Protein 2FIP (pdb70)

Sequence (685 aa):
PKTQRGIYHNLKESEYVASNTDVTFFFSSELYLNKFLDGYQEYRKKFNKKIERVAVTPWNMDMLADITFYSEVEKRGFHAWLKGDNATWREVHVYALRIMTKPNTLDWSRIQKPRPKTQRGIYHNLKESEYVASNTDVTFFFSSELYLNKFLDGYQEYRKKFNKKIERVAVTPWNMDMLADITFYSEVEKRGFHAWLKGDNATWREVHVYALRIMTKPNTLDWSRIQKPRPKTQRGIYHNLKESEYVASNTDVTFFFSSELYLNKFLDGYQEYRKKFNKKIERVAVTPWNMDMLADITFYSEVEKRGFHAWLKGDNATWREVHVYALRIMTKPNTLDWSRIQKPRPKTQRGIYHNLKESEYVASNTDVTFFFSSELYLNKFLDGYQEYRKKFNKKIERVAVTPWNMDMLADITFYSEVEKRGFHAWLKGDNATWREVHVYALRIMTKPNTLDWSRIQKPPKTQRGIYHNLKESEYVASNTDVTFFFSSELYLNKFLDGYQEYRKKFNKKIERVAVTPWNMDMLADITFYSEVEKRGFHAWLKGDNATWREVHVYALRIMTKPNTLDWSRIQKPRPKTQRGIYHNLKESEYVASNTDVTFFFSSELYLNKFLDGYQEYRKKFNKKIERVAVTPWNMDMLADITFYSEVEKRGFHAWLKGDNATWREVHVYALRIMTKPNTLDWSRI

Solvent-accessible surface area: 36769 Å² total; per-residue (Å²): 82,40,33,80,174,17,24,16,132,62,13,122,67,0,23,14,0,0,15,4,112,28,0,14,0,2,0,0,7,77,117,28,0,56,98,0,35,123,17,9,105,128,37,23,146,96,2,45,130,77,8,102,187,19,4,108,29,46,22,24,16,27,9,19,1,2,3,26,23,0,60,90,5,6,142,88,43,62,26,1,29,40,103,39,94,104,11,81,94,121,84,0,3,76,8,4,20,142,18,19,64,74,128,91,47,66,85,13,64,106,55,80,82,32,242,140,92,47,164,192,17,23,20,131,71,12,141,63,0,59,13,0,0,14,3,119,34,0,14,0,4,0,0,7,75,134,33,0,60,106,0,31,123,17,10,112,108,25,24,124,87,2,47,135,68,9,104,189,17,4,107,30,44,30,22,18,29,7,15,0,2,3,25,13,0,59,88,1,5,134,87,43,63,25,0,38,40,125,54,102,104,6,79,95,88,59,0,3,38,14,3,16,167,30,10,70,105,127,104,46,68,86,12,65,105,60,166,128,42,265,134,92,49,194,217,16,22,22,126,56,12,123,71,0,70,12,0,0,13,4,68,53,0,13,0,0,0,0,7,76,118,28,0,59,98,0,33,122,18,9,104,98,28,22,136,120,0,63,118,79,10,102,164,14,4,95,25,36,25,38,16,26,12,14,1,1,2,28,20,0,61,97,7,7,143,84,44,63,32,1,39,33,172,56,95,106,11,80,95,128,83,0,3,68,4,2,12,155,26,11,22,101,116,94,35,30,72,11,71,67,12,75,32,47,218,124,96,51,186,211,20,21,20,130,58,14,138,75,8,40,17,4,0,16,5,117,33,0,19,0,10,0,0,7,78,117,25,0,59,104,0,34,121,19,9,99,110,9,22,129,97,1,57,129,69,6,87,206,21,4,104,30,44,26,26,21,30,4,6,0,1,0,19,27,0,57,82,10,9,145,102,36,66,23,0,97,39,131,56,102,99,9,81,88,122,79,0,4,42,21,2,4,119,33,11,64,120,115,127,43,73,87,15,64,61,68,127,172,80,138,79,31,150,193,14,27,18,131,62,11,121,57,0,62,16,0,0,14,3,118,32,0,14,0,0,0,0,7,77,133,33,0,56,105,0,32,122,18,9,103,116,16,21,140,110,2,54,122,77,8,96,158,18,4,100,28,42,22,32,21,29,10,14,0,2,2,20,21,0,57,86,0,7,134,86,44,59,34,1,34,38,106,53,96,106,14,81,96,114,84,0,3,66,6,2,14,131,18,12,62,89,128,75,47,62,83,12,70,91,60,136,89,36,272,146,89,46,192,214,18,17,18,123,82,13,134,78,11,85,15,12,0,13,4,77,39,0,10,0,7,0,0,7,79,119,22,0,57,101,0,33,122,19,8,103,114,17,23,132,99,2,58,122,83,5,86,189,21,4,105,28,40,25,28,20,35,7,12,0,2,1,25,16,0,57,84,4,8,140,93,38,68,29,1,89,54,100,58,92,99,9,79,86,122,77,0,3,69,6,1,12,154,24,13,54,103,130,101,37,57,85,14,67,104,112

B-factor: mean 33.5, std 9.49, range [14.29, 79.53]

Radius of gyration: 36.72 Å; Cα contacts (8 Å, |Δi|>4): 1112; chains: 6; bounding box: 95×58×112 Å

GO terms:
  GO:0003677 DNA binding (F, IDA)
  GO:0006355 regulation of DNA-templated transcription (P, IDA)

Nearest PDB structures (foldseek):
  2fio-assembly1_A  TM=9.999E-01  e=1.861E-21  Salasvirus phi29
  2fip-assembly2_D  TM=9.941E-01  e=3.498E-21  Salasvirus phi29
  2fip-assembly2_D  TM=1.006E+00  e=3.486E-20  Salasvirus phi29
  2fio-assembly1_A  TM=1.002E+00  e=6.964E-20  Salasvirus phi29
  2fip-assembly2_D  TM=1.009E+00  e=8.320E-23  Salasvirus phi29

Structure (mmCIF, N/CA/C/O backbone):
data_2FIP
#
_entry.id   2FIP
#
_cell.length_a   66.349
_cell.length_b   136.232
_cell.length_c   140.409
_cell.angle_alpha   90.00
_cell.angle_beta   90.00
_cell.angle_gamma   90.00
#
_symmetry.space_group_name_H-M   'P 21 21 21'
#
loop_
_entity.id
_entity.type
_entity.pdbx_description
1 polymer 'Late genes activator'
2 water water
#
loop_
_atom_site.group_PDB
_atom_site.id
_atom_site.type_symbol
_atom_site.label_atom_id
_atom_site.label_alt_id
_atom_site.label_comp_id
_atom_site.label_asym_id
_atom_site.label_entity_id
_atom_site.label_seq_id
_atom_site.pdbx_PDB_ins_code
_atom_site.Cartn_x
_atom_site.Cartn_y
_atom_site.Cartn_z
_atom_site.occupancy
_atom_site.B_iso_or_equiv
_atom_site.auth_seq_id
_atom_site.auth_comp_id
_atom_site.auth_asym_id
_atom_site.auth_atom_id
_atom_site.pdbx_PDB_model_num
ATOM 1 N N . PRO A 1 1 ? 16.669 0.937 34.101 1.00 30.99 2 PRO A N 1
ATOM 2 C CA . PRO A 1 1 ? 18.081 0.747 33.702 1.00 27.71 2 PRO A CA 1
ATOM 3 C C . PRO A 1 1 ? 18.348 -0.591 33.037 1.00 25.68 2 PRO A C 1
ATOM 4 O O . PRO A 1 1 ? 17.568 -1.533 33.158 1.00 25.13 2 PRO A O 1
ATOM 8 N N . LYS A 1 2 ? 19.457 -0.659 32.314 1.00 21.28 3 LYS A N 1
ATOM 9 C CA . LYS A 1 2 ? 19.835 -1.874 31.613 1.00 18.61 3 LYS A CA 1
ATOM 10 C C . LYS A 1 2 ? 19.936 -3.027 32.609 1.00 19.34 3 LYS A C 1
ATOM 11 O O . LYS A 1 2 ? 20.564 -2.889 33.668 1.00 17.25 3 LYS A O 1
ATOM 17 N N . THR A 1 3 ? 19.330 -4.167 32.283 1.00 17.42 4 THR A N 1
ATOM 18 C CA . THR A 1 3 ? 19.393 -5.302 33.203 1.00 20.17 4 THR A CA 1
ATOM 19 C C . THR A 1 3 ? 20.720 -6.031 33.059 1.00 21.13 4 THR A C 1
ATOM 20 O O . THR A 1 3 ? 21.500 -5.764 32.132 1.00 19.12 4 THR A O 1
ATOM 24 N N . GLN A 1 4 ? 20.951 -6.977 33.964 1.00 21.86 5 GLN A N 1
ATOM 25 C CA . GLN A 1 4 ? 22.180 -7.761 33.973 1.00 24.81 5 GLN A CA 1
ATOM 26 C C . GLN A 1 4 ? 22.275 -8.586 32.689 1.00 26.52 5 GLN A C 1
ATOM 27 O O . GLN A 1 4 ? 23.351 -9.103 32.358 1.00 25.66 5 GLN A O 1
ATOM 33 N N . ARG A 1 5 ? 21.149 -8.715 31.975 1.00 23.74 6 ARG A N 1
ATOM 34 C CA . ARG A 1 5 ? 21.109 -9.467 30.720 1.00 24.64 6 ARG A CA 1
ATOM 35 C C . ARG A 1 5 ? 21.231 -8.525 29.515 1.00 24.71 6 ARG A C 1
ATOM 36 O O . ARG A 1 5 ? 21.092 -8.960 28.374 1.00 25.87 6 ARG A O 1
ATOM 44 N N . GLY A 1 6 ? 21.444 -7.240 29.776 1.00 23.37 7 GLY A N 1
ATOM 45 C CA . GLY A 1 6 ? 21.612 -6.272 28.708 1.00 24.39 7 GLY A CA 1
ATOM 46 C C . GLY A 1 6 ? 20.310 -5.831 28.061 1.00 24.71 7 GLY A C 1
ATOM 47 O O . GLY A 1 6 ? 20.290 -5.403 26.908 1.00 23.30 7 GLY A O 1
ATOM 48 N N . ILE A 1 7 ? 19.226 -5.910 28.821 1.00 21.42 8 ILE A N 1
ATOM 49 C CA . ILE A 1 7 ? 17.917 -5.567 28.311 1.00 21.37 8 ILE A CA 1
ATOM 50 C C . ILE A 1 7 ? 17.397 -4.245 28.845 1.00 20.33 8 ILE A C 1
ATOM 51 O O . ILE A 1 7 ? 17.652 -3.872 29.995 1.00 19.30 8 ILE A O 1
ATOM 56 N N . TYR A 1 8 ? 16.681 -3.523 27.985 1.00 20.63 9 TYR A N 1
ATOM 57 C CA . TYR A 1 8 ? 16.050 -2.275 28.377 1.00 20.61 9 TYR A CA 1
ATOM 58 C C . TYR A 1 8 ? 14.549 -2.512 28.261 1.00 22.23 9 TYR A C 1
ATOM 59 O O . TYR A 1 8 ? 14.024 -2.634 27.159 1.00 20.46 9 TYR A O 1
ATOM 68 N N . HIS A 1 9 ? 13.869 -2.604 29.397 1.00 22.40 10 HIS A N 1
ATOM 69 C CA . HIS A 1 9 ? 12.433 -2.804 29.397 1.00 25.14 10 HIS A CA 1
ATOM 70 C C . HIS A 1 9 ? 11.757 -1.461 29.158 1.00 26.15 10 HIS A C 1
ATOM 71 O O . HIS A 1 9 ? 10.574 -1.403 28.845 1.00 27.65 10 HIS A O 1
ATOM 78 N N . ASN A 1 10 ? 12.511 -0.377 29.309 1.00 24.47 11 ASN A N 1
ATOM 79 C CA . ASN A 1 10 ? 11.958 0.946 29.029 1.00 27.10 11 ASN A CA 1
ATOM 80 C C . ASN A 1 10 ? 12.737 1.423 27.810 1.00 26.10 11 ASN A C 1
ATOM 81 O O . ASN A 1 10 ? 13.869 1.886 27.930 1.00 24.54 11 ASN A O 1
ATOM 86 N N . LEU A 1 11 ? 12.129 1.293 26.636 1.00 23.48 12 LEU A N 1
ATOM 87 C CA . LEU A 1 11 ? 12.790 1.661 25.385 1.00 25.08 12 LEU A CA 1
ATOM 88 C C . LEU A 1 11 ? 13.380 3.058 25.291 1.00 23.42 12 LEU A C 1
ATOM 89 O O . LEU A 1 11 ? 14.402 3.247 24.633 1.00 22.49 12 LEU A O 1
ATOM 94 N N . LYS A 1 12 ? 12.765 4.039 25.934 1.00 24.58 13 LYS A N 1
ATOM 95 C CA . LYS A 1 12 ? 13.300 5.394 25.848 1.00 30.57 13 LYS A CA 1
ATOM 96 C C . LYS A 1 12 ? 14.707 5.537 26.458 1.00 31.90 13 LYS A C 1
ATOM 97 O O . LYS A 1 12 ? 15.427 6.496 26.153 1.00 30.52 13 LYS A O 1
ATOM 103 N N . GLU A 1 13 ? 15.100 4.590 27.308 1.00 30.56 14 GLU A N 1
ATOM 104 C CA . GLU A 1 13 ? 16.423 4.644 27.944 1.00 32.15 14 GLU A CA 1
ATOM 105 C C . GLU A 1 13 ? 17.483 3.906 27.143 1.00 28.99 14 GLU A C 1
ATOM 106 O O . GLU A 1 13 ? 18.675 4.029 27.410 1.00 28.42 14 GLU A O 1
ATOM 112 N N . SER A 1 14 ? 17.045 3.138 26.159 1.00 26.44 15 SER A N 1
ATOM 113 C CA . SER A 1 14 ? 17.955 2.318 25.393 1.00 25.51 15 SER A CA 1
ATOM 114 C C . SER A 1 14 ? 19.137 2.953 24.679 1.00 27.98 15 SER A C 1
ATOM 115 O O . SER A 1 14 ? 19.054 4.065 24.147 1.00 27.48 15 SER A O 1
ATOM 118 N N . GLU A 1 15 ? 20.239 2.201 24.675 1.00 24.42 16 GLU A N 1
ATOM 119 C CA . GLU A 1 15 ? 21.472 2.608 24.021 1.00 26.91 16 GLU A CA 1
ATOM 120 C C . GLU A 1 15 ? 21.486 1.974 22.632 1.00 26.14 16 GLU A C 1
ATOM 121 O O . GLU A 1 15 ? 22.326 2.301 21.802 1.00 26.71 16 GLU A O 1
ATOM 127 N N . TYR A 1 16 ? 20.549 1.055 22.396 1.00 25.65 17 TYR A N 1
ATOM 128 C CA . TYR A 1 16 ? 20.442 0.346 21.125 1.00 24.76 17 TYR A CA 1
ATOM 129 C C . TYR A 1 16 ? 19.435 1.082 20.246 1.00 27.25 17 TYR A C 1
ATOM 130 O O . TYR A 1 16 ? 18.216 0.984 20.443 1.00 24.44 17 TYR A O 1
ATOM 139 N N . VAL A 1 17 ? 19.971 1.820 19.280 1.00 27.33 18 VAL A N 1
ATOM 140 C CA . VAL A 1 17 ? 19.177 2.669 18.397 1.00 28.59 18 VAL A CA 1
ATOM 141 C C . VAL A 1 17 ? 19.638 2.634 16.943 1.00 28.61 18 VAL A C 1
ATOM 142 O O . VAL A 1 17 ? 20.830 2.507 16.658 1.00 28.35 18 VAL A O 1
ATOM 146 N N . ALA A 1 18 ? 18.684 2.760 16.023 1.00 28.97 19 ALA A N 1
ATOM 147 C CA . ALA A 1 18 ? 18.989 2.772 14.597 1.00 27.25 19 ALA A CA 1
ATOM 148 C C . ALA A 1 18 ? 18.212 3.927 13.982 1.00 29.20 19 ALA A C 1
ATOM 149 O O . ALA A 1 18 ? 17.119 4.266 14.453 1.00 26.70 19 ALA A O 1
ATOM 151 N N . SER A 1 19 ? 18.771 4.527 12.935 1.00 28.79 20 SER A N 1
ATOM 152 C CA . SER A 1 19 ? 18.132 5.657 12.280 1.00 31.80 20 SER A CA 1
ATOM 153 C C . SER A 1 19 ? 18.356 5.662 10.766 1.00 32.06 20 SER A C 1
ATOM 154 O O . SER A 1 19 ? 19.348 5.125 10.272 1.00 30.58 20 SER A O 1
ATOM 157 N N . ASN A 1 20 ? 17.418 6.262 10.037 1.00 31.63 21 ASN A N 1
ATOM 158 C CA . ASN A 1 20 ? 17.527 6.367 8.585 1.00 33.30 21 ASN A CA 1
ATOM 159 C C . ASN A 1 20 ? 17.654 7.856 8.239 1.00 32.91 21 ASN A C 1
ATOM 160 O O . ASN A 1 20 ? 17.502 8.247 7.084 1.00 34.53 21 ASN A O 1
ATOM 165 N N . THR A 1 21 ? 17.928 8.650 9.275 1.00 32.34 22 THR A N 1
ATOM 166 C CA . THR A 1 21 ? 18.093 10.111 9.246 1.00 34.44 22 THR A CA 1
ATOM 167 C C . THR A 1 21 ? 16.786 10.894 9.399 1.00 35.73 22 THR A C 1
ATOM 168 O O . THR A 1 21 ? 16.810 12.067 9.766 1.00 36.75 22 THR A O 1
ATOM 172 N N . ASP A 1 22 ? 15.647 10.260 9.121 1.00 35.73 23 ASP A N 1
ATOM 173 C CA . ASP A 1 22 ? 14.354 10.927 9.306 1.00 35.43 23 ASP A CA 1
ATOM 174 C C . ASP A 1 22 ? 13.638 10.317 10.512 1.00 33.51 23 ASP A C 1
ATOM 175 O O . ASP A 1 22 ? 12.961 11.009 11.265 1.00 33.92 23 ASP A O 1
ATOM 180 N N . VAL A 1 23 ? 13.794 9.008 10.670 1.00 31.13 24 VAL A N 1
ATOM 181 C CA . VAL A 1 23 ? 13.148 8.255 11.735 1.00 28.34 24 VAL A CA 1
ATOM 182 C C . VAL A 1 23 ? 14.182 7.514 12.583 1.00 27.37 24 VAL A C 1
ATOM 183 O O . VAL A 1 23 ? 15.218 7.091 12.073 1.00 27.42 24 VAL A O 1
ATOM 187 N N . THR A 1 24 ? 13.881 7.354 13.871 1.00 25.63 25 THR A N 1
ATOM 188 C CA . THR A 1 24 ? 14.766 6.641 14.791 1.00 23.49 25 THR A CA 1
ATOM 189 C C . THR A 1 24 ? 13.955 5.565 15.527 1.00 21.80 25 THR A C 1
ATOM 190 O O . THR A 1 24 ? 12.888 5.856 16.066 1.00 21.03 25 THR A O 1
ATOM 194 N N . PHE A 1 25 ? 14.448 4.327 15.513 1.00 20.88 26 PHE A N 1
ATOM 195 C CA . PHE A 1 25 ? 13.804 3.207 16.204 1.00 19.51 26 PHE A CA 1
ATOM 196 C C . PHE A 1 25 ? 14.676 2.805 17.406 1.00 23.00 26 PHE A C 1
ATOM 197 O O . PHE A 1 25 ? 15.904 2.751 17.289 1.00 21.70 26 PHE A O 1
ATOM 205 N N . PHE A 1 26 ? 14.037 2.538 18.543 1.00 21.89 27 PHE A N 1
ATOM 206 C CA . PHE A 1 26 ? 14.743 2.140 19.764 1.00 21.83 27 PHE A CA 1
ATOM 207 C C . PHE A 1 26 ? 14.497 0.654 20.028 1.00 23.27 27 PHE A C 1
ATOM 208 O O . PHE A 1 26 ? 13.367 0.178 19.878 1.00 19.97 27 PHE A O 1
ATOM 216 N N . PHE A 1 27 ? 15.552 -0.068 20.416 1.00 20.27 28 PHE A N 1
ATOM 217 C CA . PHE A 1 27 ? 15.464 -1.503 20.672 1.00 20.05 28 PHE A CA 1
ATOM 218 C C . PHE A 1 27 ? 15.728 -1.878 22.124 1.00 19.95 28 PHE A C 1
ATOM 219 O O . PHE A 1 27 ? 16.457 -1.184 22.837 1.00 21.92 28 PHE A O 1
ATOM 227 N N . SER A 1 28 ? 15.152 -2.989 22.563 1.00 18.71 29 SER A N 1
ATOM 228 C CA . SER A 1 28 ? 15.351 -3.401 23.948 1.00 20.91 29 SER A CA 1
ATOM 229 C C . SER A 1 28 ? 16.642 -4.200 24.186 1.00 19.69 29 SER A C 1
ATOM 230 O O . SER A 1 28 ? 17.003 -4.459 25.334 1.00 20.92 29 SER A O 1
ATOM 233 N N . SER A 1 29 ? 17.338 -4.572 23.111 1.00 21.25 30 SER A N 1
ATOM 234 C CA . SER A 1 29 ? 18.575 -5.350 23.222 1.00 21.58 30 SER A CA 1
ATOM 235 C C . SER A 1 29 ? 19.421 -5.186 21.983 1.00 22.65 30 SER A C 1
ATOM 236 O O . SER A 1 29 ? 18.935 -4.745 20.943 1.00 20.32 30 SER A O 1
ATOM 239 N N . GLU A 1 30 ? 20.694 -5.552 22.093 1.00 23.26 31 GLU A N 1
ATOM 240 C CA . GLU A 1 30 ? 21.605 -5.465 20.955 1.00 25.41 31 GLU A CA 1
ATOM 241 C C . GLU A 1 30 ? 21.243 -6.555 19.964 1.00 24.53 31 GLU A C 1
ATOM 242 O O . GLU A 1 30 ? 21.444 -6.405 18.759 1.00 24.63 31 GLU A O 1
ATOM 248 N N . LEU A 1 31 ? 20.702 -7.655 20.473 1.00 24.59 32 LEU A N 1
ATOM 249 C CA . LEU A 1 31 ? 20.284 -8.763 19.615 1.00 25.88 32 LEU A CA 1
ATOM 250 C C . LEU A 1 31 ? 19.184 -8.313 18.635 1.00 24.92 32 LEU A C 1
ATOM 251 O O . LEU A 1 31 ? 19.222 -8.631 17.449 1.00 23.17 32 LEU A O 1
ATOM 256 N N . TYR A 1 32 ? 18.199 -7.579 19.138 1.00 23.87 33 TYR A N 1
ATOM 257 C CA . TYR A 1 32 ? 17.109 -7.119 18.278 1.00 23.99 33 TYR A CA 1
ATOM 258 C C . TYR A 1 32 ? 17.577 -6.043 17.309 1.00 22.50 33 TYR A C 1
ATOM 259 O O . TYR A 1 32 ? 17.198 -6.061 16.143 1.00 24.92 33 TYR A O 1
ATOM 268 N N . LEU A 1 33 ? 18.388 -5.106 17.794 1.00 22.81 34 LEU A N 1
ATOM 269 C CA . LEU A 1 33 ? 18.913 -4.038 16.952 1.00 24.77 34 LEU A CA 1
ATOM 270 C C . LEU A 1 33 ? 19.678 -4.649 15.780 1.00 26.77 34 LEU A C 1
ATOM 271 O O . LEU A 1 33 ? 19.495 -4.250 14.626 1.00 27.67 34 LEU A O 1
ATOM 276 N N . ASN A 1 34 ? 20.539 -5.618 16.066 1.00 25.86 35 ASN A N 1
ATOM 277 C CA . ASN A 1 34 ? 21.303 -6.230 14.996 1.00 27.97 35 ASN A CA 1
ATOM 278 C C . ASN A 1 34 ? 20.453 -7.075 14.060 1.00 27.91 35 ASN A C 1
ATOM 279 O O . ASN A 1 34 ? 20.769 -7.196 12.881 1.00 28.49 35 ASN A O 1
ATOM 284 N N . LYS A 1 35 ? 19.381 -7.656 14.580 1.00 27.43 36 LYS A N 1
ATOM 285 C CA . LYS A 1 35 ? 18.492 -8.473 13.762 1.00 29.78 36 LYS A CA 1
ATOM 286 C C . LYS A 1 35 ? 17.836 -7.527 12.756 1.00 29.10 36 LYS A C 1
ATOM 287 O O . LYS A 1 35 ? 17.696 -7.845 11.576 1.00 30.03 36 LYS A O 1
ATOM 293 N N . PHE A 1 36 ? 17.466 -6.342 13.222 1.00 28.51 37 PHE A N 1
ATOM 294 C CA . PHE A 1 36 ? 16.855 -5.356 12.341 1.00 28.75 37 PHE A CA 1
ATOM 295 C C . PHE A 1 36 ? 17.849 -4.888 11.272 1.00 29.10 37 PHE A C 1
ATOM 296 O O . PHE A 1 36 ? 17.573 -4.970 10.072 1.00 26.09 37 PHE A O 1
ATOM 304 N N . LEU A 1 37 ? 19.007 -4.413 11.714 1.00 28.79 38 LEU A N 1
ATOM 305 C CA . LEU A 1 37 ? 20.034 -3.927 10.799 1.00 30.87 38 LEU A CA 1
ATOM 306 C C . LEU A 1 37 ? 20.519 -4.971 9.795 1.00 31.36 38 LEU A C 1
ATOM 307 O O . LEU A 1 37 ? 20.786 -4.636 8.645 1.00 33.61 38 LEU A O 1
ATOM 312 N N . ASP A 1 38 ? 20.626 -6.226 10.222 1.00 31.99 39 ASP A N 1
ATOM 313 C CA . ASP A 1 38 ? 21.098 -7.291 9.340 1.00 34.01 39 ASP A CA 1
ATOM 314 C C . ASP A 1 38 ? 20.054 -7.831 8.368 1.00 35.00 39 ASP A C 1
ATOM 315 O O . ASP A 1 38 ? 20.409 -8.500 7.396 1.00 34.03 39 ASP A O 1
ATOM 320 N N . GLY A 1 39 ? 18.775 -7.555 8.607 1.00 33.10 40 GLY A N 1
ATOM 321 C CA . GLY A 1 39 ? 17.776 -8.101 7.705 1.00 32.98 40 GLY A CA 1
ATOM 322 C C . GLY A 1 39 ? 16.754 -7.185 7.058 1.00 31.57 40 GLY A C 1
ATOM 323 O O . GLY A 1 39 ? 15.907 -7.667 6.307 1.00 30.95 40 GLY A O 1
ATOM 324 N N . TYR A 1 40 ? 16.826 -5.885 7.313 1.00 31.34 41 TYR A N 1
ATOM 325 C CA . TYR A 1 40 ? 15.838 -4.971 6.752 1.00 32.92 41 TYR A CA 1
ATOM 326 C C . TYR A 1 40 ? 15.894 -4.842 5.233 1.00 35.39 41 TYR A C 1
ATOM 327 O O . TYR A 1 40 ? 14.857 -4.676 4.584 1.00 35.16 41 TYR A O 1
ATOM 336 N N . GLN A 1 41 ? 17.090 -4.921 4.659 1.00 36.89 42 GLN A N 1
ATOM 337 C CA . GLN A 1 41 ? 17.213 -4.817 3.208 1.00 39.55 42 GLN A CA 1
ATOM 338 C C . GLN A 1 41 ? 16.545 -6.017 2.538 1.00 39.22 42 GLN A C 1
ATOM 339 O O . GLN A 1 41 ? 15.786 -5.866 1.580 1.00 40.80 42 GLN A O 1
ATOM 345 N N . GLU A 1 42 ? 16.805 -7.207 3.061 1.00 38.00 43 GLU A N 1
ATOM 346 C CA . GLU A 1 42 ? 16.210 -8.417 2.516 1.00 38.04 43 GLU A CA 1
ATOM 347 C C . GLU A 1 42 ? 14.694 -8.444 2.749 1.00 38.05 43 GLU A C 1
ATOM 348 O O . GLU A 1 42 ? 13.934 -8.907 1.896 1.00 36.70 43 GLU A O 1
ATOM 354 N N . TYR A 1 43 ? 14.249 -7.944 3.899 1.00 36.35 44 TYR A N 1
ATOM 355 C CA . TYR A 1 43 ? 12.819 -7.930 4.193 1.00 35.64 44 TYR A CA 1
ATOM 356 C C . TYR A 1 43 ? 12.091 -7.014 3.208 1.00 35.03 44 TYR A C 1
ATOM 357 O O . TYR A 1 43 ? 10.963 -7.290 2.810 1.00 35.21 44 TYR A O 1
ATOM 366 N N . ARG A 1 44 ? 12.734 -5.917 2.829 1.00 35.34 45 ARG A N 1
ATOM 367 C CA . ARG A 1 44 ? 12.139 -4.991 1.875 1.00 37.89 45 ARG A CA 1
ATOM 368 C C . ARG A 1 44 ? 11.784 -5.717 0.582 1.00 39.29 45 ARG A C 1
ATOM 369 O O . ARG A 1 44 ? 10.708 -5.516 0.025 1.00 38.62 45 ARG A O 1
ATOM 377 N N . LYS A 1 45 ? 12.701 -6.555 0.110 1.00 40.93 46 LYS A N 1
ATOM 378 C CA . LYS A 1 45 ? 12.486 -7.306 -1.118 1.00 43.32 46 LYS A CA 1
ATOM 379 C C . LYS A 1 45 ? 11.315 -8.257 -0.939 1.00 43.13 46 LYS A C 1
ATOM 380 O O . LYS A 1 45 ? 10.437 -8.342 -1.800 1.00 43.11 46 LYS A O 1
ATOM 386 N N . LYS A 1 46 ? 11.299 -8.966 0.187 1.00 42.15 47 LYS A N 1
ATOM 387 C CA . LYS A 1 46 ? 10.221 -9.907 0.470 1.00 41.46 47 LYS A CA 1
ATOM 388 C C . LYS A 1 46 ? 8.892 -9.170 0.596 1.00 39.89 47 LYS A C 1
ATOM 389 O O . LYS A 1 46 ? 7.894 -9.562 -0.010 1.00 38.27 47 LYS A O 1
ATOM 395 N N . PHE A 1 47 ? 8.896 -8.095 1.378 1.00 37.63 48 PHE A N 1
ATOM 396 C CA . PHE A 1 47 ? 7.703 -7.291 1.612 1.00 37.96 48 PHE A CA 1
ATOM 397 C C . PHE A 1 47 ? 7.106 -6.813 0.288 1.00 39.41 48 PHE A C 1
ATOM 398 O O . PHE A 1 47 ? 5.920 -7.001 0.018 1.00 37.40 48 PHE A O 1
ATOM 406 N N . ASN A 1 48 ? 7.947 -6.198 -0.536 1.00 41.03 49 ASN A N 1
ATOM 407 C CA . ASN A 1 48 ? 7.515 -5.678 -1.822 1.00 44.28 49 ASN A CA 1
ATOM 408 C C . ASN A 1 48 ? 6.872 -6.758 -2.705 1.00 45.34 49 ASN A C 1
ATOM 409 O O . ASN A 1 48 ? 5.874 -6.500 -3.383 1.00 45.74 49 ASN A O 1
ATOM 414 N N . LYS A 1 49 ? 7.428 -7.968 -2.687 1.00 44.95 50 LYS A N 1
ATOM 415 C CA . LYS A 1 49 ? 6.876 -9.058 -3.483 1.00 44.73 50 LYS A CA 1
ATOM 416 C C . LYS A 1 49 ? 5.496 -9.473 -2.981 1.00 44.91 50 LYS A C 1
ATOM 417 O O . LYS A 1 49 ? 4.616 -9.813 -3.776 1.00 44.42 50 LYS A O 1
ATOM 423 N N . LYS A 1 50 ? 5.306 -9.449 -1.665 1.00 42.75 51 LYS A N 1
ATOM 424 C CA . LYS A 1 50 ? 4.021 -9.814 -1.083 1.00 42.65 51 LYS A CA 1
ATOM 425 C C . LYS A 1 50 ? 2.962 -8.773 -1.427 1.00 41.54 51 LYS A C 1
ATOM 426 O O . LYS A 1 50 ? 1.833 -9.122 -1.775 1.00 42.05 51 LYS A O 1
ATOM 432 N N . ILE A 1 51 ? 3.327 -7.498 -1.323 1.00 39.11 52 ILE A N 1
ATOM 433 C CA . ILE A 1 51 ? 2.397 -6.412 -1.627 1.00 39.90 52 ILE A CA 1
ATOM 434 C C . ILE A 1 51 ? 1.996 -6.441 -3.098 1.00 39.82 52 ILE A C 1
ATOM 435 O O . ILE A 1 51 ? 0.817 -6.349 -3.429 1.00 38.57 52 ILE A O 1
ATOM 440 N N . GLU A 1 52 ? 2.983 -6.568 -3.978 1.00 42.22 53 GLU A N 1
ATOM 441 C CA . GLU A 1 52 ? 2.711 -6.590 -5.408 1.00 43.76 53 GLU A CA 1
ATOM 442 C C . GLU A 1 52 ? 1.780 -7.724 -5.810 1.00 43.51 53 GLU A C 1
ATOM 443 O O . GLU A 1 52 ? 1.047 -7.606 -6.789 1.00 44.75 53 GLU A O 1
ATOM 449 N N . ARG A 1 53 ? 1.796 -8.815 -5.053 1.00 41.83 54 ARG A N 1
ATOM 450 C CA . ARG A 1 53 ? 0.908 -9.932 -5.344 1.00 42.52 54 ARG A CA 1
ATOM 451 C C . ARG A 1 53 ? -0.524 -9.538 -5.001 1.00 41.15 54 ARG A C 1
ATOM 452 O O . ARG A 1 53 ? -1.477 -10.195 -5.412 1.00 42.44 54 ARG A O 1
ATOM 460 N N . VAL A 1 54 ? -0.675 -8.456 -4.248 1.00 37.53 55 VAL A N 1
ATOM 461 C CA . VAL A 1 54 ? -2.000 -7.987 -3.884 1.00 36.12 55 VAL A CA 1
ATOM 462 C C . VAL A 1 54 ? -2.408 -6.837 -4.801 1.00 34.51 55 VAL A C 1
ATOM 463 O O . VAL A 1 54 ? -3.537 -6.792 -5.291 1.00 33.92 55 VAL A O 1
ATOM 467 N N . ALA A 1 55 ? -1.486 -5.909 -5.033 1.00 32.94 56 ALA A N 1
ATOM 468 C CA . ALA A 1 55 ? -1.774 -4.766 -5.878 1.00 33.53 56 ALA A CA 1
ATOM 469 C C . ALA A 1 55 ? -0.525 -4.115 -6.439 1.00 34.33 56 ALA A C 1
ATOM 470 O O . ALA A 1 55 ? 0.493 -3.985 -5.751 1.00 33.55 56 ALA A O 1
ATOM 472 N N . VAL A 1 56 ? -0.628 -3.701 -7.696 1.00 33.78 57 VAL A N 1
ATOM 473 C CA . VAL A 1 56 ? 0.452 -3.031 -8.399 1.00 35.48 57 VAL A CA 1
ATOM 474 C C . VAL A 1 56 ? 0.210 -1.536 -8.256 1.00 34.78 57 VAL A C 1
ATOM 475 O O . VAL A 1 56 ? -0.838 -1.023 -8.654 1.00 36.37 57 VAL A O 1
ATOM 479 N N . THR A 1 57 ? 1.168 -0.834 -7.672 1.00 32.40 58 THR A N 1
ATOM 480 C CA . THR A 1 57 ? 1.029 0.601 -7.499 1.00 31.49 58 THR A CA 1
ATOM 481 C C . THR A 1 57 ? 2.363 1.244 -7.826 1.00 29.48 58 THR A C 1
ATOM 482 O O . THR A 1 57 ? 3.370 0.561 -7.964 1.00 29.99 58 THR A O 1
ATOM 486 N N . PRO A 1 58 ? 2.380 2.568 -7.982 1.00 29.67 59 PRO A N 1
ATOM 487 C CA . PRO A 1 58 ? 3.625 3.277 -8.290 1.00 31.47 59 PRO A CA 1
ATOM 488 C C . PRO A 1 58 ? 4.401 3.674 -7.025 1.00 30.80 59 PRO A C 1
ATOM 489 O O . PRO A 1 58 ? 5.413 4.360 -7.101 1.00 31.39 59 PRO A O 1
ATOM 493 N N . TRP A 1 59 ? 3.935 3.209 -5.872 1.00 31.05 60 TRP A N 1
ATOM 494 C CA . TRP A 1 59 ? 4.530 3.584 -4.590 1.00 30.61 60 TRP A CA 1
ATOM 495 C C . TRP A 1 59 ? 5.738 2.810 -4.073 1.00 30.10 60 TRP A C 1
ATOM 496 O O . TRP A 1 59 ? 5.899 1.622 -4.332 1.00 29.83 60 TRP A O 1
ATOM 507 N N . ASN A 1 60 ? 6.578 3.522 -3.325 1.00 29.98 61 ASN A N 1
ATOM 508 C CA . ASN A 1 60 ? 7.782 2.970 -2.705 1.00 28.40 61 ASN A CA 1
ATOM 509 C C . ASN A 1 60 ? 7.366 2.518 -1.300 1.00 26.18 61 ASN A C 1
ATOM 510 O O . ASN A 1 60 ? 7.172 3.337 -0.413 1.00 25.88 61 ASN A O 1
ATOM 515 N N . MET A 1 61 ? 7.233 1.211 -1.119 1.00 26.60 62 MET A N 1
ATOM 516 C CA . MET A 1 61 ? 6.799 0.621 0.142 1.00 30.52 62 MET A CA 1
ATOM 517 C C . MET A 1 61 ? 7.922 0.343 1.138 1.00 30.48 62 MET A C 1
ATOM 518 O O . MET A 1 61 ? 7.705 -0.329 2.140 1.00 31.30 62 MET A O 1
ATOM 523 N N . ASP A 1 62 ? 9.114 0.853 0.872 1.00 31.01 63 ASP A N 1
ATOM 524 C CA . ASP A 1 62 ? 10.226 0.578 1.765 1.00 31.55 63 ASP A CA 1
ATOM 525 C C . ASP A 1 62 ? 10.047 0.972 3.217 1.00 29.85 63 ASP A C 1
ATOM 526 O O . ASP A 1 62 ? 10.316 0.167 4.095 1.00 31.81 63 ASP A O 1
ATOM 531 N N . MET A 1 63 ? 9.597 2.193 3.480 1.00 28.87 64 MET A N 1
ATOM 532 C CA . MET A 1 63 ? 9.430 2.618 4.859 1.00 28.27 64 MET A CA 1
ATOM 533 C C . MET A 1 63 ? 8.385 1.765 5.564 1.00 27.88 64 MET A C 1
ATOM 534 O O . MET A 1 63 ? 8.548 1.423 6.736 1.00 24.37 64 MET A O 1
ATOM 539 N N . LEU A 1 64 ? 7.314 1.409 4.852 1.00 26.15 65 LEU A N 1
ATOM 540 C CA . LEU A 1 64 ? 6.278 0.578 5.451 1.00 25.75 65 LEU A CA 1
ATOM 541 C C . LEU A 1 64 ? 6.880 -0.767 5.815 1.00 25.52 65 LEU A C 1
ATOM 542 O O . LEU A 1 64 ? 6.587 -1.321 6.873 1.00 27.46 65 LEU A O 1
ATOM 547 N N . ALA A 1 65 ? 7.720 -1.297 4.930 1.00 24.75 66 ALA A N 1
ATOM 548 C CA . ALA A 1 65 ? 8.375 -2.572 5.183 1.00 24.34 66 ALA A CA 1
ATOM 549 C C . ALA A 1 65 ? 9.238 -2.429 6.435 1.00 24.24 66 ALA A C 1
ATOM 550 O O . ALA A 1 65 ? 9.262 -3.310 7.287 1.00 25.12 66 ALA A O 1
ATOM 552 N N . ASP A 1 66 ? 9.946 -1.311 6.532 1.00 23.50 67 ASP A N 1
ATOM 553 C CA . ASP A 1 66 ? 10.830 -1.059 7.667 1.00 25.02 67 ASP A CA 1
ATOM 554 C C . ASP A 1 66 ? 10.071 -0.990 9.001 1.00 25.75 67 ASP A C 1
ATOM 555 O O . ASP A 1 66 ? 10.550 -1.480 10.025 1.00 25.46 67 ASP A O 1
ATOM 560 N N . ILE A 1 67 ? 8.895 -0.372 8.985 1.00 26.43 68 ILE A N 1
ATOM 561 C CA . ILE A 1 67 ? 8.062 -0.265 10.177 1.00 26.07 68 ILE A CA 1
ATOM 562 C C . ILE A 1 67 ? 7.564 -1.649 10.563 1.00 26.55 68 ILE A C 1
ATOM 563 O O . ILE A 1 67 ? 7.534 -2.009 11.745 1.00 25.38 68 ILE A O 1
ATOM 568 N N . THR A 1 68 ? 7.166 -2.418 9.554 1.00 24.90 69 THR A N 1
ATOM 569 C CA . THR A 1 68 ? 6.650 -3.763 9.766 1.00 25.92 69 THR A CA 1
ATOM 570 C C . THR A 1 68 ? 7.741 -4.705 10.297 1.00 25.74 69 THR A C 1
ATOM 571 O O . THR A 1 68 ? 7.481 -5.533 11.172 1.00 23.89 69 THR A O 1
ATOM 575 N N . PHE A 1 69 ? 8.957 -4.570 9.779 1.00 23.95 70 PHE A N 1
ATOM 576 C CA . PHE A 1 69 ? 10.062 -5.419 10.220 1.00 26.17 70 PHE A CA 1
ATOM 577 C C . PHE A 1 69 ? 10.456 -5.069 11.663 1.00 26.07 70 PHE A C 1
ATOM 578 O O . PHE A 1 69 ? 10.737 -5.956 12.468 1.00 26.60 70 PHE A O 1
ATOM 586 N N . TYR A 1 70 ? 10.467 -3.778 11.981 1.00 24.35 71 TYR A N 1
ATOM 587 C CA . TYR A 1 70 ? 10.793 -3.328 13.327 1.00 25.68 71 TYR A CA 1
ATOM 588 C C . TYR A 1 70 ? 9.775 -3.900 14.325 1.00 28.23 71 TYR A C 1
ATOM 589 O O . TYR A 1 70 ? 10.138 -4.340 15.419 1.00 25.30 71 TYR A O 1
ATOM 598 N N . SER A 1 71 ? 8.502 -3.904 13.936 1.00 26.42 72 SER A N 1
ATOM 599 C CA . SER A 1 71 ? 7.448 -4.428 14.798 1.00 28.65 72 SER A CA 1
ATOM 600 C C . SER A 1 71 ? 7.607 -5.929 14.965 1.00 28.71 72 SER A C 1
ATOM 601 O O . SER A 1 71 ? 7.210 -6.493 15.980 1.00 30.55 72 SER A O 1
ATOM 604 N N . GLU A 1 72 ? 8.189 -6.579 13.965 1.00 29.47 73 GLU A N 1
ATOM 605 C CA . GLU A 1 72 ? 8.384 -8.019 14.022 1.00 31.61 73 GLU A CA 1
ATOM 606 C C . GLU A 1 72 ? 9.616 -8.396 14.857 1.00 30.43 73 GLU A C 1
ATOM 607 O O . GLU A 1 72 ? 9.599 -9.388 15.577 1.00 30.80 73 GLU A O 1
ATOM 613 N N . VAL A 1 73 ? 10.667 -7.590 14.762 1.00 28.91 74 VAL A N 1
ATOM 614 C CA . VAL A 1 73 ? 11.915 -7.855 15.472 1.00 30.30 74 VAL A CA 1
ATOM 615 C C . VAL A 1 73 ? 11.901 -7.456 16.945 1.00 29.76 74 VAL A C 1
ATOM 616 O O . VAL A 1 73 ? 12.256 -8.254 17.813 1.00 32.42 74 VAL A O 1
ATOM 620 N N . GLU A 1 74 ? 11.521 -6.215 17.223 1.00 28.17 75 GLU A N 1
ATOM 621 C CA . GLU A 1 74 ? 11.475 -5.736 18.596 1.00 28.20 75 GLU A CA 1
ATOM 622 C C . GLU A 1 74 ? 10.276 -6.380 19.294 1.00 28.47 75 GLU A C 1
ATOM 623 O O . GLU A 1 74 ? 9.130 -6.124 18.942 1.00 28.76 75 GLU A O 1
ATOM 629 N N . LYS A 1 75 ? 10.560 -7.228 20.279 1.00 28.34 76 LYS A N 1
ATOM 630 C CA . LYS A 1 75 ? 9.522 -7.939 21.022 1.00 27.94 76 LYS A CA 1
ATOM 631 C C . LYS A 1 75 ? 9.101 -7.247 22.303 1.00 25.88 76 LYS A C 1
ATOM 632 O O . LYS A 1 75 ? 8.208 -7.732 23.003 1.00 26.45 76 LYS A O 1
ATOM 638 N N . ARG A 1 76 ? 9.728 -6.123 22.627 1.00 24.18 77 ARG A N 1
ATOM 639 C CA . ARG A 1 76 ? 9.399 -5.444 23.873 1.00 24.04 77 ARG A CA 1
ATOM 640 C C . ARG A 1 76 ? 8.782 -4.063 23.703 1.00 23.91 77 ARG A C 1
ATOM 641 O O . ARG A 1 76 ? 8.903 -3.206 24.570 1.00 25.14 77 ARG A O 1
ATOM 649 N N . GLY A 1 77 ? 8.114 -3.838 22.584 1.00 25.54 78 GLY A N 1
ATOM 650 C CA . GLY A 1 77 ? 7.475 -2.547 22.413 1.00 25.48 78 GLY A CA 1
ATOM 651 C C . GLY A 1 77 ? 7.778 -1.835 21.118 1.00 24.29 78 GLY A C 1
ATOM 652 O O . GLY A 1 77 ? 8.385 -2.389 20.210 1.00 24.55 78 GLY A O 1
ATOM 653 N N . PHE A 1 78 ? 7.358 -0.581 21.060 1.00 24.53 79 PHE A N 1
ATOM 654 C CA . PHE A 1 78 ? 7.546 0.252 19.888 1.00 24.95 79 PHE A CA 1
ATOM 655 C C . PHE A 1 78 ? 7.881 1.627 20.423 1.00 24.87 79 PHE A C 1
ATOM 656 O O . PHE A 1 78 ? 7.176 2.150 21.276 1.00 26.12 79 PHE A O 1
ATOM 664 N N . HIS A 1 79 ? 8.972 2.212 19.951 1.00 22.60 80 HIS A N 1
ATOM 665 C CA . HIS A 1 79 ? 9.347 3.536 20.417 1.00 21.55 80 HIS A CA 1
ATOM 666 C C . HIS A 1 79 ? 10.154 4.154 19.305 1.00 23.73 80 HIS A C 1
ATOM 667 O O . HIS A 1 79 ? 11.218 3.649 18.939 1.00 22.73 80 HIS A O 1
ATOM 674 N N . ALA A 1 80 ? 9.645 5.249 18.767 1.00 23.54 81 ALA A N 1
ATOM 675 C CA . ALA A 1 80 ? 10.310 5.898 17.658 1.00 25.96 81 ALA A CA 1
ATOM 676 C C . ALA A 1 80 ? 10.308 7.411 17.774 1.00 25.32 81 ALA A C 1
ATOM 677 O O . ALA A 1 80 ? 9.540 8.005 18.539 1.00 25.76 81 ALA A O 1
ATOM 679 N N . TRP A 1 81 ? 11.200 8.017 17.005 1.00 25.91 82 TRP A N 1
ATOM 680 C CA . TRP A 1 81 ? 11.332 9.462 16.933 1.00 26.54 82 TRP A CA 1
ATOM 681 C C . TRP A 1 81 ? 11.159 9.828 15.466 1.00 26.09 82 TRP A C 1
ATOM 682 O O . TRP A 1 81 ? 11.566 9.084 14.584 1.00 25.85 82 TRP A O 1
ATOM 693 N N . LEU A 1 82 ? 10.568 10.981 15.217 1.00 27.31 83 LEU A N 1
ATOM 694 C CA . LEU A 1 82 ? 10.387 11.455 13.857 1.00 31.07 83 LEU A CA 1
ATOM 695 C C . LEU A 1 82 ? 10.982 12.858 13.862 1.00 31.01 83 LEU A C 1
ATOM 696 O O . LEU A 1 82 ? 10.513 13.734 14.589 1.00 28.48 83 LEU A O 1
ATOM 701 N N . LYS A 1 83 ? 12.043 13.044 13.081 1.00 32.00 84 LYS A N 1
ATOM 702 C CA . LYS A 1 83 ? 12.727 14.330 12.993 1.00 36.49 84 LYS A CA 1
ATOM 703 C C . LYS A 1 83 ? 13.162 14.880 14.351 1.00 36.35 84 LYS A C 1
ATOM 704 O O . LYS A 1 83 ? 12.976 16.063 14.629 1.00 38.01 84 LYS A O 1
ATOM 710 N N . GLY A 1 84 ? 13.727 14.020 15.196 1.00 35.82 85 GLY A N 1
ATOM 711 C CA . GLY A 1 84 ? 14.189 14.459 16.503 1.00 34.02 85 GLY A CA 1
ATOM 712 C C . GLY A 1 84 ? 13.157 14.565 17.618 1.00 34.32 85 GLY A C 1
ATOM 713 O O . GLY A 1 84 ? 13.493 14.976 18.723 1.00 36.10 85 GLY A O 1
ATOM 714 N N . ASP A 1 85 ? 11.905 14.208 17.355 1.00 33.07 86 ASP A N 1
ATOM 715 C CA . ASP A 1 85 ? 10.884 14.282 18.391 1.00 33.10 86 ASP A CA 1
ATOM 716 C C . ASP A 1 85 ? 10.169 12.945 18.550 1.00 32.92 86 ASP A C 1
ATOM 717 O O . ASP A 1 85 ? 10.138 12.139 17.619 1.00 32.05 86 ASP A O 1
ATOM 722 N N . ASN A 1 86 ? 9.601 12.705 19.728 1.00 32.83 87 ASN A N 1
ATOM 723 C CA . ASN A 1 86 ? 8.875 11.463 19.957 1.00 33.09 87 ASN A CA 1
ATOM 724 C C . ASN A 1 86 ? 7.746 11.389 18.957 1.00 31.22 87 ASN A C 1
ATOM 725 O O . ASN A 1 86 ? 7.047 12.370 18.729 1.00 30.52 87 ASN A O 1
ATOM 730 N N . ALA A 1 87 ? 7.574 10.220 18.360 1.00 29.51 88 ALA A N 1
ATOM 731 C CA . ALA A 1 87 ? 6.536 10.029 17.368 1.00 29.34 88 ALA A CA 1
ATOM 732 C C . ALA A 1 87 ? 5.714 8.804 17.698 1.00 30.10 88 ALA A C 1
ATOM 733 O O . ALA A 1 87 ? 6.256 7.744 18.020 1.00 29.85 88 ALA A O 1
ATOM 735 N N . THR A 1 88 ? 4.399 8.952 17.618 1.00 29.09 89 THR A N 1
ATOM 736 C CA . THR A 1 88 ? 3.511 7.839 17.893 1.00 29.53 89 THR A CA 1
ATOM 737 C C . THR A 1 88 ? 3.487 6.893 16.696 1.00 28.35 89 THR A C 1
ATOM 738 O O . THR A 1 88 ? 3.980 7.210 15.617 1.00 27.64 89 THR A O 1
ATOM 742 N N . TRP A 1 89 ? 2.911 5.722 16.905 1.00 26.86 90 TRP A N 1
ATOM 743 C CA . TRP A 1 89 ? 2.794 4.725 15.858 1.00 26.19 90 TRP A CA 1
ATOM 744 C C . TRP A 1 89 ? 2.052 5.329 14.667 1.00 26.13 90 TRP A C 1
ATOM 745 O O . TRP A 1 89 ? 2.422 5.109 13.512 1.00 21.89 90 TRP A O 1
ATOM 756 N N . ARG A 1 90 ? 1.000 6.094 14.947 1.00 25.83 91 ARG A N 1
ATOM 757 C CA . ARG A 1 90 ? 0.234 6.706 13.866 1.00 27.68 91 ARG A CA 1
ATOM 758 C C . ARG A 1 90 ? 1.053 7.755 13.127 1.00 26.80 91 ARG A C 1
ATOM 759 O O . ARG A 1 90 ? 1.030 7.798 11.905 1.00 25.74 91 ARG A O 1
ATOM 767 N N . GLU A 1 91 ? 1.778 8.592 13.865 1.00 24.92 92 GLU A N 1
ATOM 768 C CA . GLU A 1 91 ? 2.592 9.621 13.236 1.00 26.54 92 GLU A CA 1
ATOM 769 C C . GLU A 1 91 ? 3.664 9.028 12.326 1.00 25.63 92 GLU A C 1
ATOM 770 O O . GLU A 1 91 ? 3.973 9.608 11.291 1.00 26.67 92 GLU A O 1
ATOM 776 N N . VAL A 1 92 ? 4.228 7.878 12.697 1.00 24.87 93 VAL A N 1
ATOM 777 C CA . VAL A 1 92 ? 5.247 7.240 11.858 1.00 24.23 93 VAL A CA 1
ATOM 778 C C . VAL A 1 92 ? 4.594 6.695 10.587 1.00 23.06 93 VAL A C 1
ATOM 779 O O . VAL A 1 92 ? 5.182 6.744 9.508 1.00 21.91 93 VAL A O 1
ATOM 783 N N . HIS A 1 93 ? 3.380 6.174 10.708 1.00 23.12 94 HIS A N 1
ATOM 784 C CA . HIS A 1 93 ? 2.691 5.668 9.529 1.00 25.16 94 HIS A CA 1
ATOM 785 C C . HIS A 1 93 ? 2.307 6.813 8.597 1.00 27.07 94 HIS A C 1
ATOM 786 O O . HIS A 1 93 ? 2.276 6.637 7.373 1.00 28.35 94 HIS A O 1
ATOM 793 N N . VAL A 1 94 ? 2.019 7.980 9.171 1.00 26.77 95 VAL A N 1
ATOM 794 C CA . VAL A 1 94 ? 1.669 9.153 8.371 1.00 29.67 95 VAL A CA 1
ATOM 795 C C . VAL A 1 94 ? 2.895 9.543 7.548 1.00 30.22 95 VAL A C 1
ATOM 796 O O . VAL A 1 94 ? 2.779 9.926 6.380 1.00 28.80 95 VAL A O 1
ATOM 800 N N . TYR A 1 95 ? 4.071 9.433 8.164 1.00 29.43 96 TYR A N 1
ATOM 801 C CA . TYR A 1 95 ? 5.330 9.743 7.488 1.00 29.01 96 TYR A CA 1
ATOM 802 C C . TYR A 1 95 ? 5.581 8.726 6.376 1.00 28.22 96 TYR A C 1
ATOM 803 O O . TYR A 1 95 ? 6.027 9.075 5.274 1.00 29.07 96 TYR A O 1
ATOM 812 N N . ALA A 1 96 ? 5.300 7.459 6.658 1.00 28.15 97 ALA A N 1
ATOM 813 C CA . ALA A 1 96 ? 5.509 6.419 5.659 1.00 28.13 97 ALA A CA 1
ATOM 814 C C . ALA A 1 96 ? 4.559 6.638 4.470 1.00 31.17 97 ALA A C 1
ATOM 815 O O . ALA A 1 96 ? 4.932 6.423 3.317 1.00 29.90 97 ALA A O 1
ATOM 817 N N . LEU A 1 97 ? 3.337 7.075 4.759 1.00 32.93 98 LEU A N 1
ATOM 818 C CA . LEU A 1 97 ? 2.350 7.317 3.710 1.00 35.94 98 LEU A CA 1
ATOM 819 C C . LEU A 1 97 ? 2.842 8.409 2.767 1.00 37.67 98 LEU A C 1
ATOM 820 O O . LEU A 1 97 ? 2.672 8.326 1.552 1.00 36.89 98 LEU A O 1
ATOM 825 N N . ARG A 1 98 ? 3.458 9.435 3.340 1.00 40.66 99 ARG A N 1
ATOM 826 C CA . ARG A 1 98 ? 3.963 10.553 2.560 1.00 42.24 99 ARG A CA 1
ATOM 827 C C . ARG A 1 98 ? 5.188 10.173 1.735 1.00 41.96 99 ARG A C 1
ATOM 828 O O . ARG A 1 98 ? 5.259 10.466 0.546 1.00 43.58 99 ARG A O 1
ATOM 836 N N . ILE A 1 99 ? 6.147 9.515 2.373 1.00 40.69 100 ILE A N 1
ATOM 837 C CA . ILE A 1 99 ? 7.387 9.110 1.717 1.00 39.29 100 ILE A CA 1
ATOM 838 C C . ILE A 1 99 ? 7.172 8.105 0.570 1.00 39.43 100 ILE A C 1
ATOM 839 O O . ILE A 1 99 ? 8.044 7.923 -0.289 1.00 38.20 100 ILE A O 1
ATOM 844 N N . MET A 1 100 ? 6.003 7.470 0.554 1.00 38.07 101 MET A N 1
ATOM 845 C CA . MET A 1 100 ? 5.641 6.491 -0.476 1.00 38.92 101 MET A CA 1
ATOM 846 C C . MET A 1 100 ? 5.753 7.036 -1.893 1.00 37.68 101 MET A C 1
ATOM 847 O O . MET A 1 100 ? 5.971 6.282 -2.843 1.00 34.90 101 MET A O 1
ATOM 852 N N . THR A 1 101 ? 5.567 8.343 -2.026 1.00 38.55 102 THR A N 1
ATOM 853 C CA . THR A 1 101 ? 5.611 8.996 -3.327 1.00 40.43 102 THR A CA 1
ATOM 854 C C . THR A 1 101 ? 7.011 9.349 -3.818 1.00 41.38 102 THR A C 1
ATOM 855 O O . THR A 1 101 ? 7.161 9.908 -4.899 1.00 40.81 102 THR A O 1
ATOM 859 N N . LYS A 1 102 ? 8.031 9.025 -3.028 1.00 41.84 103 LYS A N 1
ATOM 860 C CA . LYS A 1 102 ? 9.411 9.308 -3.410 1.00 42.97 103 LYS A CA 1
ATOM 861 C C . LYS A 1 102 ? 10.114 8.013 -3.785 1.00 42.84 103 LYS A C 1
ATOM 862 O O . LYS A 1 102 ? 10.079 7.036 -3.042 1.00 44.37 103 LYS A O 1
ATOM 868 N N . PRO A 1 103 ? 10.769 7.990 -4.953 1.00 43.27 104 PRO A N 1
ATOM 869 C CA . PRO A 1 103 ? 11.481 6.806 -5.437 1.00 43.10 104 PRO A CA 1
ATOM 870 C C . PRO A 1 103 ? 12.714 6.399 -4.630 1.00 42.69 104 PRO A C 1
ATOM 871 O O . PRO A 1 103 ? 13.020 5.210 -4.528 1.00 41.39 104 PRO A O 1
ATOM 875 N N . ASN A 1 104 ? 13.423 7.373 -4.066 1.00 42.62 105 ASN A N 1
ATOM 876 C CA . ASN A 1 104 ? 14.622 7.063 -3.285 1.00 44.19 105 ASN A CA 1
ATOM 877 C C . ASN A 1 104 ? 14.276 6.517 -1.895 1.00 44.53 105 ASN A C 1
ATOM 878 O O . ASN A 1 104 ? 13.300 6.944 -1.278 1.00 45.36 105 ASN A O 1
ATOM 883 N N . THR A 1 105 ? 15.078 5.573 -1.411 1.00 43.76 106 THR A N 1
ATOM 884 C CA . THR A 1 105 ? 14.854 4.983 -0.091 1.00 43.35 106 THR A CA 1
ATOM 885 C C . THR A 1 105 ? 16.062 5.170 0.830 1.00 42.56 106 THR A C 1
ATOM 886 O O . THR A 1 105 ? 17.182 4.803 0.481 1.00 41.91 106 THR A O 1
ATOM 890 N N . LEU A 1 106 ? 15.819 5.741 2.006 1.00 41.59 107 LEU A N 1
ATOM 891 C CA . LEU A 1 106 ? 16.874 5.975 2.987 1.00 41.32 107 LEU A CA 1
ATOM 892 C C . LEU A 1 106 ? 17.232 4.682 3.709 1.00 40.79 107 LEU A C 1
ATOM 893 O O . LEU A 1 106 ? 16.348 3.922 4.116 1.00 41.36 107 LEU A O 1
ATOM 898 N N . ASP A 1 107 ? 18.527 4.432 3.869 1.00 40.00 108 ASP A N 1
ATOM 899 C CA . ASP A 1 107 ? 18.981 3.230 4.558 1.00 38.68 108 ASP A CA 1
ATOM 900 C C . ASP A 1 107 ? 19.101 3.449 6.060 1.00 35.49 108 ASP A C 1
ATOM 901 O O . ASP A 1 107 ? 19.067 4.578 6.539 1.00 33.32 108 ASP A O 1
ATOM 906 N N . TRP A 1 108 ? 19.253 2.352 6.792 1.00 33.93 109 TRP A N 1
ATOM 907 C CA . TRP A 1 108 ? 19.357 2.401 8.243 1.00 33.09 109 TRP A CA 1
ATOM 908 C C . TRP A 1 108 ? 20.741 2.033 8.759 1.00 32.54 109 TRP A C 1
ATOM 909 O O . TRP A 1 108 ? 21.432 1.191 8.190 1.00 31.97 109 TRP A O 1
ATOM 920 N N . SER A 1 109 ? 21.127 2.664 9.858 1.00 34.02 110 SER A N 1
ATOM 921 C CA . SER A 1 109 ? 22.402 2.372 10.484 1.00 33.92 110 SER A CA 1
ATOM 922 C C . SER A 1 109 ? 22.313 2.638 11.984 1.00 32.32 110 SER A C 1
ATOM 923 O O . SER A 1 109 ? 21.475 3.413 12.454 1.00 29.45 110 SER A O 1
ATOM 926 N N . ARG A 1 110 ? 23.182 1.979 12.734 1.00 30.44 111 ARG A N 1
ATOM 927 C CA . ARG A 1 110 ? 23.224 2.155 14.171 1.00 30.91 111 ARG A CA 1
ATOM 928 C C . ARG A 1 110 ? 23.731 3.554 14.488 1.00 31.25 111 ARG A C 1
ATOM 929 O O . ARG A 1 110 ? 24.616 4.064 13.807 1.00 32.85 111 ARG A O 1
ATOM 937 N N . ILE A 1 111 ? 23.156 4.191 15.498 1.00 30.79 112 ILE A N 1
ATOM 938 C CA . ILE A 1 111 ? 23.607 5.517 15.905 1.00 33.82 112 ILE A CA 1
ATOM 939 C C . ILE A 1 111 ? 23.783 5.526 17.418 1.00 35.79 112 ILE A C 1
ATOM 940 O O . ILE A 1 111 ? 23.299 4.629 18.109 1.00 36.40 112 ILE A O 1
ATOM 945 N N . GLN A 1 112 ? 24.478 6.538 17.923 1.00 37.69 113 GLN A N 1
ATOM 946 C CA . GLN A 1 112 ? 24.701 6.691 19.358 1.00 41.73 113 GLN A CA 1
ATOM 947 C C . GLN A 1 112 ? 23.410 7.245 19.964 1.00 42.95 113 GLN A C 1
ATOM 948 O O . GLN A 1 112 ? 22.713 8.029 19.315 1.00 43.55 113 GLN A O 1
ATOM 954 N N . LYS A 1 113 ? 23.086 6.852 21.194 1.00 44.83 114 LYS A N 1
ATOM 955 C CA . LYS A 1 113 ? 21.864 7.345 21.837 1.00 46.81 114 LYS A CA 1
ATOM 956 C C . LYS A 1 113 ? 21.742 8.865 21.677 1.00 49.01 114 LYS A C 1
ATOM 957 O O . LYS A 1 113 ? 22.589 9.615 22.150 1.00 49.21 114 LYS A O 1
ATOM 963 N N . PRO A 1 114 ? 20.671 9.330 21.013 1.00 52.44 115 PRO A N 1
ATOM 964 C CA . PRO A 1 114 ? 20.390 10.747 20.750 1.00 55.04 115 PRO A CA 1
ATOM 965 C C . PRO A 1 114 ? 19.896 11.596 21.919 1.00 57.95 115 PRO A C 1
ATOM 966 O O . PRO A 1 114 ? 19.393 11.073 22.915 1.00 57.81 115 PRO A O 1
ATOM 970 N N . ARG A 1 115 ? 20.042 12.913 21.759 1.00 61.39 116 ARG A N 1
ATOM 971 C CA . ARG A 1 115 ? 19.653 13.923 22.749 1.00 64.80 116 ARG A CA 1
ATOM 972 C C . ARG A 1 115 ? 20.406 13.831 24.074 1.00 66.43 116 ARG A C 1
ATOM 973 O O . ARG A 1 115 ? 19.739 13.733 25.129 1.00 68.06 116 ARG A O 1
ATOM 982 N N . PRO B 1 1 ? -16.647 2.428 -32.963 1.00 30.53 2 PRO B N 1
ATOM 983 C CA . PRO B 1 1 ? -18.067 2.253 -32.600 1.00 27.30 2 PRO B CA 1
ATOM 984 C C . PRO B 1 1 ? -18.370 0.876 -32.054 1.00 25.24 2 PRO B C 1
ATOM 985 O O . PRO B 1 1 ? -17.637 -0.078 -32.289 1.00 25.37 2 PRO B O 1
ATOM 989 N N . LYS B 1 2 ? -19.457 0.793 -31.302 1.00 21.54 3 LYS B N 1
ATOM 990 C CA . LYS B 1 2 ? -19.891 -0.449 -30.696 1.00 20.87 3 LYS B CA 1
ATOM 991 C C . LYS B 1 2 ? -19.990 -1.533 -31.772 1.00 19.98 3 LYS B C 1
ATOM 992 O O . LYS B 1 2 ? -20.588 -1.316 -32.836 1.00 20.25 3 LYS B O 1
ATOM 998 N N . THR B 1 3 ? -19.407 -2.696 -31.500 1.00 20.17 4 THR B N 1
ATOM 999 C CA . THR B 1 3 ? -19.436 -3.799 -32.467 1.00 20.46 4 THR B CA 1
ATOM 1000 C C . THR B 1 3 ? -20.788 -4.511 -32.420 1.00 22.50 4 THR B C 1
ATOM 1001 O O . THR B 1 3 ? -21.610 -4.259 -31.536 1.00 21.77 4 THR B O 1
ATOM 1005 N N . GLN B 1 4 ? -20.997 -5.435 -33.351 1.00 23.77 5 GLN B N 1
ATOM 1006 C CA . GLN B 1 4 ? -22.252 -6.176 -33.398 1.00 25.96 5 GLN B CA 1
ATOM 1007 C C . GLN B 1 4 ? -22.437 -6.986 -32.119 1.00 28.43 5 GLN B C 1
ATOM 1008 O O . GLN B 1 4 ? -23.566 -7.340 -31.773 1.00 29.92 5 GLN B O 1
ATOM 1014 N N . ARG B 1 5 ? -21.340 -7.282 -31.414 1.00 24.64 6 ARG B N 1
ATOM 1015 C CA . ARG B 1 5 ? -21.434 -8.048 -30.178 1.00 25.94 6 ARG B CA 1
ATOM 1016 C C . ARG B 1 5 ? -21.496 -7.169 -28.925 1.00 24.48 6 ARG B C 1
ATOM 1017 O O . ARG B 1 5 ? -21.393 -7.671 -27.809 1.00 24.50 6 ARG B O 1
ATOM 1025 N N . GLY B 1 6 ? -21.644 -5.861 -29.120 1.00 25.32 7 GLY B N 1
ATOM 1026 C CA . GLY B 1 6 ? -21.756 -4.934 -27.999 1.00 24.21 7 GLY B CA 1
ATOM 1027 C C . GLY B 1 6 ? -20.449 -4.519 -27.341 1.00 24.00 7 GLY B C 1
ATOM 1028 O O . GLY B 1 6 ? -20.428 -4.096 -26.185 1.00 23.14 7 GLY B O 1
ATOM 1029 N N . ILE B 1 7 ? -19.361 -4.605 -28.089 1.00 21.40 8 ILE B N 1
ATOM 1030 C CA . ILE B 1 7 ? -18.053 -4.272 -27.554 1.00 22.28 8 ILE B CA 1
ATOM 1031 C C . ILE B 1 7 ? -17.526 -2.920 -28.006 1.00 20.66 8 ILE B C 1
ATOM 1032 O O . ILE B 1 7 ? -17.704 -2.518 -29.155 1.00 22.45 8 ILE B O 1
ATOM 1037 N N . TYR B 1 8 ? -16.880 -2.221 -27.080 1.00 20.92 9 TYR B N 1
ATOM 1038 C CA . TYR B 1 8 ? -16.252 -0.941 -27.370 1.00 20.24 9 TYR B CA 1
ATOM 1039 C C . TYR B 1 8 ? -14.747 -1.183 -27.257 1.00 21.32 9 TYR B C 1
ATOM 1040 O O . TYR B 1 8 ? -14.222 -1.341 -26.154 1.00 19.86 9 TYR B O 1
ATOM 1049 N N . HIS B 1 9 ? -14.052 -1.246 -28.386 1.00 23.05 10 HIS B N 1
ATOM 1050 C CA . HIS B 1 9 ? -12.616 -1.456 -28.333 1.00 24.57 10 HIS B CA 1
ATOM 1051 C C . HIS B 1 9 ? -11.918 -0.158 -27.975 1.00 27.67 10 HIS B C 1
ATOM 1052 O O . HIS B 1 9 ? -10.767 -0.165 -27.543 1.00 30.44 10 HIS B O 1
ATOM 1059 N N . ASN B 1 10 ? -12.622 0.955 -28.158 1.00 27.21 11 ASN B N 1
ATOM 1060 C CA . ASN B 1 10 ? -12.100 2.272 -27.794 1.00 27.29 11 ASN B CA 1
ATOM 1061 C C . ASN B 1 10 ? -12.956 2.656 -26.590 1.00 26.49 11 ASN B C 1
ATOM 1062 O O . ASN B 1 10 ? -14.110 3.065 -26.748 1.00 25.31 11 ASN B O 1
ATOM 1067 N N . LEU B 1 11 ? -12.388 2.504 -25.395 1.00 23.35 12 LEU B N 1
ATOM 1068 C CA . LEU B 1 11 ? -13.085 2.773 -24.135 1.00 24.05 12 LEU B CA 1
ATOM 1069 C C . LEU B 1 11 ? -13.662 4.169 -24.016 1.00 24.95 12 LEU B C 1
ATOM 1070 O O . LEU B 1 11 ? -14.681 4.379 -23.371 1.00 22.02 12 LEU B O 1
ATOM 1075 N N . LYS B 1 12 ? -12.993 5.115 -24.649 1.00 27.68 13 LYS B N 1
ATOM 1076 C CA . LYS B 1 12 ? -13.400 6.508 -24.646 1.00 31.64 13 LYS B CA 1
ATOM 1077 C C . LYS B 1 12 ? -14.849 6.693 -25.139 1.00 31.83 13 LYS B C 1
ATOM 1078 O O . LYS B 1 12 ? -15.557 7.589 -24.682 1.00 31.83 13 LYS B O 1
ATOM 1084 N N . GLU B 1 13 ? -15.291 5.836 -26.057 1.00 30.90 14 GLU B N 1
ATOM 1085 C CA . GLU B 1 13 ? -16.641 5.940 -26.622 1.00 28.92 14 GLU B CA 1
ATOM 1086 C C . GLU B 1 13 ? -17.675 5.092 -25.907 1.00 27.26 14 GLU B C 1
ATOM 1087 O O . GLU B 1 13 ? -18.845 5.109 -26.279 1.00 25.58 14 GLU B O 1
ATOM 1093 N N . SER B 1 14 ? -17.255 4.336 -24.903 1.00 24.34 15 SER B N 1
ATOM 1094 C CA . SER B 1 14 ? -18.174 3.434 -24.223 1.00 24.43 15 SER B CA 1
ATOM 1095 C C . SER B 1 14 ? -19.385 4.030 -23.515 1.00 26.21 15 SER B C 1
ATOM 1096 O O . SER B 1 14 ? -19.317 5.091 -22.896 1.00 25.01 15 SER B O 1
ATOM 1099 N N . GLU B 1 15 ? -20.495 3.310 -23.604 1.00 24.80 16 GLU B N 1
ATOM 1100 C CA . GLU B 1 15 ? -21.726 3.721 -22.953 1.00 27.01 16 GLU B CA 1
ATOM 1101 C C . GLU B 1 15 ? -21.791 3.026 -21.590 1.00 27.15 16 GLU B C 1
ATOM 1102 O O . GLU B 1 15 ? -22.686 3.278 -20.789 1.00 27.05 16 GLU B O 1
ATOM 1108 N N . TYR B 1 16 ? -20.836 2.135 -21.336 1.00 26.18 17 TYR B N 1
ATOM 1109 C CA . TYR B 1 16 ? -20.812 1.386 -20.091 1.00 26.32 17 TYR B CA 1
ATOM 1110 C C . TYR B 1 16 ? -19.839 2.047 -19.129 1.00 28.47 17 TYR B C 1
ATOM 1111 O O . TYR B 1 16 ? -18.621 1.974 -19.312 1.00 25.42 17 TYR B O 1
ATOM 1120 N N . VAL B 1 17 ? -20.392 2.705 -18.113 1.00 26.66 18 VAL B N 1
ATOM 1121 C CA . VAL B 1 17 ? -19.580 3.430 -17.158 1.00 28.14 18 VAL B CA 1
ATOM 1122 C C . VAL B 1 17 ? -20.111 3.362 -15.747 1.00 29.05 18 VAL B C 1
ATOM 1123 O O . VAL B 1 17 ? -21.328 3.298 -15.521 1.00 27.74 18 VAL B O 1
ATOM 1127 N N . ALA B 1 18 ? -19.180 3.360 -14.795 1.00 28.26 19 ALA B N 1
ATOM 1128 C CA . ALA B 1 18 ? -19.521 3.326 -13.378 1.00 25.88 19 ALA B CA 1
ATOM 1129 C C . ALA B 1 18 ? -18.814 4.506 -12.706 1.00 28.91 19 ALA B C 1
ATOM 1130 O O . ALA B 1 18 ? -17.752 4.954 -13.158 1.00 24.57 19 ALA B O 1
ATOM 1132 N N . SER B 1 19 ? -19.404 5.018 -11.632 1.00 27.83 20 SER B N 1
ATOM 1133 C CA . SER B 1 19 ? -18.818 6.159 -10.944 1.00 30.33 20 SER B CA 1
ATOM 1134 C C . SER B 1 19 ? -19.069 6.096 -9.446 1.00 30.10 20 SER B C 1
ATOM 1135 O O . SER B 1 19 ? -20.047 5.492 -9.006 1.00 29.14 20 SER B O 1
ATOM 1138 N N . ASN B 1 20 ? -18.175 6.695 -8.664 1.00 29.14 21 ASN B N 1
ATOM 1139 C CA . ASN B 1 20 ? -18.366 6.723 -7.218 1.00 30.68 21 ASN B CA 1
ATOM 1140 C C . ASN B 1 20 ? -18.580 8.180 -6.827 1.00 31.46 21 ASN B C 1
ATOM 1141 O O . ASN B 1 20 ? -18.526 8.538 -5.653 1.00 34.12 21 ASN B O 1
ATOM 1146 N N . THR B 1 21 ? -18.824 8.996 -7.851 1.00 32.26 22 THR B N 1
ATOM 1147 C CA . THR B 1 21 ? -19.060 10.440 -7.767 1.00 33.97 22 THR B CA 1
ATOM 1148 C C . THR B 1 21 ? -17.779 11.275 -7.820 1.00 34.95 22 THR B C 1
ATOM 1149 O O . THR B 1 21 ? -17.839 12.491 -7.994 1.00 34.17 22 THR B O 1
ATOM 1153 N N . ASP B 1 22 ? -16.626 10.621 -7.681 1.00 35.27 23 ASP B N 1
ATOM 1154 C CA . ASP B 1 22 ? -15.325 11.302 -7.777 1.00 35.03 23 ASP B CA 1
ATOM 1155 C C . ASP B 1 22 ? -14.562 10.760 -8.984 1.00 33.91 23 ASP B C 1
ATOM 1156 O O . ASP B 1 22 ? -13.923 11.502 -9.740 1.00 34.30 23 ASP B O 1
ATOM 1161 N N . VAL B 1 23 ? -14.626 9.446 -9.139 1.00 30.27 24 VAL B N 1
ATOM 1162 C CA . VAL B 1 23 ? -13.932 8.763 -10.218 1.00 28.97 24 VAL B CA 1
ATOM 1163 C C . VAL B 1 23 ? -14.928 8.026 -11.108 1.00 26.77 24 VAL B C 1
ATOM 1164 O O . VAL B 1 23 ? -15.931 7.513 -10.625 1.00 26.76 24 VAL B O 1
ATOM 1168 N N . THR B 1 24 ? -14.641 7.989 -12.405 1.00 26.54 25 THR B N 1
ATOM 1169 C CA . THR B 1 24 ? -15.479 7.290 -13.376 1.00 22.79 25 THR B CA 1
ATOM 1170 C C . THR B 1 24 ? -14.628 6.281 -14.167 1.00 21.85 25 THR B C 1
ATOM 1171 O O . THR B 1 24 ? -13.600 6.644 -14.733 1.00 21.37 25 THR B O 1
ATOM 1175 N N . PHE B 1 25 ? -15.052 5.019 -14.173 1.00 20.31 26 PHE B N 1
ATOM 1176 C CA . PHE B 1 25 ? -14.364 3.945 -14.910 1.00 22.56 26 PHE B CA 1
ATOM 1177 C C . PHE B 1 25 ? -15.200 3.578 -16.136 1.00 22.89 26 PHE B C 1
ATOM 1178 O O . PHE B 1 25 ? -16.418 3.435 -16.025 1.00 21.37 26 PHE B O 1
ATOM 1186 N N . PHE B 1 26 ? -14.534 3.427 -17.280 1.00 23.31 27 PHE B N 1
ATOM 1187 C CA . PHE B 1 26 ? -15.181 3.068 -18.542 1.00 23.37 27 PHE B CA 1
ATOM 1188 C C . PHE B 1 26 ? -14.925 1.590 -18.846 1.00 24.30 27 PHE B C 1
ATOM 1189 O O . PHE B 1 26 ? -13.799 1.097 -18.676 1.00 22.21 27 PHE B O 1
ATOM 1197 N N . PHE B 1 27 ? -15.961 0.893 -19.318 1.00 22.37 28 PHE B N 1
ATOM 1198 C CA . PHE B 1 27 ? -15.853 -0.529 -19.636 1.00 19.63 28 PHE B CA 1
ATOM 1199 C C . PHE B 1 27 ? -16.074 -0.845 -21.114 1.00 19.66 28 PHE B C 1
ATOM 1200 O O . PHE B 1 27 ? -16.806 -0.142 -21.806 1.00 21.20 28 PHE B O 1
ATOM 1208 N N . SER B 1 28 ? -15.457 -1.918 -21.599 1.00 19.21 29 SER B N 1
ATOM 1209 C CA . SER B 1 28 ? -15.602 -2.267 -23.006 1.00 21.50 29 SER B CA 1
ATOM 1210 C C . SER B 1 28 ? -16.875 -3.042 -23.319 1.00 21.53 29 SER B C 1
ATOM 1211 O O . SER B 1 28 ? -17.206 -3.228 -24.481 1.00 22.95 29 SER B O 1
ATOM 1214 N N . SER B 1 29 ? -17.596 -3.478 -22.290 1.00 23.16 30 SER B N 1
ATOM 1215 C CA . SER B 1 29 ? -18.832 -4.235 -22.499 1.00 23.66 30 SER B CA 1
ATOM 1216 C C . SER B 1 29 ? -19.714 -4.159 -21.261 1.00 25.55 30 SER B C 1
ATOM 1217 O O . SER B 1 29 ? -19.247 -3.803 -20.175 1.00 21.15 30 SER B O 1
ATOM 1220 N N . GLU B 1 30 ? -20.982 -4.524 -21.421 1.00 23.70 31 GLU B N 1
ATOM 1221 C CA . GLU B 1 30 ? -21.921 -4.501 -20.307 1.00 26.36 31 GLU B CA 1
ATOM 1222 C C . GLU B 1 30 ? -21.593 -5.620 -19.328 1.00 25.96 31 GLU B C 1
ATOM 1223 O O . GLU B 1 30 ? -21.825 -5.492 -18.127 1.00 25.95 31 GLU B O 1
ATOM 1229 N N . LEU B 1 31 ? -21.065 -6.718 -19.859 1.00 23.47 32 LEU B N 1
ATOM 1230 C CA . LEU B 1 31 ? -20.665 -7.862 -19.054 1.00 26.06 32 LEU B CA 1
ATOM 1231 C C . LEU B 1 31 ? -19.588 -7.460 -18.022 1.00 25.03 32 LEU B C 1
ATOM 1232 O O . LEU B 1 31 ? -19.654 -7.860 -16.859 1.00 25.36 32 LEU B O 1
ATOM 1237 N N . TYR B 1 32 ? -18.599 -6.683 -18.453 1.00 21.72 33 TYR B N 1
ATOM 1238 C CA . TYR B 1 32 ? -17.528 -6.263 -17.547 1.00 24.31 33 TYR B CA 1
ATOM 1239 C C . TYR B 1 32 ? -18.042 -5.242 -16.550 1.00 22.07 33 TYR B C 1
ATOM 1240 O O . TYR B 1 32 ? -17.718 -5.303 -15.366 1.00 22.82 33 TYR B O 1
ATOM 1249 N N . LEU B 1 33 ? -18.843 -4.299 -17.031 1.00 22.67 34 LEU B N 1
ATOM 1250 C CA . LEU B 1 33 ? -19.422 -3.287 -16.157 1.00 24.77 34 LEU B CA 1
ATOM 1251 C C . LEU B 1 33 ? -20.179 -3.962 -15.020 1.00 25.99 34 LEU B C 1
ATOM 1252 O O . LEU B 1 33 ? -19.970 -3.643 -13.849 1.00 24.65 34 LEU B O 1
ATOM 1257 N N . ASN B 1 34 ? -21.061 -4.901 -15.356 1.00 28.17 35 ASN B N 1
ATOM 1258 C CA . ASN B 1 34 ? -21.834 -5.587 -14.321 1.00 28.98 35 ASN B CA 1
ATOM 1259 C C . ASN B 1 34 ? -21.005 -6.465 -13.394 1.00 29.52 35 ASN B C 1
ATOM 1260 O O . ASN B 1 34 ? -21.367 -6.665 -12.232 1.00 27.57 35 ASN B O 1
ATOM 1265 N N . LYS B 1 35 ? -19.902 -7.003 -13.899 1.00 28.84 36 LYS B N 1
ATOM 1266 C CA . LYS B 1 35 ? -19.058 -7.839 -13.063 1.00 29.91 36 LYS B CA 1
ATOM 1267 C C . LYS B 1 35 ? -18.409 -6.960 -11.993 1.00 30.26 36 LYS B C 1
ATOM 1268 O O . LYS B 1 35 ? -18.286 -7.353 -10.825 1.00 30.16 36 LYS B O 1
ATOM 1274 N N . PHE B 1 36 ? -17.995 -5.766 -12.400 1.00 26.64 37 PHE B N 1
ATOM 1275 C CA . PHE B 1 36 ? -17.374 -4.829 -11.478 1.00 26.88 37 PHE B CA 1
ATOM 1276 C C . PHE B 1 36 ? -18.377 -4.370 -10.425 1.00 27.70 37 PHE B C 1
ATOM 1277 O O . PHE B 1 36 ? -18.107 -4.407 -9.216 1.00 25.12 37 PHE B O 1
ATOM 1285 N N . LEU B 1 37 ? -19.538 -3.928 -10.893 1.00 26.91 38 LEU B N 1
ATOM 1286 C CA . LEU B 1 37 ? -20.573 -3.450 -9.999 1.00 29.80 38 LEU B CA 1
ATOM 1287 C C . LEU B 1 37 ? -21.075 -4.515 -9.045 1.00 29.91 38 LEU B C 1
ATOM 1288 O O . LEU B 1 37 ? -21.376 -4.215 -7.891 1.00 32.25 38 LEU B O 1
ATOM 1293 N N . ASP B 1 38 ? -21.156 -5.755 -9.517 1.00 32.62 39 ASP B N 1
ATOM 1294 C CA . ASP B 1 38 ? -21.653 -6.847 -8.684 1.00 36.13 39 ASP B CA 1
ATOM 1295 C C . ASP B 1 38 ? -20.623 -7.471 -7.760 1.00 35.72 39 ASP B C 1
ATOM 1296 O O . ASP B 1 38 ? -20.986 -8.241 -6.874 1.00 35.61 39 ASP B O 1
ATOM 1301 N N . GLY B 1 39 ? -19.348 -7.161 -7.949 1.00 35.48 40 GLY B N 1
ATOM 1302 C CA . GLY B 1 39 ? -18.359 -7.793 -7.098 1.00 34.54 40 GLY B CA 1
ATOM 1303 C C . GLY B 1 39 ? -17.394 -6.929 -6.318 1.00 34.07 40 GLY B C 1
ATOM 1304 O O . GLY B 1 39 ? -16.668 -7.448 -5.479 1.00 34.44 40 GLY B O 1
ATOM 1305 N N . TYR B 1 40 ? -17.392 -5.625 -6.563 1.00 34.47 41 TYR B N 1
ATOM 1306 C CA . TYR B 1 40 ? -16.456 -4.732 -5.888 1.00 35.43 41 TYR B CA 1
ATOM 1307 C C . TYR B 1 40 ? -16.576 -4.681 -4.363 1.00 37.72 41 TYR B C 1
ATOM 1308 O O . TYR B 1 40 ? -15.572 -4.496 -3.665 1.00 35.43 41 TYR B O 1
ATOM 1317 N N . GLN B 1 41 ? -17.790 -4.840 -3.841 1.00 38.46 42 GLN B N 1
ATOM 1318 C CA . GLN B 1 41 ? -17.979 -4.808 -2.393 1.00 40.23 42 GLN B CA 1
ATOM 1319 C C . GLN B 1 41 ? -17.311 -6.010 -1.747 1.00 39.87 42 GLN B C 1
ATOM 1320 O O . GLN B 1 41 ? -16.608 -5.884 -0.743 1.00 39.97 42 GLN B O 1
ATOM 1326 N N . GLU B 1 42 ? -17.510 -7.177 -2.338 1.00 39.90 43 GLU B N 1
ATOM 1327 C CA . GLU B 1 42 ? -16.902 -8.376 -1.808 1.00 40.91 43 GLU B CA 1
ATOM 1328 C C . GLU B 1 42 ? -15.391 -8.334 -2.028 1.00 40.10 43 GLU B C 1
ATOM 1329 O O . GLU B 1 42 ? -14.620 -8.845 -1.206 1.00 39.70 43 GLU B O 1
ATOM 1335 N N . TYR B 1 43 ? -14.959 -7.724 -3.130 1.00 37.35 44 TYR B N 1
ATOM 1336 C CA . TYR B 1 43 ? -13.531 -7.649 -3.411 1.00 34.49 44 TYR B CA 1
ATOM 1337 C C . TYR B 1 43 ? -12.811 -6.762 -2.397 1.00 34.05 44 TYR B C 1
ATOM 1338 O O . TYR B 1 43 ? -11.651 -6.999 -2.071 1.00 34.20 44 TYR B O 1
ATOM 1347 N N . ARG B 1 44 ? -13.489 -5.732 -1.906 1.00 34.69 45 ARG B N 1
ATOM 1348 C CA . ARG B 1 44 ? -12.879 -4.855 -0.914 1.00 35.94 45 ARG B CA 1
ATOM 1349 C C . ARG B 1 44 ? -12.536 -5.665 0.330 1.00 38.09 45 ARG B C 1
ATOM 1350 O O . ARG B 1 44 ? -11.474 -5.477 0.932 1.00 37.01 45 ARG B O 1
ATOM 1358 N N . LYS B 1 45 ? -13.438 -6.571 0.705 1.00 40.34 46 LYS B N 1
ATOM 1359 C CA . LYS B 1 45 ? -13.234 -7.401 1.886 1.00 42.10 46 LYS B CA 1
ATOM 1360 C C . LYS B 1 45 ? -12.074 -8.368 1.671 1.00 42.46 46 LYS B C 1
ATOM 1361 O O . LYS B 1 45 ? -11.202 -8.504 2.532 1.00 42.28 46 LYS B O 1
ATOM 1367 N N . LYS B 1 46 ? -12.053 -9.031 0.522 1.00 40.83 47 LYS B N 1
ATOM 1368 C CA . LYS B 1 46 ? -10.973 -9.960 0.225 1.00 42.14 47 LYS B CA 1
ATOM 1369 C C . LYS B 1 46 ? -9.640 -9.211 0.138 1.00 41.84 47 LYS B C 1
ATOM 1370 O O . LYS B 1 46 ? -8.607 -9.694 0.614 1.00 41.28 47 LYS B O 1
ATOM 1376 N N . PHE B 1 47 ? -9.669 -8.025 -0.462 1.00 40.40 48 PHE B N 1
ATOM 1377 C CA . PHE B 1 47 ? -8.460 -7.223 -0.631 1.00 38.75 48 PHE B CA 1
ATOM 1378 C C . PHE B 1 47 ? -7.848 -6.853 0.712 1.00 40.57 48 PHE B C 1
ATOM 1379 O O . PHE B 1 47 ? -6.629 -6.937 0.898 1.00 37.54 48 PHE B O 1
ATOM 1387 N N . ASN B 1 48 ? -8.697 -6.429 1.642 1.00 42.53 49 ASN B N 1
ATOM 1388 C CA . ASN B 1 48 ? -8.216 -6.034 2.953 1.00 45.72 49 ASN B CA 1
ATOM 1389 C C . ASN B 1 48 ? -7.598 -7.178 3.732 1.00 45.29 49 ASN B C 1
ATOM 1390 O O . ASN B 1 48 ? -6.600 -6.978 4.421 1.00 45.72 49 ASN B O 1
ATOM 1395 N N . LYS B 1 49 ? -8.173 -8.372 3.627 1.00 44.48 50 LYS B N 1
ATOM 1396 C CA . LYS B 1 49 ? -7.609 -9.518 4.330 1.00 44.27 50 LYS B CA 1
ATOM 1397 C C . LYS B 1 49 ? -6.208 -9.795 3.792 1.00 44.07 50 LYS B C 1
ATOM 1398 O O . LYS B 1 49 ? -5.280 -10.061 4.555 1.00 43.35 50 LYS B O 1
ATOM 1404 N N . LYS B 1 50 ? -6.052 -9.725 2.474 1.00 42.50 51 LYS B N 1
ATOM 1405 C CA . LYS B 1 50 ? -4.753 -9.981 1.870 1.00 43.28 51 LYS B CA 1
ATOM 1406 C C . LYS B 1 50 ? -3.717 -8.932 2.264 1.00 42.59 51 LYS B C 1
ATOM 1407 O O . LYS B 1 50 ? -2.575 -9.269 2.576 1.00 41.37 51 LYS B O 1
ATOM 1413 N N . ILE B 1 51 ? -4.115 -7.666 2.254 1.00 41.43 52 ILE B N 1
ATOM 1414 C CA . ILE B 1 51 ? -3.205 -6.587 2.618 1.00 43.18 52 ILE B CA 1
ATOM 1415 C C . ILE B 1 51 ? -2.789 -6.682 4.083 1.00 42.50 52 ILE B C 1
ATOM 1416 O O . ILE B 1 51 ? -1.618 -6.503 4.412 1.00 40.99 52 ILE B O 1
ATOM 1421 N N . GLU B 1 52 ? -3.752 -6.966 4.956 1.00 43.63 53 GLU B N 1
ATOM 1422 C CA . GLU B 1 52 ? -3.486 -7.063 6.387 1.00 45.36 53 GLU B CA 1
ATOM 1423 C C . GLU B 1 52 ? -2.509 -8.165 6.761 1.00 45.09 53 GLU B C 1
ATOM 1424 O O . GLU B 1 52 ? -1.849 -8.084 7.794 1.00 46.33 53 GLU B O 1
ATOM 1430 N N . ARG B 1 53 ? -2.423 -9.202 5.937 1.00 44.05 54 ARG B N 1
ATOM 1431 C CA . ARG B 1 53 ? -1.495 -10.288 6.215 1.00 43.12 54 ARG B CA 1
ATOM 1432 C C . ARG B 1 53 ? -0.081 -9.826 5.875 1.00 40.86 54 ARG B C 1
ATOM 1433 O O . ARG B 1 53 ? 0.902 -10.427 6.305 1.00 40.28 54 ARG B O 1
ATOM 1441 N N . VAL B 1 54 ? 0.014 -8.757 5.095 1.00 37.46 55 VAL B N 1
ATOM 1442 C CA . VAL B 1 54 ? 1.311 -8.221 4.711 1.00 35.53 55 VAL B CA 1
ATOM 1443 C C . VAL B 1 54 ? 1.733 -7.158 5.707 1.00 35.51 55 VAL B C 1
ATOM 1444 O O . VAL B 1 54 ? 2.855 -7.168 6.202 1.00 36.01 55 VAL B O 1
ATOM 1448 N N . ALA B 1 55 ? 0.820 -6.243 6.007 1.00 33.94 56 ALA B N 1
ATOM 1449 C CA . ALA B 1 55 ? 1.121 -5.175 6.938 1.00 34.85 56 ALA B CA 1
ATOM 1450 C C . ALA B 1 55 ? -0.130 -4.598 7.572 1.00 35.69 56 ALA B C 1
ATOM 1451 O O . ALA B 1 55 ? -1.184 -4.499 6.934 1.00 33.95 56 ALA B O 1
ATOM 1453 N N . VAL B 1 56 ? 0.006 -4.204 8.833 1.00 35.89 57 VAL B N 1
ATOM 1454 C CA . VAL B 1 56 ? -1.085 -3.599 9.579 1.00 38.17 57 VAL B CA 1
ATOM 1455 C C . VAL B 1 56 ? -0.901 -2.086 9.498 1.00 37.63 57 VAL B C 1
ATOM 1456 O O . VAL B 1 56 ? 0.145 -1.557 9.883 1.00 38.96 57 VAL B O 1
ATOM 1460 N N . THR B 1 57 ? -1.907 -1.395 8.973 1.00 34.85 58 THR B N 1
ATOM 1461 C CA . THR B 1 57 ? -1.841 0.053 8.848 1.00 33.06 58 THR B CA 1
ATOM 1462 C C . THR B 1 57 ? -3.191 0.624 9.235 1.00 31.24 58 THR B C 1
ATOM 1463 O O . THR B 1 57 ? -4.182 -0.092 9.298 1.00 30.57 58 THR B O 1
ATOM 1467 N N . PRO B 1 58 ? -3.248 1.932 9.485 1.00 31.32 59 PRO B N 1
ATOM 1468 C CA . PRO B 1 58 ? -4.512 2.567 9.861 1.00 33.63 59 PRO B CA 1
ATOM 1469 C C . PRO B 1 58 ? -5.264 3.093 8.635 1.00 33.93 59 PRO B C 1
ATOM 1470 O O . PRO B 1 58 ? -6.223 3.848 8.770 1.00 36.89 59 PRO B O 1
ATOM 1474 N N . TRP B 1 59 ? -4.845 2.670 7.447 1.00 32.46 60 TRP B N 1
ATOM 1475 C CA . TRP B 1 59 ? -5.432 3.170 6.208 1.00 32.89 60 TRP B CA 1
ATOM 1476 C C . TRP B 1 59 ? -6.656 2.478 5.630 1.00 32.39 60 TRP B C 1
ATOM 1477 O O . TRP B 1 59 ? -6.886 1.286 5.840 1.00 32.29 60 TRP B O 1
ATOM 1488 N N . ASN B 1 60 ? -7.432 3.270 4.892 1.00 30.21 61 ASN B N 1
ATOM 1489 C CA . ASN B 1 60 ? -8.640 2.820 4.210 1.00 30.09 61 ASN B CA 1
ATOM 1490 C C . ASN B 1 60 ? -8.195 2.472 2.783 1.00 28.62 61 ASN B C 1
ATOM 1491 O O . ASN B 1 60 ? -7.993 3.360 1.959 1.00 27.28 61 ASN B O 1
ATOM 1496 N N . MET B 1 61 ? -8.039 1.183 2.512 1.00 28.04 62 MET B N 1
ATOM 1497 C CA . MET B 1 61 ? -7.587 0.702 1.212 1.00 30.63 62 MET B CA 1
ATOM 1498 C C . MET B 1 61 ? -8.712 0.415 0.208 1.00 30.71 62 MET B C 1
ATOM 1499 O O . MET B 1 61 ? -8.469 -0.188 -0.835 1.00 29.13 62 MET B O 1
ATOM 1504 N N . ASP B 1 62 ? -9.931 0.834 0.520 1.00 29.39 63 ASP B N 1
ATOM 1505 C CA . ASP B 1 62 ? -11.055 0.570 -0.371 1.00 28.99 63 ASP B CA 1
ATOM 1506 C C . ASP B 1 62 ? -10.884 1.038 -1.811 1.00 28.42 63 ASP B C 1
ATOM 1507 O O . ASP B 1 62 ? -11.158 0.278 -2.737 1.00 27.90 63 ASP B O 1
ATOM 1512 N N . MET B 1 63 ? -10.442 2.278 -2.004 1.00 27.88 64 MET B N 1
ATOM 1513 C CA . MET B 1 63 ? -10.275 2.800 -3.353 1.00 28.17 64 MET B CA 1
ATOM 1514 C C . MET B 1 63 ? -9.186 2.045 -4.102 1.00 27.10 64 MET B C 1
ATOM 1515 O O . MET B 1 63 ? -9.311 1.801 -5.299 1.00 27.88 64 MET B O 1
ATOM 1520 N N . LEU B 1 64 ? -8.114 1.674 -3.414 1.00 25.72 65 LEU B N 1
ATOM 1521 C CA . LEU B 1 64 ? -7.061 0.915 -4.081 1.00 26.15 65 LEU B CA 1
ATOM 1522 C C . LEU B 1 64 ? -7.629 -0.449 -4.491 1.00 25.25 65 LEU B C 1
ATOM 1523 O O . LEU B 1 64 ? -7.275 -0.994 -5.530 1.00 24.78 65 LEU B O 1
ATOM 1528 N N . ALA B 1 65 ? -8.510 -1.004 -3.665 1.00 24.04 66 ALA B N 1
ATOM 1529 C CA . ALA B 1 65 ? -9.119 -2.287 -3.989 1.00 23.76 66 ALA B CA 1
ATOM 1530 C C . ALA B 1 65 ? -9.968 -2.118 -5.257 1.00 24.41 66 ALA B C 1
ATOM 1531 O O . ALA B 1 65 ? -9.891 -2.938 -6.176 1.00 23.03 66 ALA B O 1
ATOM 1533 N N . ASP B 1 66 ? -10.751 -1.037 -5.306 1.00 26.09 67 ASP B N 1
ATOM 1534 C CA . ASP B 1 66 ? -11.624 -0.746 -6.449 1.00 26.35 67 ASP B CA 1
ATOM 1535 C C . ASP B 1 66 ? -10.812 -0.583 -7.745 1.00 27.16 67 ASP B C 1
ATOM 1536 O O . ASP B 1 66 ? -11.210 -1.079 -8.805 1.00 25.89 67 ASP B O 1
ATOM 1541 N N . ILE B 1 67 ? -9.686 0.125 -7.665 1.00 26.58 68 ILE B N 1
ATOM 1542 C CA . ILE B 1 67 ? -8.818 0.312 -8.827 1.00 26.12 68 ILE B CA 1
ATOM 1543 C C . ILE B 1 67 ? -8.286 -1.041 -9.280 1.00 25.63 68 ILE B C 1
ATOM 1544 O O . ILE B 1 67 ? -8.169 -1.314 -10.476 1.00 24.14 68 ILE B O 1
ATOM 1549 N N . THR B 1 68 ? -7.942 -1.879 -8.311 1.00 25.58 69 THR B N 1
ATOM 1550 C CA . THR B 1 68 ? -7.390 -3.197 -8.602 1.00 25.55 69 THR B CA 1
ATOM 1551 C C . THR B 1 68 ? -8.426 -4.138 -9.219 1.00 25.58 69 THR B C 1
ATOM 1552 O O . THR B 1 68 ? -8.107 -4.932 -10.107 1.00 21.54 69 THR B O 1
ATOM 1556 N N . PHE B 1 69 ? -9.663 -4.049 -8.745 1.00 23.50 70 PHE B N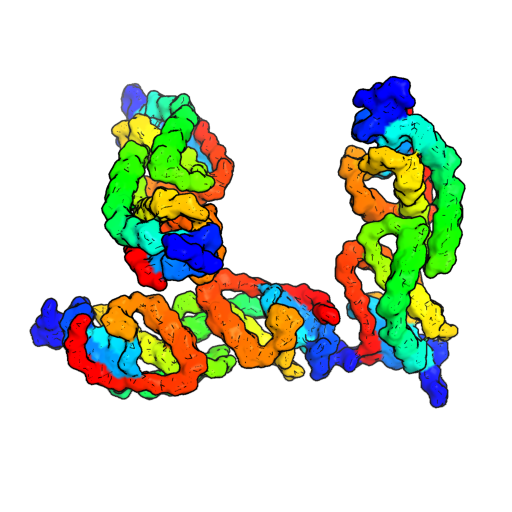 1
ATOM 1557 C CA . PHE B 1 69 ? -10.727 -4.901 -9.257 1.00 26.23 70 PHE B CA 1
ATOM 1558 C C . PHE B 1 69 ? -11.072 -4.469 -10.681 1.00 26.00 70 PHE B C 1
ATOM 1559 O O . PHE B 1 69 ? -11.356 -5.312 -11.534 1.00 27.29 70 PHE B O 1
ATOM 1567 N N . TYR B 1 70 ? -11.017 -3.162 -10.935 1.00 25.19 71 TYR B N 1
ATOM 1568 C CA . TYR B 1 70 ? -11.307 -2.621 -12.259 1.00 25.74 71 TYR B CA 1
ATOM 1569 C C . TYR B 1 70 ? -10.288 -3.169 -13.261 1.00 28.02 71 TYR B C 1
ATOM 1570 O O . TYR B 1 70 ? -10.660 -3.635 -14.341 1.00 23.94 71 TYR B O 1
ATOM 1579 N N . SER B 1 71 ? -9.009 -3.118 -12.888 1.00 27.33 72 SER B N 1
ATOM 1580 C CA . SER B 1 71 ? -7.932 -3.616 -13.730 1.00 29.91 72 SER B CA 1
ATOM 1581 C C . SER B 1 71 ? -8.076 -5.110 -13.996 1.00 29.76 72 SER B C 1
ATOM 1582 O O . SER B 1 71 ? -7.720 -5.602 -15.062 1.00 30.92 72 SER B O 1
ATOM 1585 N N . GLU B 1 72 ? -8.593 -5.833 -13.015 1.00 29.93 73 GLU B N 1
ATOM 1586 C CA . GLU B 1 72 ? -8.766 -7.269 -13.149 1.00 31.96 73 GLU B CA 1
ATOM 1587 C C . GLU B 1 72 ? -10.023 -7.633 -13.942 1.00 30.71 73 GLU B C 1
ATOM 1588 O O . GLU B 1 72 ? -10.039 -8.631 -14.659 1.00 31.20 73 GLU B O 1
ATOM 1594 N N . VAL B 1 73 ? -11.065 -6.815 -13.824 1.00 27.13 74 VAL B N 1
ATOM 1595 C CA . VAL B 1 73 ? -12.324 -7.072 -14.514 1.00 27.69 74 VAL B CA 1
ATOM 1596 C C . VAL B 1 73 ? -12.352 -6.622 -15.975 1.00 26.81 74 VAL B C 1
ATOM 1597 O O . VAL B 1 73 ? -12.802 -7.370 -16.842 1.00 29.10 74 VAL B O 1
ATOM 1601 N N . GLU B 1 74 ? -11.886 -5.406 -16.241 1.00 23.18 75 GLU B N 1
ATOM 1602 C CA . GLU B 1 74 ? -11.853 -4.872 -17.598 1.00 25.59 75 GLU B CA 1
ATOM 1603 C C . GLU B 1 74 ? -10.645 -5.462 -18.307 1.00 25.46 75 GLU B C 1
ATOM 1604 O O . GLU B 1 74 ? -9.517 -5.270 -17.864 1.00 26.31 75 GLU B O 1
ATOM 1610 N N . LYS B 1 75 ? -10.876 -6.165 -19.415 1.00 25.80 76 LYS B N 1
ATOM 1611 C CA . LYS B 1 75 ? -9.787 -6.811 -20.149 1.00 24.82 76 LYS B CA 1
ATOM 1612 C C . LYS B 1 75 ? -9.314 -6.089 -21.401 1.00 23.48 76 LYS B C 1
ATOM 1613 O O . LYS B 1 75 ? -8.355 -6.520 -22.040 1.00 23.64 76 LYS B O 1
ATOM 1619 N N . ARG B 1 76 ? -9.974 -4.995 -21.756 1.00 22.78 77 ARG B N 1
ATOM 1620 C CA . ARG B 1 76 ? -9.612 -4.263 -22.961 1.00 22.22 77 ARG B CA 1
ATOM 1621 C C . ARG B 1 76 ? -9.042 -2.869 -22.697 1.00 22.28 77 ARG B C 1
ATOM 1622 O O . ARG B 1 76 ? -9.228 -1.955 -23.492 1.00 21.69 77 ARG B O 1
ATOM 1630 N N . GLY B 1 77 ? -8.357 -2.697 -21.571 1.00 22.96 78 GLY B N 1
ATOM 1631 C CA . GLY B 1 77 ? -7.768 -1.397 -21.306 1.00 22.98 78 GLY B CA 1
ATOM 1632 C C . GLY B 1 77 ? -8.143 -0.728 -20.001 1.00 24.22 78 GLY B C 1
ATOM 1633 O O . GLY B 1 77 ? -8.814 -1.299 -19.149 1.00 23.43 78 GLY B O 1
ATOM 1634 N N . PHE B 1 78 ? -7.693 0.511 -19.863 1.00 24.87 79 PHE B N 1
ATOM 1635 C CA . PHE B 1 78 ? -7.932 1.299 -18.667 1.00 25.26 79 PHE B CA 1
ATOM 1636 C C . PHE B 1 78 ? -8.293 2.697 -19.128 1.00 23.49 79 PHE B C 1
ATOM 1637 O O . PHE B 1 78 ? -7.562 3.298 -19.908 1.00 26.18 79 PHE B O 1
ATOM 1645 N N . HIS B 1 79 ? -9.417 3.215 -18.657 1.00 21.76 80 HIS B N 1
ATOM 1646 C CA . HIS B 1 79 ? -9.817 4.566 -19.023 1.00 23.43 80 HIS B CA 1
ATOM 1647 C C . HIS B 1 79 ? -10.631 5.108 -17.865 1.00 23.63 80 HIS B C 1
ATOM 1648 O O . HIS B 1 79 ? -11.621 4.504 -17.459 1.00 23.71 80 HIS B O 1
ATOM 1655 N N . ALA B 1 80 ? -10.205 6.239 -17.320 1.00 23.89 81 ALA B N 1
ATOM 1656 C CA . ALA B 1 80 ? -10.910 6.797 -16.182 1.00 24.37 81 ALA B CA 1
ATOM 1657 C C . ALA B 1 80 ? -10.906 8.300 -16.194 1.00 24.73 81 ALA B C 1
ATOM 1658 O O . ALA B 1 80 ? -10.084 8.936 -16.861 1.00 24.69 81 ALA B O 1
ATOM 1660 N N . TRP B 1 81 ? -11.865 8.854 -15.464 1.00 24.72 82 TRP B N 1
ATOM 1661 C CA . TRP B 1 81 ? -11.995 10.292 -15.296 1.00 26.29 82 TRP B CA 1
ATOM 1662 C C . TRP B 1 81 ? -11.896 10.553 -13.797 1.00 26.55 82 TRP B C 1
ATOM 1663 O O . TRP B 1 81 ? -12.293 9.719 -12.979 1.00 24.23 82 TRP B O 1
ATOM 1674 N N . LEU B 1 82 ? -11.372 11.716 -13.448 1.00 29.02 83 LEU B N 1
ATOM 1675 C CA . LEU B 1 82 ? -11.271 12.117 -12.053 1.00 31.46 83 LEU B CA 1
ATOM 1676 C C . LEU B 1 82 ? -11.922 13.494 -12.014 1.00 32.13 83 LEU B C 1
ATOM 1677 O O . LEU B 1 82 ? -11.540 14.395 -12.765 1.00 30.18 83 LEU B O 1
ATOM 1682 N N . LYS B 1 83 ? -12.930 13.643 -11.162 1.00 35.47 84 LYS B N 1
ATOM 1683 C CA . LYS B 1 83 ? -13.635 14.912 -11.045 1.00 39.16 84 LYS B CA 1
ATOM 1684 C C . LYS B 1 83 ? -14.049 15.486 -12.399 1.00 40.13 84 LYS B C 1
ATOM 1685 O O . LYS B 1 83 ? -13.882 16.683 -12.647 1.00 41.43 84 LYS B O 1
ATOM 1691 N N . GLY B 1 84 ? -14.578 14.633 -13.274 1.00 39.81 85 GLY B N 1
ATOM 1692 C CA . GLY B 1 84 ? -15.029 15.093 -14.576 1.00 38.52 85 GLY B CA 1
ATOM 1693 C C . GLY B 1 84 ? -13.989 15.305 -15.663 1.00 39.18 85 GLY B C 1
ATOM 1694 O O . GLY B 1 84 ? -14.326 15.798 -16.738 1.00 38.30 85 GLY B O 1
ATOM 1695 N N . ASP B 1 85 ? -12.735 14.949 -15.404 1.00 38.13 86 ASP B N 1
ATOM 1696 C CA . ASP B 1 85 ? -11.685 15.113 -16.407 1.00 39.00 86 ASP B CA 1
ATOM 1697 C C . ASP B 1 85 ? -10.924 13.804 -16.620 1.00 36.63 86 ASP B C 1
ATOM 1698 O O . ASP B 1 85 ? -10.758 13.017 -15.686 1.00 34.25 86 ASP B O 1
ATOM 1703 N N . ASN B 1 86 ? -10.462 13.572 -17.845 1.00 35.93 87 ASN B N 1
ATOM 1704 C CA . ASN B 1 86 ? -9.725 12.350 -18.141 1.00 36.28 87 ASN B CA 1
ATOM 1705 C C . ASN B 1 86 ? -8.518 12.269 -17.207 1.00 35.03 87 ASN B C 1
ATOM 1706 O O . ASN B 1 86 ? -7.755 13.227 -17.084 1.00 35.55 87 ASN B O 1
ATOM 1711 N N . ALA B 1 87 ? -8.359 11.128 -16.546 1.00 31.77 88 ALA B N 1
ATOM 1712 C CA . ALA B 1 87 ? -7.266 10.935 -15.600 1.00 31.23 88 ALA B CA 1
ATOM 1713 C C . ALA B 1 87 ? -6.370 9.776 -15.988 1.00 30.16 88 ALA B C 1
ATOM 1714 O O . ALA B 1 87 ? -6.846 8.745 -16.472 1.00 30.92 88 ALA B O 1
ATOM 1716 N N . THR B 1 88 ? -5.071 9.942 -15.770 1.00 29.61 89 THR B N 1
ATOM 1717 C CA . THR B 1 88 ? -4.114 8.885 -16.077 1.00 28.51 89 THR B CA 1
ATOM 1718 C C . THR B 1 88 ? -4.158 7.846 -14.968 1.00 27.15 89 THR B C 1
ATOM 1719 O O . THR B 1 88 ? -4.725 8.068 -13.891 1.00 27.36 89 THR B O 1
ATOM 1723 N N . TRP B 1 89 ? -3.540 6.707 -15.241 1.00 27.27 90 TRP B N 1
ATOM 1724 C CA . TRP B 1 89 ? -3.462 5.610 -14.288 1.00 26.11 90 TRP B CA 1
ATOM 1725 C C . TRP B 1 89 ? -2.836 6.135 -12.994 1.00 25.28 90 TRP B C 1
ATOM 1726 O O . TRP B 1 89 ? -3.332 5.863 -11.899 1.00 23.40 90 TRP B O 1
ATOM 1737 N N . ARG B 1 90 ? -1.759 6.905 -13.123 1.00 23.98 91 ARG B N 1
ATOM 1738 C CA . ARG B 1 90 ? -1.083 7.446 -11.942 1.00 27.08 91 ARG B CA 1
ATOM 1739 C C . ARG B 1 90 ? -1.939 8.458 -11.166 1.00 26.32 91 ARG B C 1
ATOM 1740 O O . ARG B 1 90 ? -1.895 8.495 -9.939 1.00 26.13 91 ARG B O 1
ATOM 1748 N N . GLU B 1 91 ? -2.714 9.273 -11.878 1.00 24.90 92 GLU B N 1
ATOM 1749 C CA . GLU B 1 91 ? -3.559 10.259 -11.220 1.00 25.31 92 GLU B CA 1
ATOM 1750 C C . GLU B 1 91 ? -4.641 9.581 -10.399 1.00 25.35 92 GLU B C 1
ATOM 1751 O O . GLU B 1 91 ? -5.005 10.065 -9.327 1.00 23.90 92 GLU B O 1
ATOM 1757 N N . VAL B 1 92 ? -5.147 8.452 -10.886 1.00 25.31 93 VAL B N 1
ATOM 1758 C CA . VAL B 1 92 ? -6.168 7.726 -10.153 1.00 25.47 93 VAL B CA 1
ATOM 1759 C C . VAL B 1 92 ? -5.523 7.136 -8.902 1.00 26.25 93 VAL B C 1
ATOM 1760 O O . VAL B 1 92 ? -6.149 7.082 -7.842 1.00 25.23 93 VAL B O 1
ATOM 1764 N N . HIS B 1 93 ? -4.269 6.705 -9.016 1.00 25.33 94 HIS B N 1
ATOM 1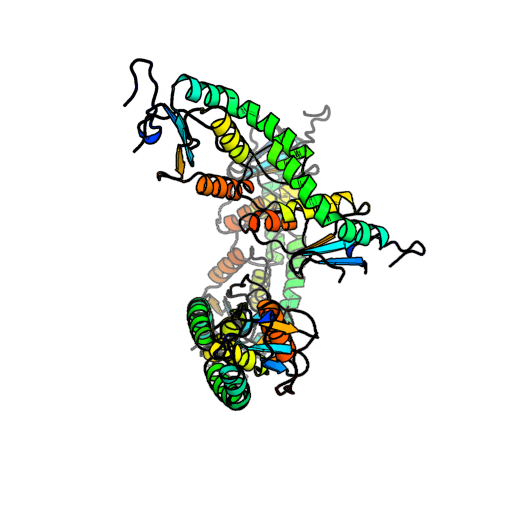765 C CA . HIS B 1 93 ? -3.578 6.148 -7.856 1.00 26.72 94 HIS B CA 1
ATOM 1766 C C . HIS B 1 93 ? -3.262 7.210 -6.804 1.00 26.08 94 HIS B C 1
ATOM 1767 O O . HIS B 1 93 ? -3.270 6.924 -5.608 1.00 28.94 94 HIS B O 1
ATOM 1774 N N . VAL B 1 94 ? -2.993 8.429 -7.256 1.00 26.88 95 VAL B N 1
ATOM 1775 C CA . VAL B 1 94 ? -2.711 9.533 -6.353 1.00 28.70 95 VAL B CA 1
ATOM 1776 C C . VAL B 1 94 ? -3.978 9.811 -5.552 1.00 30.40 95 VAL B C 1
ATOM 1777 O O . VAL B 1 94 ? -3.917 10.062 -4.347 1.00 29.16 95 VAL B O 1
ATOM 1781 N N . TYR B 1 95 ? -5.124 9.754 -6.228 1.00 27.19 96 TYR B N 1
ATOM 1782 C CA . TYR B 1 95 ? -6.405 9.973 -5.574 1.00 27.39 96 TYR B CA 1
ATOM 1783 C C . TYR B 1 95 ? -6.635 8.876 -4.525 1.00 27.37 96 TYR B C 1
ATOM 1784 O O . TYR B 1 95 ? -7.074 9.155 -3.406 1.00 27.14 96 TYR B O 1
ATOM 1793 N N . ALA B 1 96 ? -6.325 7.628 -4.870 1.00 25.26 97 ALA B N 1
ATOM 1794 C CA . ALA B 1 96 ? -6.506 6.531 -3.918 1.00 27.49 97 ALA B CA 1
ATOM 1795 C C . ALA B 1 96 ? -5.608 6.708 -2.676 1.00 30.08 97 ALA B C 1
ATOM 1796 O O . ALA B 1 96 ? -5.983 6.284 -1.573 1.00 29.67 97 ALA B O 1
ATOM 1798 N N . LEU B 1 97 ? -4.432 7.314 -2.857 1.00 30.26 98 LEU B N 1
ATOM 1799 C CA . LEU B 1 97 ? -3.509 7.543 -1.732 1.00 35.07 98 LEU B CA 1
ATOM 1800 C C . LEU B 1 97 ? -4.122 8.553 -0.780 1.00 35.60 98 LEU B C 1
ATOM 1801 O O . LEU B 1 97 ? -4.185 8.334 0.421 1.00 34.38 98 LEU B O 1
ATOM 1806 N N . ARG B 1 98 ? -4.558 9.676 -1.336 1.00 38.13 99 ARG B N 1
ATOM 1807 C CA . ARG B 1 98 ? -5.159 10.733 -0.544 1.00 40.68 99 ARG B CA 1
ATOM 1808 C C . ARG B 1 98 ? -6.424 10.247 0.141 1.00 40.89 99 ARG B C 1
ATOM 1809 O O . ARG B 1 98 ? -6.748 10.681 1.241 1.00 44.73 99 ARG B O 1
ATOM 1817 N N . ILE B 1 99 ? -7.128 9.325 -0.497 1.00 39.03 100 ILE B N 1
ATOM 1818 C CA . ILE B 1 99 ? -8.360 8.797 0.064 1.00 38.00 100 ILE B CA 1
ATOM 1819 C C . ILE B 1 99 ? -8.121 7.851 1.246 1.00 37.75 100 ILE B C 1
ATOM 1820 O O . ILE B 1 99 ? -8.985 7.691 2.119 1.00 33.80 100 ILE B O 1
ATOM 1825 N N . MET B 1 100 ? -6.941 7.237 1.283 1.00 37.65 101 MET B N 1
ATOM 1826 C CA . MET B 1 100 ? -6.602 6.311 2.359 1.00 38.14 101 MET B CA 1
ATOM 1827 C C . MET B 1 100 ? -6.669 6.903 3.763 1.00 36.61 101 MET B C 1
ATOM 1828 O O . MET B 1 100 ? -6.807 6.170 4.738 1.00 36.04 101 MET B O 1
ATOM 1833 N N . THR B 1 101 ? -6.558 8.218 3.868 1.00 37.53 102 THR B N 1
ATOM 1834 C CA . THR B 1 101 ? -6.606 8.874 5.167 1.00 40.34 102 THR B CA 1
ATOM 1835 C C . THR B 1 101 ? -8.035 9.117 5.655 1.00 41.45 102 THR B C 1
ATOM 1836 O O . THR B 1 101 ? -8.257 9.356 6.840 1.00 41.68 102 THR B O 1
ATOM 1840 N N . LYS B 1 102 ? -9.006 9.054 4.748 1.00 41.37 103 LYS B N 1
ATOM 1841 C CA . LYS B 1 102 ? -10.393 9.280 5.126 1.00 42.94 103 LYS B CA 1
ATOM 1842 C C . LYS B 1 102 ? -11.064 7.964 5.509 1.00 43.44 103 LYS B C 1
ATOM 1843 O O . LYS B 1 102 ? -10.869 6.942 4.858 1.00 44.48 103 LYS B O 1
ATOM 1849 N N . PRO B 1 103 ? -11.866 7.979 6.584 1.00 44.90 104 PRO B N 1
ATOM 1850 C CA . PRO B 1 103 ? -12.581 6.807 7.095 1.00 44.70 104 PRO B CA 1
ATOM 1851 C C . PRO B 1 103 ? -13.723 6.265 6.237 1.00 44.47 104 PRO B C 1
ATOM 1852 O O . PRO B 1 103 ? -13.876 5.050 6.103 1.00 44.65 104 PRO B O 1
ATOM 1856 N N . ASN B 1 104 ? -14.528 7.152 5.664 1.00 44.68 105 ASN B N 1
ATOM 1857 C CA . ASN B 1 104 ? -15.652 6.696 4.855 1.00 45.93 105 ASN B CA 1
ATOM 1858 C C . ASN B 1 104 ? -15.243 6.334 3.427 1.00 44.65 105 ASN B C 1
ATOM 1859 O O . ASN B 1 104 ? -14.231 6.811 2.906 1.00 43.32 105 ASN B O 1
ATOM 1864 N N . THR B 1 105 ? -16.042 5.480 2.802 1.00 41.98 106 THR B N 1
ATOM 1865 C CA . THR B 1 105 ? -15.770 5.040 1.446 1.00 40.98 106 THR B CA 1
ATOM 1866 C C . THR B 1 105 ? -16.972 5.286 0.540 1.00 40.18 106 THR B C 1
ATOM 1867 O O . THR B 1 105 ? -18.115 5.072 0.937 1.00 39.65 106 THR B O 1
ATOM 1871 N N . LEU B 1 106 ? -16.695 5.745 -0.675 1.00 39.58 107 LEU B N 1
ATOM 1872 C CA . LEU B 1 106 ? -17.732 6.019 -1.663 1.00 38.66 107 LEU B CA 1
ATOM 1873 C C . LEU B 1 106 ? -18.057 4.754 -2.445 1.00 38.23 107 LEU B C 1
ATOM 1874 O O . LEU B 1 106 ? -17.155 4.029 -2.870 1.00 37.12 107 LEU B O 1
ATOM 1879 N N . ASP B 1 107 ? -19.347 4.485 -2.627 1.00 37.61 108 ASP B N 1
ATOM 1880 C CA . ASP B 1 107 ? -19.765 3.306 -3.374 1.00 36.90 108 ASP B CA 1
ATOM 1881 C C . ASP B 1 107 ? -19.895 3.608 -4.860 1.00 33.98 108 ASP B C 1
ATOM 1882 O O . ASP B 1 107 ? -19.878 4.763 -5.274 1.00 34.33 108 ASP B O 1
ATOM 1887 N N . TRP B 1 108 ? -20.036 2.559 -5.658 1.00 32.26 109 TRP B N 1
ATOM 1888 C CA . TRP B 1 108 ? -20.138 2.715 -7.102 1.00 30.91 109 TRP B CA 1
ATOM 1889 C C . TRP B 1 108 ? -21.501 2.343 -7.665 1.00 30.21 109 TRP B C 1
ATOM 1890 O O . TRP B 1 108 ? -22.174 1.447 -7.161 1.00 30.77 109 TRP B O 1
ATOM 1901 N N . SER B 1 109 ? -21.885 3.017 -8.737 1.00 29.94 110 SER B N 1
ATOM 1902 C CA . SER B 1 109 ? -23.139 2.698 -9.398 1.00 32.16 110 SER B CA 1
ATOM 1903 C C . SER B 1 109 ? -23.001 3.053 -10.877 1.00 31.43 110 SER B C 1
ATOM 1904 O O . SER B 1 109 ? -22.169 3.878 -11.264 1.00 30.67 110 SER B O 1
ATOM 1907 N N . ARG B 1 110 ? -23.815 2.413 -11.702 1.00 32.03 111 ARG B N 1
ATOM 1908 C CA . ARG B 1 110 ? -23.787 2.664 -13.128 1.00 31.52 111 ARG B CA 1
ATOM 1909 C C . ARG B 1 110 ? -24.357 4.048 -13.417 1.00 33.04 111 ARG B C 1
ATOM 1910 O O . ARG B 1 110 ? -25.342 4.457 -12.803 1.00 32.18 111 ARG B O 1
ATOM 1918 N N . ILE B 1 111 ? -23.710 4.789 -14.311 1.00 32.40 112 ILE B N 1
ATOM 1919 C CA . ILE B 1 111 ? -24.207 6.105 -14.697 1.00 36.25 112 ILE B CA 1
ATOM 1920 C C . ILE B 1 111 ? -24.336 6.133 -16.218 1.00 38.98 112 ILE B C 1
ATOM 1921 O O . ILE B 1 111 ? -23.834 5.241 -16.911 1.00 37.20 112 ILE B O 1
ATOM 1926 N N . GLN B 1 112 ? -25.013 7.149 -16.736 1.00 42.60 113 GLN B N 1
ATOM 1927 C CA . GLN B 1 112 ? -25.185 7.274 -18.174 1.00 47.42 113 GLN B CA 1
ATOM 1928 C C . GLN B 1 112 ? -23.922 7.888 -18.768 1.00 49.73 113 GLN B C 1
ATOM 1929 O O . GLN B 1 112 ? -23.169 8.564 -18.068 1.00 50.72 113 GLN B O 1
ATOM 1935 N N . LYS B 1 113 ? -23.691 7.633 -20.054 1.00 53.54 114 LYS B N 1
ATOM 1936 C CA . LYS B 1 113 ? -22.516 8.135 -20.768 1.00 56.62 114 LYS B CA 1
ATOM 1937 C C . LYS B 1 113 ? -22.321 9.645 -20.587 1.00 58.28 114 LYS B C 1
ATOM 1938 O O . LYS B 1 113 ? -23.163 10.441 -20.995 1.00 60.03 114 LYS B O 1
ATOM 1944 N N . PRO B 1 114 ? -21.195 10.052 -19.974 1.00 59.53 115 PRO B N 1
ATOM 1945 C CA . PRO B 1 114 ? -20.826 11.448 -19.701 1.00 59.37 115 PRO B CA 1
ATOM 1946 C C . PRO B 1 114 ? -20.410 12.308 -20.898 1.00 59.41 115 PRO B C 1
ATOM 1947 O O . PRO B 1 114 ? -20.402 11.837 -22.038 1.00 60.43 115 PRO B O 1
ATOM 1951 N N . ARG B 1 115 ? -20.064 13.571 -20.615 1.00 56.05 116 ARG B N 1
ATOM 1952 C CA . ARG B 1 115 ? -19.661 14.550 -21.635 1.00 54.04 116 ARG B CA 1
ATOM 1953 C C . ARG B 1 115 ? -18.169 14.902 -21.624 1.00 53.67 116 ARG B C 1
ATOM 1954 O O . ARG B 1 115 ? -17.764 15.793 -20.841 1.00 52.01 116 ARG B O 1
ATOM 1963 N N . PRO C 1 1 ? 32.005 -8.510 51.033 1.00 41.67 2 PRO C N 1
ATOM 1964 C CA . PRO C 1 1 ? 30.530 -8.441 50.911 1.00 39.65 2 PRO C CA 1
ATOM 1965 C C . PRO C 1 1 ? 29.957 -7.127 51.447 1.00 38.32 2 PRO C C 1
ATOM 1966 O O . PRO C 1 1 ? 30.608 -6.411 52.207 1.00 38.83 2 PRO C O 1
ATOM 1970 N N . LYS C 1 2 ? 28.735 -6.816 51.038 1.00 36.09 3 LYS C N 1
ATOM 1971 C CA . LYS C 1 2 ? 28.065 -5.581 51.437 1.00 35.36 3 LYS C CA 1
ATOM 1972 C C . LYS C 1 2 ? 27.893 -5.453 52.948 1.00 35.52 3 LYS C C 1
ATOM 1973 O O . LYS C 1 2 ? 27.529 -6.418 53.615 1.00 37.16 3 LYS C O 1
ATOM 1979 N N . THR C 1 3 ? 28.152 -4.266 53.491 1.00 34.14 4 THR C N 1
ATOM 1980 C CA . THR C 1 3 ? 27.998 -4.065 54.929 1.00 35.63 4 THR C CA 1
ATOM 1981 C C . THR C 1 3 ? 26.556 -3.686 55.204 1.00 36.74 4 THR C C 1
ATOM 1982 O O . THR C 1 3 ? 25.772 -3.510 54.270 1.00 36.26 4 THR C O 1
ATOM 1986 N N . GLN C 1 4 ? 26.204 -3.560 56.480 1.00 37.53 5 GLN C N 1
ATOM 1987 C CA . GLN C 1 4 ? 24.841 -3.210 56.845 1.00 39.99 5 GLN C CA 1
ATOM 1988 C C . GLN C 1 4 ? 24.533 -1.770 56.465 1.00 39.46 5 GLN C C 1
ATOM 1989 O O . GLN C 1 4 ? 23.375 -1.397 56.302 1.00 40.19 5 GLN C O 1
ATOM 1995 N N . ARG C 1 5 ? 25.571 -0.959 56.319 1.00 38.54 6 ARG C N 1
ATOM 1996 C CA . ARG C 1 5 ? 25.377 0.431 55.938 1.00 38.80 6 ARG C CA 1
ATOM 1997 C C . ARG C 1 5 ? 25.266 0.551 54.417 1.00 36.00 6 ARG C C 1
ATOM 1998 O O . ARG C 1 5 ? 25.110 1.648 53.893 1.00 36.83 6 ARG C O 1
ATOM 2006 N N . GLY C 1 6 ? 25.363 -0.578 53.717 1.00 33.98 7 GLY C N 1
ATOM 2007 C CA . GLY C 1 6 ? 25.250 -0.576 52.264 1.00 30.92 7 GLY C CA 1
ATOM 2008 C C . GLY C 1 6 ? 26.546 -0.275 51.529 1.00 30.25 7 GLY C C 1
ATOM 2009 O O . GLY C 1 6 ? 26.528 0.212 50.397 1.00 27.62 7 GLY C O 1
ATOM 2010 N N . ILE C 1 7 ? 27.671 -0.586 52.164 1.00 28.35 8 ILE C N 1
ATOM 2011 C CA . ILE C 1 7 ? 28.978 -0.328 51.576 1.00 27.99 8 ILE C CA 1
ATOM 2012 C C . ILE C 1 7 ? 29.686 -1.581 51.069 1.00 26.68 8 ILE C C 1
ATOM 2013 O O . ILE C 1 7 ? 29.646 -2.643 51.706 1.00 25.84 8 ILE C O 1
ATOM 2018 N N . TYR C 1 8 ? 30.333 -1.447 49.915 1.00 24.39 9 TYR C N 1
ATOM 2019 C CA . TYR C 1 8 ? 31.125 -2.524 49.333 1.00 25.61 9 TYR C CA 1
ATOM 2020 C C . TYR C 1 8 ? 32.578 -2.076 49.398 1.00 26.96 9 TYR C C 1
ATOM 2021 O O . TYR C 1 8 ? 33.007 -1.257 48.591 1.00 25.30 9 TYR C O 1
ATOM 2030 N N . HIS C 1 9 ? 33.329 -2.593 50.364 1.00 28.08 10 HIS C N 1
ATOM 2031 C CA . HIS C 1 9 ? 34.731 -2.222 50.501 1.00 29.22 10 HIS C CA 1
ATOM 2032 C C . HIS C 1 9 ? 35.572 -2.912 49.426 1.00 30.05 10 HIS C C 1
ATOM 2033 O O . HIS C 1 9 ? 36.732 -2.557 49.214 1.00 30.30 10 HIS C O 1
ATOM 2040 N N . ASN C 1 10 ? 34.978 -3.904 48.760 1.00 29.75 11 ASN C N 1
ATOM 2041 C CA . ASN C 1 10 ? 35.627 -4.624 47.662 1.00 29.92 11 ASN C CA 1
ATOM 2042 C C . ASN C 1 10 ? 34.765 -4.249 46.459 1.00 30.23 11 ASN C C 1
ATOM 2043 O O . ASN C 1 10 ? 33.687 -4.819 46.253 1.00 28.35 11 ASN C O 1
ATOM 2048 N N . LEU C 1 11 ? 35.239 -3.286 45.674 1.00 28.65 12 LEU C N 1
ATOM 2049 C CA . LEU C 1 11 ? 34.495 -2.788 44.523 1.00 28.71 12 LEU C CA 1
ATOM 2050 C C . LEU C 1 11 ? 34.063 -3.800 43.482 1.00 27.81 12 LEU C C 1
ATOM 2051 O O . LEU C 1 11 ? 33.033 -3.606 42.836 1.00 26.57 12 LEU C O 1
ATOM 2056 N N . LYS C 1 12 ? 34.822 -4.878 43.303 1.00 29.75 13 LYS C N 1
ATOM 2057 C CA . LYS C 1 12 ? 34.435 -5.865 42.299 1.00 32.30 13 LYS C CA 1
ATOM 2058 C C . LYS C 1 12 ? 33.168 -6.633 42.682 1.00 32.01 13 LYS C C 1
ATOM 2059 O O . LYS C 1 12 ? 32.565 -7.305 41.848 1.00 34.48 13 LYS C O 1
ATOM 2065 N N . GLU C 1 13 ? 32.754 -6.523 43.936 1.00 30.13 14 GLU C N 1
ATOM 2066 C CA . GLU C 1 13 ? 31.549 -7.211 44.392 1.00 30.09 14 GLU C CA 1
ATOM 2067 C C . GLU C 1 13 ? 30.319 -6.298 44.329 1.00 29.01 14 GLU C C 1
ATOM 2068 O O . GLU C 1 13 ? 29.184 -6.764 44.439 1.00 28.84 14 GLU C O 1
ATOM 2074 N N . SER C 1 14 ? 30.562 -5.006 44.144 1.00 25.67 15 SER C N 1
ATOM 2075 C CA . SER C 1 14 ? 29.515 -3.991 44.122 1.00 26.12 15 SER C CA 1
ATOM 2076 C C . SER C 1 14 ? 28.372 -4.114 43.111 1.00 25.35 15 SER C C 1
ATOM 2077 O O . SER C 1 14 ? 28.552 -4.533 41.974 1.00 25.53 15 SER C O 1
ATOM 2080 N N . GLU C 1 15 ? 27.194 -3.697 43.549 1.00 23.82 16 GLU C N 1
ATOM 2081 C CA . GLU C 1 15 ? 26.003 -3.721 42.710 1.00 24.61 16 GLU C CA 1
ATOM 2082 C C . GLU C 1 15 ? 25.780 -2.311 42.159 1.00 23.80 16 GLU C C 1
ATOM 2083 O O . GLU C 1 15 ? 24.861 -2.091 41.368 1.00 25.12 16 GLU C O 1
ATOM 2089 N N . TYR C 1 16 ? 26.601 -1.355 42.601 1.00 20.71 17 TYR C N 1
ATOM 2090 C CA . TYR C 1 16 ? 26.473 0.045 42.182 1.00 21.88 17 TYR C CA 1
ATOM 2091 C C . TYR C 1 16 ? 27.408 0.301 41.017 1.00 25.95 17 TYR C C 1
ATOM 2092 O O . TYR C 1 16 ? 28.624 0.426 41.194 1.00 22.44 17 TYR C O 1
ATOM 2101 N N . VAL C 1 17 ? 26.801 0.411 39.838 1.00 23.75 18 VAL C N 1
ATOM 2102 C CA . VAL C 1 17 ? 27.509 0.541 38.581 1.00 25.52 18 VAL C CA 1
ATOM 2103 C C . VAL C 1 17 ? 26.952 1.617 37.647 1.00 25.59 18 VAL C C 1
ATOM 2104 O O . VAL C 1 17 ? 25.736 1.816 37.565 1.00 22.05 18 VAL C O 1
ATOM 2108 N N . ALA C 1 18 ? 27.852 2.297 36.942 1.00 22.39 19 ALA C N 1
ATOM 2109 C CA . ALA C 1 18 ? 27.467 3.303 35.959 1.00 19.67 19 ALA C CA 1
ATOM 2110 C C . ALA C 1 18 ? 28.270 2.972 34.707 1.00 20.30 19 ALA C C 1
ATOM 2111 O O . ALA C 1 18 ? 29.395 2.500 34.799 1.00 21.74 19 ALA C O 1
ATOM 2113 N N . SER C 1 19 ? 27.693 3.207 33.537 1.00 19.97 20 SER C N 1
ATOM 2114 C CA . SER C 1 19 ? 28.380 2.909 32.280 1.00 22.42 20 SER C CA 1
ATOM 2115 C C . SER C 1 19 ? 28.072 3.985 31.244 1.00 24.01 20 SER C C 1
ATOM 2116 O O . SER C 1 19 ? 27.056 4.680 31.347 1.00 22.13 20 SER C O 1
ATOM 2119 N N . ASN C 1 20 ? 28.960 4.142 30.262 1.00 24.52 21 ASN C N 1
ATOM 2120 C CA . ASN C 1 20 ? 28.718 5.113 29.198 1.00 23.23 21 ASN C CA 1
ATOM 2121 C C . ASN C 1 20 ? 28.641 4.312 27.895 1.00 23.79 21 ASN C C 1
ATOM 2122 O O . ASN C 1 20 ? 28.759 4.864 26.799 1.00 26.65 21 ASN C O 1
ATOM 2127 N N . THR C 1 21 ? 28.435 3.001 28.057 1.00 22.75 22 THR C N 1
ATOM 2128 C CA . THR C 1 21 ? 28.332 1.989 26.990 1.00 23.56 22 THR C CA 1
ATOM 2129 C C . THR C 1 21 ? 29.684 1.436 26.520 1.00 26.97 22 THR C C 1
ATOM 2130 O O . THR C 1 21 ? 29.737 0.403 25.852 1.00 27.51 22 THR C O 1
ATOM 2134 N N . ASP C 1 22 ? 30.772 2.121 26.869 1.00 25.93 23 ASP C N 1
ATOM 2135 C CA . ASP C 1 22 ? 32.112 1.658 26.524 1.00 27.13 23 ASP C CA 1
ATOM 2136 C C . ASP C 1 22 ? 32.844 1.290 27.810 1.00 25.10 23 ASP C C 1
ATOM 2137 O O . ASP C 1 22 ? 33.525 0.279 27.879 1.00 29.44 23 ASP C O 1
ATOM 2142 N N . VAL C 1 23 ? 32.706 2.136 28.821 1.00 22.16 24 VAL C N 1
ATOM 2143 C CA . VAL C 1 23 ? 33.375 1.916 30.092 1.00 22.02 24 VAL C CA 1
ATOM 2144 C C . VAL C 1 23 ? 32.361 1.779 31.206 1.00 21.27 24 VAL C C 1
ATOM 2145 O O . VAL C 1 23 ? 31.302 2.382 31.160 1.00 20.79 24 VAL C O 1
ATOM 2149 N N . THR C 1 24 ? 32.700 0.985 32.211 1.00 19.30 25 THR C N 1
ATOM 2150 C CA . THR C 1 24 ? 31.822 0.810 33.348 1.00 19.58 25 THR C CA 1
ATOM 2151 C C . THR C 1 24 ? 32.630 1.077 34.616 1.00 19.79 25 THR C C 1
ATOM 2152 O O . THR C 1 24 ? 33.716 0.518 34.785 1.00 20.02 25 THR C O 1
ATOM 2156 N N . PHE C 1 25 ? 32.101 1.937 35.483 1.00 16.69 26 PHE C N 1
ATOM 2157 C CA . PHE C 1 25 ? 32.740 2.280 36.751 1.00 19.30 26 PHE C CA 1
ATOM 2158 C C . PHE C 1 25 ? 31.928 1.662 37.893 1.00 20.11 26 PHE C C 1
ATOM 2159 O O . PHE C 1 25 ? 30.706 1.662 37.845 1.00 18.69 26 PHE C O 1
ATOM 2167 N N . PHE C 1 26 ? 32.614 1.158 38.915 1.00 20.61 27 PHE C N 1
ATOM 2168 C CA . PHE C 1 26 ? 31.947 0.563 40.067 1.00 22.99 27 PHE C CA 1
ATOM 2169 C C . PHE C 1 26 ? 32.119 1.459 41.281 1.00 22.72 27 PHE C C 1
ATOM 2170 O O . PHE C 1 26 ? 33.163 2.094 41.462 1.00 22.46 27 PHE C O 1
ATOM 2178 N N . PHE C 1 27 ? 31.084 1.515 42.109 1.00 20.18 28 PHE C N 1
ATOM 2179 C CA . PHE C 1 27 ? 31.100 2.359 43.290 1.00 20.48 28 PHE C CA 1
ATOM 2180 C C . PHE C 1 27 ? 30.903 1.565 44.565 1.00 20.71 28 PHE C C 1
ATOM 2181 O O . PHE C 1 27 ? 30.260 0.520 44.565 1.00 21.41 28 PHE C O 1
ATOM 2189 N N . SER C 1 28 ? 31.461 2.068 45.656 1.00 21.42 29 SER C N 1
ATOM 2190 C CA . SER C 1 28 ? 31.366 1.382 46.930 1.00 21.68 29 SER C CA 1
ATOM 2191 C C . SER C 1 28 ? 30.046 1.644 47.636 1.00 22.49 29 SER C C 1
ATOM 2192 O O . SER C 1 28 ? 29.752 0.999 48.643 1.00 24.32 29 SER C O 1
ATOM 2195 N N . SER C 1 29 ? 29.254 2.584 47.117 1.00 22.60 30 SER C N 1
ATOM 2196 C CA . SER C 1 29 ? 27.959 2.914 47.724 1.00 24.24 30 SER C CA 1
ATOM 2197 C C . SER C 1 29 ? 27.017 3.606 46.752 1.00 25.30 30 SER C C 1
ATOM 2198 O O . SER C 1 29 ? 27.449 4.182 45.750 1.00 21.40 30 SER C O 1
ATOM 2201 N N . GLU C 1 30 ? 25.727 3.568 47.064 1.00 25.31 31 GLU C N 1
ATOM 2202 C CA . GLU C 1 30 ? 24.737 4.201 46.211 1.00 27.39 31 GLU C CA 1
ATOM 2203 C C . GLU C 1 30 ? 24.934 5.706 46.253 1.00 26.06 31 GLU C C 1
ATOM 2204 O O . GLU C 1 30 ? 24.674 6.399 45.274 1.00 25.56 31 GLU C O 1
ATOM 2210 N N . LEU C 1 31 ? 25.394 6.201 47.397 1.00 27.37 32 LEU C N 1
ATOM 2211 C CA . LEU C 1 31 ? 25.648 7.627 47.573 1.00 28.21 32 LEU C CA 1
ATOM 2212 C C . LEU C 1 31 ? 26.685 8.127 46.557 1.00 28.63 32 LEU C C 1
ATOM 2213 O O . LEU C 1 31 ? 26.475 9.145 45.894 1.00 26.60 32 LEU C O 1
ATOM 2218 N N . TYR C 1 32 ? 27.809 7.420 46.451 1.00 26.72 33 TYR C N 1
ATOM 2219 C CA . TYR C 1 32 ? 28.852 7.808 45.501 1.00 25.25 33 TYR C CA 1
ATOM 2220 C C . TYR C 1 32 ? 28.391 7.636 44.060 1.00 23.68 33 TYR C C 1
ATOM 2221 O O . TYR C 1 32 ? 28.704 8.469 43.220 1.00 25.01 33 TYR C O 1
ATOM 2230 N N . LEU C 1 33 ? 27.677 6.549 43.761 1.00 22.29 34 LEU C N 1
ATOM 2231 C CA . LEU C 1 33 ? 27.186 6.340 42.401 1.00 20.98 34 LEU C CA 1
ATOM 2232 C C . LEU C 1 33 ? 26.314 7.525 41.983 1.00 21.87 34 LEU C C 1
ATOM 2233 O O . LEU C 1 33 ? 26.432 8.039 40.866 1.00 21.00 34 LEU C O 1
ATOM 2238 N N . ASN C 1 34 ? 25.434 7.958 42.880 1.00 21.59 35 ASN C N 1
ATOM 2239 C CA . ASN C 1 34 ? 24.549 9.072 42.564 1.00 24.15 35 ASN C CA 1
ATOM 2240 C C . ASN C 1 34 ? 25.271 10.411 42.488 1.00 23.81 35 ASN C C 1
ATOM 2241 O O . ASN C 1 34 ? 24.886 11.282 41.718 1.00 22.23 35 ASN C O 1
ATOM 2246 N N . LYS C 1 35 ? 26.329 10.574 43.271 1.00 25.17 36 LYS C N 1
ATOM 2247 C CA . LYS C 1 35 ? 27.075 11.824 43.240 1.00 26.86 36 LYS C CA 1
ATOM 2248 C C . LYS C 1 35 ? 27.736 11.942 41.870 1.00 26.40 36 LYS C C 1
ATOM 2249 O O . LYS C 1 35 ? 27.759 13.010 41.268 1.00 27.41 36 LYS C O 1
ATOM 2255 N N . PHE C 1 36 ? 28.260 10.830 41.368 1.00 24.76 37 PHE C N 1
ATOM 2256 C CA . PHE C 1 36 ? 28.907 10.828 40.058 1.00 23.75 37 PHE C CA 1
ATOM 2257 C C . PHE C 1 36 ? 27.887 11.137 38.954 1.00 24.74 37 PHE C C 1
ATOM 2258 O O . PHE C 1 36 ? 28.112 12.003 38.111 1.00 24.51 37 PHE C O 1
ATOM 2266 N N . LEU C 1 37 ? 26.767 10.423 38.971 1.00 24.34 38 LEU C N 1
ATOM 2267 C CA . LEU C 1 37 ? 25.729 10.608 37.956 1.00 26.54 38 LEU C CA 1
ATOM 2268 C C . LEU C 1 37 ? 25.121 12.007 37.955 1.00 27.19 38 LEU C C 1
ATOM 2269 O O . LEU C 1 37 ? 24.830 12.559 36.895 1.00 27.59 38 LEU C O 1
ATOM 2274 N N . ASP C 1 38 ? 24.943 12.581 39.142 1.00 29.20 39 ASP C N 1
ATOM 2275 C CA . ASP C 1 38 ? 24.357 13.910 39.273 1.00 31.80 39 ASP C CA 1
ATOM 2276 C C . ASP C 1 38 ? 25.331 15.055 39.025 1.00 32.48 39 ASP C C 1
ATOM 2277 O O . ASP C 1 38 ? 24.906 16.199 38.890 1.00 32.26 39 ASP C O 1
ATOM 2282 N N . GLY C 1 39 ? 26.630 14.774 38.952 1.00 31.07 40 GLY C N 1
ATOM 2283 C CA . GLY C 1 39 ? 27.553 15.879 38.760 1.00 29.20 40 GLY C CA 1
ATOM 2284 C C . GLY C 1 39 ? 28.582 15.815 37.658 1.00 27.94 40 GLY C C 1
ATOM 2285 O O . GLY C 1 39 ? 29.325 16.779 37.462 1.00 28.08 40 GLY C O 1
ATOM 2286 N N . TYR C 1 40 ? 28.639 14.707 36.932 1.00 26.94 41 TYR C N 1
ATOM 2287 C CA . TYR C 1 40 ? 29.632 14.578 35.878 1.00 27.96 41 TYR C CA 1
ATOM 2288 C C . TYR C 1 40 ? 29.447 15.562 34.727 1.00 29.28 41 TYR C C 1
ATOM 2289 O O . TYR C 1 40 ? 30.421 16.016 34.145 1.00 29.15 41 TYR C O 1
ATOM 2298 N N . GLN C 1 41 ? 28.205 15.896 34.393 1.00 30.62 42 GLN C N 1
ATOM 2299 C CA . GLN C 1 41 ? 27.963 16.829 33.294 1.00 31.05 42 GLN C CA 1
ATOM 2300 C C . GLN C 1 41 ? 28.493 18.224 33.640 1.00 31.13 42 GLN C C 1
ATOM 2301 O O . GLN C 1 41 ? 29.149 18.874 32.819 1.00 28.59 42 GLN C O 1
ATOM 2307 N N . GLU C 1 42 ? 28.227 18.670 34.864 1.00 30.58 43 GLU C N 1
ATOM 2308 C CA . GLU C 1 42 ? 28.698 19.971 35.312 1.00 32.49 43 GLU C CA 1
ATOM 2309 C C . GLU C 1 42 ? 30.216 19.929 35.474 1.00 33.44 43 GLU C C 1
ATOM 2310 O O . GLU C 1 42 ? 30.910 20.906 35.193 1.00 33.57 43 GLU C O 1
ATOM 2316 N N . TYR C 1 43 ? 30.738 18.790 35.916 1.00 32.33 44 TYR C N 1
ATOM 2317 C CA . TYR C 1 43 ? 32.174 18.671 36.094 1.00 30.95 44 TYR C CA 1
ATOM 2318 C C . TYR C 1 43 ? 32.898 18.806 34.757 1.00 30.45 44 TYR C C 1
ATOM 2319 O O . TYR C 1 43 ? 33.980 19.384 34.695 1.00 29.49 44 TYR C O 1
ATOM 2328 N N . ARG C 1 44 ? 32.308 18.275 33.689 1.00 29.23 45 ARG C N 1
ATOM 2329 C CA . ARG C 1 44 ? 32.924 18.374 32.370 1.00 30.28 45 ARG C CA 1
ATOM 2330 C C . ARG C 1 44 ? 33.152 19.837 31.988 1.00 31.00 45 ARG C C 1
ATOM 2331 O O . ARG C 1 44 ? 34.179 20.178 31.403 1.00 30.83 45 ARG C O 1
ATOM 2339 N N . LYS C 1 45 ? 32.187 20.694 32.308 1.00 29.99 46 LYS C N 1
ATOM 2340 C CA . LYS C 1 45 ? 32.305 22.105 31.980 1.00 32.41 46 LYS C CA 1
ATOM 2341 C C . LYS C 1 45 ? 33.431 22.779 32.757 1.00 30.99 46 LYS C C 1
ATOM 2342 O O . LYS C 1 45 ? 34.197 23.555 32.188 1.00 33.13 46 LYS C O 1
ATOM 2348 N N . LYS C 1 46 ? 33.545 22.479 34.044 1.00 30.04 47 LYS C N 1
ATOM 2349 C CA . LYS C 1 46 ? 34.603 23.072 34.858 1.00 30.26 47 LYS C CA 1
ATOM 2350 C C . LYS C 1 46 ? 35.976 22.544 34.442 1.00 31.52 47 LYS C C 1
ATOM 2351 O O . LYS C 1 46 ? 36.946 23.304 34.378 1.00 32.29 47 LYS C O 1
ATOM 2357 N N . PHE C 1 47 ? 36.050 21.251 34.141 1.00 30.78 48 PHE C N 1
ATOM 2358 C CA . PHE C 1 47 ? 37.304 20.612 33.733 1.00 30.83 48 PHE C CA 1
ATOM 2359 C C . PHE C 1 47 ? 37.781 21.162 32.386 1.00 31.95 48 PHE C C 1
ATOM 2360 O O . PHE C 1 47 ? 38.948 21.529 32.231 1.00 29.41 48 PHE C O 1
ATOM 2368 N N . ASN C 1 48 ? 36.878 21.200 31.412 1.00 33.40 49 ASN C N 1
ATOM 2369 C CA . ASN C 1 48 ? 37.206 21.706 30.085 1.00 37.53 49 ASN C CA 1
ATOM 2370 C C . ASN C 1 48 ? 37.691 23.155 30.154 1.00 37.93 49 ASN C C 1
ATOM 2371 O O . ASN C 1 48 ? 38.528 23.585 29.357 1.00 35.73 49 ASN C O 1
ATOM 2376 N N . LYS C 1 49 ? 37.160 23.901 31.111 1.00 37.52 50 LYS C N 1
ATOM 2377 C CA . LYS C 1 49 ? 37.545 25.289 31.282 1.00 39.31 50 LYS C CA 1
ATOM 2378 C C . LYS C 1 49 ? 38.958 25.341 31.862 1.00 39.11 50 LYS C C 1
ATOM 2379 O O . LYS C 1 49 ? 39.788 26.128 31.410 1.00 38.24 50 LYS C O 1
ATOM 2385 N N . LYS C 1 50 ? 39.234 24.498 32.856 1.00 38.37 51 LYS C N 1
ATOM 2386 C CA . LYS C 1 50 ? 40.565 24.462 33.462 1.00 37.45 51 LYS C CA 1
ATOM 2387 C C . LYS C 1 50 ? 41.642 24.075 32.454 1.00 37.28 51 LYS C C 1
ATOM 2388 O O . LYS C 1 50 ? 42.717 24.675 32.431 1.00 37.82 51 LYS C O 1
ATOM 2394 N N . ILE C 1 51 ? 41.367 23.062 31.637 1.00 35.14 52 ILE C N 1
ATOM 2395 C CA . ILE C 1 51 ? 42.332 22.618 30.637 1.00 36.43 52 ILE C CA 1
ATOM 2396 C C . ILE C 1 51 ? 42.558 23.722 29.608 1.00 36.49 52 ILE C C 1
ATOM 2397 O O . ILE C 1 51 ? 43.697 24.049 29.263 1.00 34.33 52 ILE C O 1
ATOM 2402 N N . GLU C 1 52 ? 41.457 24.290 29.129 1.00 36.50 53 GLU C N 1
ATOM 2403 C CA . GLU C 1 52 ? 41.499 25.347 28.131 1.00 37.54 53 GLU C CA 1
ATOM 2404 C C . GLU C 1 52 ? 42.440 26.478 28.557 1.00 36.29 53 GLU C C 1
ATOM 2405 O O . GLU C 1 52 ? 43.095 27.099 27.718 1.00 35.30 53 GLU C O 1
ATOM 2411 N N . ARG C 1 53 ? 42.522 26.735 29.856 1.00 34.69 54 ARG C N 1
ATOM 2412 C CA . ARG C 1 53 ? 43.408 27.786 30.344 1.00 36.59 54 ARG C CA 1
ATOM 2413 C C . ARG C 1 53 ? 44.891 27.394 30.239 1.00 35.47 54 ARG C C 1
ATOM 2414 O O . ARG C 1 53 ? 45.770 28.256 30.210 1.00 34.57 54 ARG C O 1
ATOM 2422 N N . VAL C 1 54 ? 45.168 26.096 30.183 1.00 32.08 55 VAL C N 1
ATOM 2423 C CA . VAL C 1 54 ? 46.539 25.625 30.067 1.00 31.24 55 VAL C CA 1
ATOM 2424 C C . VAL C 1 54 ? 46.895 25.478 28.594 1.00 31.46 55 VAL C C 1
ATOM 2425 O O . VAL C 1 54 ? 47.991 25.836 28.175 1.00 31.99 55 VAL C O 1
ATOM 2429 N N . ALA C 1 55 ? 45.965 24.949 27.805 1.00 29.55 56 ALA C N 1
ATOM 2430 C CA . ALA C 1 55 ? 46.213 24.762 26.384 1.00 29.79 56 ALA C CA 1
ATOM 2431 C C . ALA C 1 55 ? 44.931 24.641 25.585 1.00 29.49 56 ALA C C 1
ATOM 2432 O O . ALA C 1 55 ? 44.015 23.894 25.949 1.00 29.17 56 ALA C O 1
ATOM 2434 N N . VAL C 1 56 ? 44.880 25.383 24.490 1.00 28.61 57 VAL C N 1
ATOM 2435 C CA . VAL C 1 56 ? 43.737 25.354 23.608 1.00 27.35 57 VAL C CA 1
ATOM 2436 C C . VAL C 1 56 ? 43.986 24.196 22.671 1.00 28.15 57 VAL C C 1
ATOM 2437 O O . VAL C 1 56 ? 45.061 24.092 22.080 1.00 29.43 57 VAL C O 1
ATOM 2441 N N . THR C 1 57 ? 43.018 23.295 22.563 1.00 26.39 58 THR C N 1
ATOM 2442 C CA . THR C 1 57 ? 43.175 22.169 21.657 1.00 28.01 58 THR C CA 1
ATOM 2443 C C . THR C 1 57 ? 41.855 22.003 20.928 1.00 28.27 58 THR C C 1
ATOM 2444 O O . THR C 1 57 ? 40.838 22.558 21.328 1.00 26.18 58 THR C O 1
ATOM 2448 N N . PRO C 1 58 ? 41.854 21.246 19.840 1.00 29.56 59 PRO C N 1
ATOM 2449 C CA . PRO C 1 58 ? 40.574 21.093 19.155 1.00 33.19 59 PRO C CA 1
ATOM 2450 C C . PRO C 1 58 ? 39.776 19.930 19.761 1.00 35.92 59 PRO C C 1
ATOM 2451 O O . PRO C 1 58 ? 38.704 19.587 19.273 1.00 39.57 59 PRO C O 1
ATOM 2455 N N . TRP C 1 59 ? 40.298 19.346 20.838 1.00 36.50 60 TRP C N 1
ATOM 2456 C CA . TRP C 1 59 ? 39.676 18.177 21.468 1.00 38.05 60 TRP C CA 1
ATOM 2457 C C . TRP C 1 59 ? 38.603 18.383 22.518 1.00 38.74 60 TRP C C 1
ATOM 2458 O O . TRP C 1 59 ? 38.475 19.440 23.135 1.00 37.69 60 TRP C O 1
ATOM 2469 N N . ASN C 1 60 ? 37.871 17.293 22.715 1.00 40.54 61 ASN C N 1
ATOM 2470 C CA . ASN C 1 60 ? 36.777 17.164 23.664 1.00 40.71 61 ASN C CA 1
ATOM 2471 C C . ASN C 1 60 ? 37.342 16.257 24.750 1.00 39.29 61 ASN C C 1
ATOM 2472 O O . ASN C 1 60 ? 37.442 15.046 24.558 1.00 41.78 61 ASN C O 1
ATOM 2477 N N . MET C 1 61 ? 37.730 16.831 25.883 1.00 36.94 62 MET C N 1
ATOM 2478 C CA . MET C 1 61 ? 38.296 16.015 26.946 1.00 34.72 62 MET C CA 1
ATOM 2479 C C . MET C 1 61 ? 37.286 15.534 27.983 1.00 32.47 62 MET C C 1
ATOM 2480 O O . MET C 1 61 ? 37.624 15.345 29.149 1.00 30.46 62 MET C O 1
ATOM 2485 N N . ASP C 1 62 ? 36.055 15.302 27.542 1.00 28.76 63 ASP C N 1
ATOM 2486 C CA . ASP C 1 62 ? 35.002 14.842 28.442 1.00 27.54 63 ASP C CA 1
ATOM 2487 C C . ASP C 1 62 ? 35.302 13.527 29.169 1.00 24.63 63 ASP C C 1
ATOM 2488 O O . ASP C 1 62 ? 35.046 13.415 30.365 1.00 26.23 63 ASP C O 1
ATOM 2493 N N . MET C 1 63 ? 35.827 12.533 28.458 1.00 23.90 64 MET C N 1
ATOM 2494 C CA . MET C 1 63 ? 36.100 11.243 29.090 1.00 24.66 64 MET C CA 1
ATOM 2495 C C . MET C 1 63 ? 37.187 11.394 30.147 1.00 24.95 64 MET C C 1
ATOM 2496 O O . MET C 1 63 ? 37.104 10.788 31.212 1.00 23.59 64 MET C O 1
ATOM 2501 N N . LEU C 1 64 ? 38.185 12.233 29.875 1.00 24.49 65 LEU C N 1
ATOM 2502 C CA . LEU C 1 64 ? 39.244 12.465 30.851 1.00 24.41 65 LEU C CA 1
ATOM 2503 C C . LEU C 1 64 ? 38.623 13.127 32.080 1.00 22.90 65 LEU C C 1
ATOM 2504 O O . LEU C 1 64 ? 38.998 12.835 33.215 1.00 24.67 65 LEU C O 1
ATOM 2509 N N . ALA C 1 65 ? 37.673 14.029 31.854 1.00 21.91 66 ALA C N 1
ATOM 2510 C CA . ALA C 1 65 ? 37.000 14.703 32.957 1.00 22.26 66 ALA C CA 1
ATOM 2511 C C . ALA C 1 65 ? 36.218 13.668 33.765 1.00 21.96 66 ALA C C 1
ATOM 2512 O O . ALA C 1 65 ? 36.192 13.720 34.993 1.00 23.81 66 ALA C O 1
ATOM 2514 N N . ASP C 1 66 ? 35.596 12.730 33.057 1.00 21.91 67 ASP C N 1
ATOM 2515 C CA . ASP C 1 66 ? 34.802 11.675 33.688 1.00 24.17 67 ASP C CA 1
ATOM 2516 C C . ASP C 1 66 ? 35.669 10.782 34.583 1.00 23.33 67 ASP C C 1
ATOM 2517 O O . ASP C 1 66 ? 35.281 10.459 35.701 1.00 22.37 67 ASP C O 1
ATOM 2522 N N . ILE C 1 67 ? 36.843 10.394 34.089 1.00 23.30 68 ILE C N 1
ATOM 2523 C CA . ILE C 1 67 ? 37.756 9.564 34.865 1.00 23.70 68 ILE C CA 1
ATOM 2524 C C . ILE C 1 67 ? 38.193 10.350 36.086 1.00 24.06 68 ILE C C 1
ATOM 2525 O O . ILE C 1 67 ? 38.259 9.828 37.191 1.00 25.00 68 ILE C O 1
ATOM 2530 N N . THR C 1 68 ? 38.498 11.621 35.870 1.00 24.46 69 THR C N 1
ATOM 2531 C CA . THR C 1 68 ? 38.958 12.480 36.943 1.00 23.17 69 THR C CA 1
ATOM 2532 C C . THR C 1 68 ? 37.883 12.679 38.009 1.00 23.59 69 THR C C 1
ATOM 2533 O O . THR C 1 68 ? 38.181 12.697 39.202 1.00 22.44 69 THR C O 1
ATOM 2537 N N . PHE C 1 69 ? 36.630 12.803 37.583 1.00 23.82 70 PHE C N 1
ATOM 2538 C CA . PHE C 1 69 ? 35.523 13.004 38.515 1.00 23.07 70 PHE C CA 1
ATOM 2539 C C . PHE C 1 69 ? 35.264 11.710 39.299 1.00 21.33 70 PHE C C 1
ATOM 2540 O O . PHE C 1 69 ? 35.018 11.740 40.508 1.00 22.03 70 PHE C O 1
ATOM 2548 N N . TYR C 1 70 ? 35.326 10.581 38.608 1.00 21.90 71 TYR C N 1
ATOM 2549 C CA . TYR C 1 70 ? 35.137 9.287 39.261 1.00 22.92 71 TYR C CA 1
ATOM 2550 C C . TYR C 1 70 ? 36.173 9.135 40.383 1.00 25.02 71 TYR C C 1
ATOM 2551 O O . TYR C 1 70 ? 35.835 8.735 41.492 1.00 22.58 71 TYR C O 1
ATOM 2560 N N . SER C 1 71 ? 37.429 9.478 40.096 1.00 25.81 72 SER C N 1
ATOM 2561 C CA . SER C 1 71 ? 38.496 9.380 41.086 1.00 28.09 72 SER C CA 1
ATOM 2562 C C . SER C 1 71 ? 38.260 10.313 42.276 1.00 28.26 72 SER C C 1
ATOM 2563 O O . SER C 1 71 ? 38.697 10.040 43.390 1.00 29.88 72 SER C O 1
ATOM 2566 N N . GLU C 1 72 ? 37.563 11.414 42.048 1.00 27.52 73 GLU C N 1
ATOM 2567 C CA . GLU C 1 72 ? 37.282 12.349 43.127 1.00 29.14 73 GLU C CA 1
ATOM 2568 C C . GLU C 1 72 ? 36.066 11.887 43.950 1.00 28.25 73 GLU C C 1
ATOM 2569 O O . GLU C 1 72 ? 36.055 11.989 45.177 1.00 27.99 73 GLU C O 1
ATOM 2575 N N . VAL C 1 73 ? 35.057 11.357 43.266 1.00 26.93 74 VAL C N 1
ATOM 2576 C CA . VAL C 1 73 ? 33.832 10.901 43.915 1.00 26.35 74 VAL C CA 1
ATOM 2577 C C . VAL C 1 73 ? 33.961 9.599 44.694 1.00 25.07 74 VAL C C 1
ATOM 2578 O O . VAL C 1 73 ? 33.550 9.520 45.850 1.00 26.60 74 VAL C O 1
ATOM 2582 N N . GLU C 1 74 ? 34.508 8.576 44.047 1.00 25.02 75 GLU C N 1
ATOM 2583 C CA . GLU C 1 74 ? 34.686 7.278 44.685 1.00 25.56 75 GLU C CA 1
ATOM 2584 C C . GLU C 1 74 ? 35.905 7.371 45.607 1.00 27.03 75 GLU C C 1
ATOM 2585 O O . GLU C 1 74 ? 37.021 7.591 45.146 1.00 27.60 75 GLU C O 1
ATOM 2591 N N . LYS C 1 75 ? 35.667 7.196 46.905 1.00 25.38 76 LYS C N 1
ATOM 2592 C CA . LYS C 1 75 ? 36.709 7.285 47.921 1.00 25.12 76 LYS C CA 1
ATOM 2593 C C . LYS C 1 75 ? 37.250 5.936 48.375 1.00 24.27 76 LYS C C 1
ATOM 2594 O O . LYS C 1 75 ? 38.152 5.887 49.205 1.00 21.91 76 LYS C O 1
ATOM 2600 N N . ARG C 1 76 ? 36.691 4.839 47.871 1.00 23.29 77 ARG C N 1
ATOM 2601 C CA . ARG C 1 76 ? 37.161 3.528 48.307 1.00 23.63 77 ARG C CA 1
ATOM 2602 C C . ARG C 1 76 ? 37.836 2.696 47.230 1.00 23.46 77 ARG C C 1
ATOM 2603 O O . ARG C 1 76 ? 37.777 1.465 47.251 1.00 23.47 77 ARG C O 1
ATOM 2611 N N . GLY C 1 77 ? 38.477 3.367 46.283 1.00 22.71 78 GLY C N 1
ATOM 2612 C CA . GLY C 1 77 ? 39.177 2.638 45.244 1.00 23.12 78 GLY C CA 1
ATOM 2613 C C . GLY C 1 77 ? 38.802 2.976 43.821 1.00 22.68 78 GLY C C 1
ATOM 2614 O O . GLY C 1 77 ? 38.039 3.896 43.556 1.00 21.57 78 GLY C O 1
ATOM 2615 N N . PHE C 1 78 ? 39.362 2.199 42.904 1.00 23.46 79 PHE C N 1
ATOM 2616 C CA . PHE C 1 78 ? 39.142 2.358 41.481 1.00 23.79 79 PHE C CA 1
ATOM 2617 C C . PHE C 1 78 ? 38.855 0.994 40.888 1.00 23.43 79 PHE C C 1
ATOM 2618 O O . PHE C 1 78 ? 39.609 0.044 41.083 1.00 20.81 79 PHE C O 1
ATOM 2626 N N . HIS C 1 79 ? 37.758 0.872 40.166 1.00 20.24 80 HIS C N 1
ATOM 2627 C CA . HIS C 1 79 ? 37.493 -0.408 39.547 1.00 20.59 80 HIS C CA 1
ATOM 2628 C C . HIS C 1 79 ? 36.660 -0.145 38.316 1.00 19.94 80 HIS C C 1
ATOM 2629 O O . HIS C 1 79 ? 35.607 0.462 38.404 1.00 20.04 80 HIS C O 1
ATOM 2636 N N . ALA C 1 80 ? 37.152 -0.595 37.169 1.00 20.61 81 ALA C N 1
ATOM 2637 C CA . ALA C 1 80 ? 36.464 -0.367 35.912 1.00 20.45 81 ALA C CA 1
ATOM 2638 C C . ALA C 1 80 ? 36.561 -1.516 34.949 1.00 21.53 81 ALA C C 1
ATOM 2639 O O . ALA C 1 80 ? 37.418 -2.389 35.077 1.00 22.58 81 ALA C O 1
ATOM 2641 N N . TRP C 1 81 ? 35.658 -1.498 33.974 1.00 21.16 82 TRP C N 1
ATOM 2642 C CA . TRP C 1 81 ? 35.650 -2.467 32.901 1.00 22.12 82 TRP C CA 1
ATOM 2643 C C . TRP C 1 81 ? 35.702 -1.636 31.626 1.00 23.71 82 TRP C C 1
ATOM 2644 O O . TRP C 1 81 ? 35.228 -0.508 31.593 1.00 21.07 82 TRP C O 1
ATOM 2655 N N . LEU C 1 82 ? 36.273 -2.204 30.577 1.00 25.78 83 LEU C N 1
ATOM 2656 C CA . LEU C 1 82 ? 36.326 -1.539 29.287 1.00 28.48 83 LEU C CA 1
ATOM 2657 C C . LEU C 1 82 ? 35.850 -2.612 28.307 1.00 29.82 83 LEU C C 1
ATOM 2658 O O . LEU C 1 82 ? 36.357 -3.733 28.313 1.00 27.73 83 LEU C O 1
ATOM 2663 N N . LYS C 1 83 ? 34.853 -2.278 27.495 1.00 32.77 84 LYS C N 1
ATOM 2664 C CA . LYS C 1 83 ? 34.302 -3.225 26.526 1.00 36.97 84 LYS C CA 1
ATOM 2665 C C . LYS C 1 83 ? 34.003 -4.591 27.167 1.00 37.45 84 LYS C C 1
ATOM 2666 O O . LYS C 1 83 ? 34.255 -5.642 26.573 1.00 38.29 84 LYS C O 1
ATOM 2672 N N . GLY C 1 84 ? 33.476 -4.569 28.389 1.00 37.65 85 GLY C N 1
ATOM 2673 C CA . GLY C 1 84 ? 33.138 -5.808 29.071 1.00 37.80 85 GLY C CA 1
ATOM 2674 C C . GLY C 1 84 ? 34.209 -6.520 29.887 1.00 38.90 85 GLY C C 1
ATOM 2675 O O . GLY C 1 84 ? 33.891 -7.447 30.631 1.00 37.63 85 GLY C O 1
ATOM 2676 N N . ASP C 1 85 ? 35.468 -6.110 29.762 1.00 38.64 86 ASP C N 1
ATOM 2677 C CA . ASP C 1 85 ? 36.545 -6.760 30.512 1.00 38.97 86 ASP C CA 1
ATOM 2678 C C . ASP C 1 85 ? 37.148 -5.850 31.580 1.00 35.59 86 ASP C C 1
ATOM 2679 O O . ASP C 1 85 ? 37.083 -4.623 31.467 1.00 31.51 86 ASP C O 1
ATOM 2684 N N . ASN C 1 86 ? 37.742 -6.450 32.610 1.00 33.27 87 ASN C N 1
ATOM 2685 C CA . ASN C 1 86 ? 38.348 -5.657 33.669 1.00 33.06 87 ASN C CA 1
ATOM 2686 C C . ASN C 1 86 ? 39.421 -4.769 33.051 1.00 30.70 87 ASN C C 1
ATOM 2687 O O . ASN C 1 86 ? 40.231 -5.225 32.245 1.00 30.74 87 ASN C O 1
ATOM 2692 N N . ALA C 1 87 ? 39.415 -3.494 33.420 1.00 27.11 88 ALA C N 1
ATOM 2693 C CA . ALA C 1 87 ? 40.386 -2.552 32.879 1.00 26.24 88 ALA C CA 1
ATOM 2694 C C . ALA C 1 87 ? 41.131 -1.821 33.971 1.00 24.27 88 ALA C C 1
ATOM 2695 O O . ALA C 1 87 ? 40.537 -1.353 34.949 1.00 25.22 88 ALA C O 1
ATOM 2697 N N . THR C 1 88 ? 42.436 -1.704 33.790 1.00 21.12 89 THR C N 1
ATOM 2698 C CA . THR C 1 88 ? 43.266 -0.986 34.744 1.00 21.18 89 THR C CA 1
ATOM 2699 C C . THR C 1 88 ? 43.095 0.519 34.550 1.00 20.06 89 THR C C 1
ATOM 2700 O O . THR C 1 88 ? 42.575 0.975 33.538 1.00 19.07 89 THR C O 1
ATOM 2704 N N . TRP C 1 89 ? 43.555 1.271 35.539 1.00 20.05 90 TRP C N 1
ATOM 2705 C CA . TRP C 1 89 ? 43.536 2.721 35.516 1.00 21.52 90 TRP C CA 1
ATOM 2706 C C . TRP C 1 89 ? 44.240 3.195 34.230 1.00 21.46 90 TRP C C 1
ATOM 2707 O O . TRP C 1 89 ? 43.759 4.090 33.541 1.00 22.96 90 TRP C O 1
ATOM 2718 N N . ARG C 1 90 ? 45.361 2.569 33.894 1.00 21.08 91 ARG C N 1
ATOM 2719 C CA . ARG C 1 90 ? 46.102 2.955 32.696 1.00 21.30 91 ARG C CA 1
ATOM 2720 C C . ARG C 1 90 ? 45.299 2.668 31.428 1.00 20.81 91 ARG C C 1
ATOM 2721 O O . ARG C 1 90 ? 45.207 3.518 30.551 1.00 20.19 91 ARG C O 1
ATOM 2729 N N . GLU C 1 91 ? 44.705 1.482 31.334 1.00 21.23 92 GLU C N 1
ATOM 2730 C CA . GLU C 1 91 ? 43.921 1.131 30.160 1.00 21.45 92 GLU C CA 1
ATOM 2731 C C . GLU C 1 91 ? 42.724 2.048 29.944 1.00 21.87 92 GLU C C 1
ATOM 2732 O O . GLU C 1 91 ? 42.338 2.305 28.804 1.00 23.40 92 GLU C O 1
ATOM 2738 N N . VAL C 1 92 ? 42.137 2.551 31.022 1.00 21.75 93 VAL C N 1
ATOM 2739 C CA . VAL C 1 92 ? 40.996 3.455 30.883 1.00 22.24 93 VAL C CA 1
ATOM 2740 C C . VAL C 1 92 ? 41.526 4.778 30.342 1.00 21.83 93 VAL C C 1
ATOM 2741 O O . VAL C 1 92 ? 40.869 5.450 29.540 1.00 19.05 93 VAL C O 1
ATOM 2745 N N . HIS C 1 93 ? 42.719 5.159 30.790 1.00 20.98 94 HIS C N 1
ATOM 2746 C CA . HIS C 1 93 ? 43.320 6.385 30.293 1.00 21.57 94 HIS C CA 1
ATOM 2747 C C . HIS C 1 93 ? 43.655 6.269 28.819 1.00 21.73 94 HIS C C 1
ATOM 2748 O O . HIS C 1 93 ? 43.498 7.233 28.077 1.00 22.88 94 HIS C O 1
ATOM 2755 N N . VAL C 1 94 ? 44.108 5.095 28.386 1.00 20.73 95 VAL C N 1
ATOM 2756 C CA . VAL C 1 94 ? 44.415 4.884 26.969 1.00 21.25 95 VAL C CA 1
ATOM 2757 C C . VAL C 1 94 ? 43.120 5.040 26.145 1.00 23.86 95 VAL C C 1
ATOM 2758 O O . VAL C 1 94 ? 43.117 5.549 25.020 1.00 21.78 95 VAL C O 1
ATOM 2762 N N . TYR C 1 95 ? 42.015 4.582 26.710 1.00 22.23 96 TYR C N 1
ATOM 2763 C CA . TYR C 1 95 ? 40.733 4.689 26.033 1.00 23.55 96 TYR C CA 1
ATOM 2764 C C . TYR C 1 95 ? 40.342 6.172 25.920 1.00 21.89 96 TYR C C 1
ATOM 2765 O O . TYR C 1 95 ? 39.864 6.614 24.874 1.00 21.02 96 TYR C O 1
ATOM 2774 N N . ALA C 1 96 ? 40.559 6.927 26.995 1.00 22.58 97 ALA C N 1
ATOM 2775 C CA . ALA C 1 96 ? 40.221 8.349 27.029 1.00 25.17 97 ALA C CA 1
ATOM 2776 C C . ALA C 1 96 ? 41.011 9.157 25.997 1.00 28.40 97 ALA C C 1
ATOM 2777 O O . ALA C 1 96 ? 40.513 10.166 25.491 1.00 28.02 97 ALA C O 1
ATOM 2779 N N . LEU C 1 97 ? 42.230 8.711 25.683 1.00 28.64 98 LEU C N 1
ATOM 2780 C CA . LEU C 1 97 ? 43.064 9.385 24.685 1.00 33.12 98 LEU C CA 1
ATOM 2781 C C . LEU C 1 97 ? 42.539 9.115 23.282 1.00 33.37 98 LEU C C 1
ATOM 2782 O O . LEU C 1 97 ? 42.449 10.007 22.453 1.00 34.44 98 LEU C O 1
ATOM 2787 N N . ARG C 1 98 ? 42.204 7.862 23.026 1.00 35.00 99 ARG C N 1
ATOM 2788 C CA . ARG C 1 98 ? 41.718 7.445 21.721 1.00 38.51 99 ARG C CA 1
ATOM 2789 C C . ARG C 1 98 ? 40.343 8.003 21.364 1.00 36.71 99 ARG C C 1
ATOM 2790 O O . ARG C 1 98 ? 40.061 8.277 20.206 1.00 38.41 99 ARG C O 1
ATOM 2798 N N . ILE C 1 99 ? 39.501 8.177 22.370 1.00 35.22 100 ILE C N 1
ATOM 2799 C CA . ILE C 1 99 ? 38.141 8.651 22.174 1.00 34.71 100 ILE C CA 1
ATOM 2800 C C . ILE C 1 99 ? 38.057 10.182 22.178 1.00 35.71 100 ILE C C 1
ATOM 2801 O O . ILE C 1 99 ? 37.031 10.761 21.825 1.00 33.14 100 ILE C O 1
ATOM 2806 N N . MET C 1 100 ? 39.157 10.828 22.553 1.00 34.36 101 MET C N 1
ATOM 2807 C CA . MET C 1 100 ? 39.221 12.280 22.623 1.00 35.75 101 MET C CA 1
ATOM 2808 C C . MET C 1 100 ? 38.950 12.979 21.282 1.00 36.05 101 MET C C 1
ATOM 2809 O O . MET C 1 100 ? 38.466 14.106 21.249 1.00 34.93 101 MET C O 1
ATOM 2814 N N . THR C 1 101 ? 39.259 12.311 20.180 1.00 36.75 102 THR C N 1
ATOM 2815 C CA . THR C 1 101 ? 39.048 12.904 18.863 1.00 40.83 102 THR C CA 1
ATOM 2816 C C . THR C 1 101 ? 37.641 12.724 18.297 1.00 42.03 102 THR C C 1
ATOM 2817 O O . THR C 1 101 ? 37.370 13.131 17.171 1.00 41.14 102 THR C O 1
ATOM 2821 N N . LYS C 1 102 ? 36.748 12.113 19.071 1.00 43.80 103 LYS C N 1
ATOM 2822 C CA . LYS C 1 102 ? 35.372 11.906 18.621 1.00 45.34 103 LYS C CA 1
ATOM 2823 C C . LYS C 1 102 ? 34.547 13.142 18.942 1.00 45.75 103 LYS C C 1
ATOM 2824 O O . LYS C 1 102 ? 34.584 13.650 20.059 1.00 45.32 103 LYS C O 1
ATOM 2830 N N . PRO C 1 103 ? 33.778 13.636 17.961 1.00 46.98 104 PRO C N 1
ATOM 2831 C CA . PRO C 1 103 ? 32.943 14.825 18.143 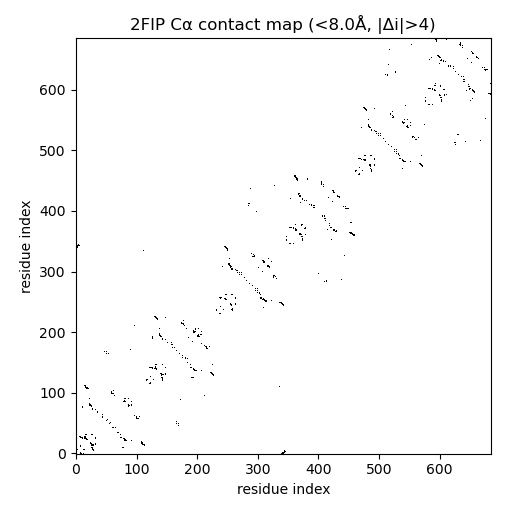1.00 48.35 104 PRO C CA 1
ATOM 2832 C C . PRO C 1 103 ? 31.867 14.680 19.219 1.00 49.02 104 PRO C C 1
ATOM 2833 O O . PRO C 1 103 ? 31.652 15.588 20.025 1.00 50.38 104 PRO C O 1
ATOM 2837 N N . ASN C 1 104 ? 31.198 13.535 19.237 1.00 48.46 105 ASN C N 1
ATOM 2838 C CA . ASN C 1 104 ? 30.147 13.303 20.214 1.00 48.89 105 ASN C CA 1
ATOM 2839 C C . ASN C 1 104 ? 30.706 12.683 21.484 1.00 47.82 105 ASN C C 1
ATOM 2840 O O . ASN C 1 104 ? 31.717 11.978 21.447 1.00 50.24 105 ASN C O 1
ATOM 2845 N N . THR C 1 105 ? 30.059 12.968 22.609 1.00 43.33 106 THR C N 1
ATOM 2846 C CA . THR C 1 105 ? 30.494 12.437 23.896 1.00 40.80 106 THR C CA 1
ATOM 2847 C C . THR C 1 105 ? 29.423 11.520 24.461 1.00 38.70 106 THR C C 1
ATOM 2848 O O . THR C 1 105 ? 28.239 11.854 24.447 1.00 38.79 106 THR C O 1
ATOM 2852 N N . LEU C 1 106 ? 29.847 10.361 24.946 1.00 36.30 107 LEU C N 1
ATOM 2853 C CA . LEU C 1 106 ? 28.933 9.388 25.527 1.00 34.38 107 LEU C CA 1
ATOM 2854 C C . LEU C 1 106 ? 28.569 9.796 26.943 1.00 32.92 107 LEU C C 1
ATOM 2855 O O . LEU C 1 106 ? 29.444 10.159 27.733 1.00 32.84 107 LEU C O 1
ATOM 2860 N N . ASP C 1 107 ? 27.280 9.748 27.267 1.00 31.47 108 ASP C N 1
ATOM 2861 C CA . ASP C 1 107 ? 26.842 10.093 28.618 1.00 30.56 108 ASP C CA 1
ATOM 2862 C C . ASP C 1 107 ? 26.819 8.851 29.516 1.00 27.94 108 ASP C C 1
ATOM 2863 O O . ASP C 1 107 ? 26.979 7.730 29.040 1.00 25.92 108 ASP C O 1
ATOM 2868 N N . TRP C 1 108 ? 26.619 9.063 30.813 1.00 26.46 109 TRP C N 1
ATOM 2869 C CA . TRP C 1 108 ? 26.605 7.973 31.786 1.00 25.95 109 TRP C CA 1
ATOM 2870 C C . TRP C 1 108 ? 25.246 7.659 32.381 1.00 24.48 109 TRP C C 1
ATOM 2871 O O . TRP C 1 108 ? 24.472 8.556 32.680 1.00 25.09 109 TRP C O 1
ATOM 2882 N N . SER C 1 109 ? 24.977 6.375 32.571 1.00 22.99 110 SER C N 1
ATOM 2883 C CA . SER C 1 109 ? 23.732 5.948 33.198 1.00 24.09 110 SER C CA 1
ATOM 2884 C C . SER C 1 109 ? 24.004 4.791 34.150 1.00 22.43 110 SER C C 1
ATOM 2885 O O . SER C 1 109 ? 24.983 4.056 34.006 1.00 19.99 110 SER C O 1
ATOM 2888 N N . ARG C 1 110 ? 23.137 4.644 35.139 1.00 21.09 111 ARG C N 1
ATOM 2889 C CA . ARG C 1 110 ? 23.265 3.547 36.059 1.00 21.18 111 ARG C CA 1
ATOM 2890 C C . ARG C 1 110 ? 22.811 2.302 35.304 1.00 22.15 111 ARG C C 1
ATOM 2891 O O . ARG C 1 110 ? 21.900 2.365 34.477 1.00 23.24 111 ARG C O 1
ATOM 2899 N N . ILE C 1 111 ? 23.453 1.175 35.566 1.00 21.78 112 ILE C N 1
ATOM 2900 C CA . ILE C 1 111 ? 23.052 -0.080 34.940 1.00 21.83 112 ILE C CA 1
ATOM 2901 C C . ILE C 1 111 ? 23.138 -1.139 36.023 1.00 21.70 112 ILE C C 1
ATOM 2902 O O . ILE C 1 111 ? 23.697 -0.886 37.088 1.00 23.03 112 ILE C O 1
ATOM 2907 N N . GLN C 1 112 ? 22.565 -2.310 35.777 1.00 23.57 113 GLN C N 1
ATOM 2908 C CA . GLN C 1 112 ? 22.684 -3.392 36.744 1.00 25.56 113 GLN C CA 1
ATOM 2909 C C . GLN C 1 112 ? 24.007 -4.064 36.363 1.00 25.82 113 GLN C C 1
ATOM 2910 O O . GLN C 1 112 ? 24.380 -4.100 35.184 1.00 22.21 113 GLN C O 1
ATOM 2916 N N . LYS C 1 113 ? 24.725 -4.591 37.343 1.00 26.35 114 LYS C N 1
ATOM 2917 C CA . LYS C 1 113 ? 25.987 -5.248 37.036 1.00 29.33 114 LYS C CA 1
ATOM 2918 C C . LYS C 1 113 ? 25.777 -6.392 36.048 1.00 31.16 114 LYS C C 1
ATOM 2919 O O . LYS C 1 113 ? 24.944 -7.270 36.276 1.00 30.28 114 LYS C O 1
ATOM 2925 N N . PRO C 1 114 ? 26.532 -6.399 34.934 1.00 32.20 115 PRO C N 1
ATOM 2926 C CA . PRO C 1 114 ? 26.392 -7.461 33.936 1.00 35.04 115 PRO C CA 1
ATOM 2927 C C . PRO C 1 114 ? 26.699 -8.828 34.528 1.00 38.99 115 PRO C C 1
ATOM 2928 O O . PRO C 1 114 ? 27.609 -8.968 35.346 1.00 38.52 115 PRO C O 1
ATOM 2932 N N . ARG C 1 115 ? 25.923 -9.826 34.112 1.00 40.15 116 ARG C N 1
ATOM 2933 C CA . ARG C 1 115 ? 26.073 -11.198 34.580 1.00 43.32 116 ARG C CA 1
ATOM 2934 C C . ARG C 1 115 ? 24.857 -12.006 34.154 1.00 45.06 116 ARG C C 1
ATOM 2935 O O . ARG C 1 115 ? 24.328 -11.715 33.061 1.00 46.12 116 ARG C O 1
ATOM 2944 N N . PRO D 1 1 ? 59.623 36.897 0.262 1.00 56.13 2 PRO D N 1
ATOM 2945 C CA . PRO D 1 1 ? 60.464 38.113 0.306 1.00 55.60 2 PRO D CA 1
ATOM 2946 C C . PRO D 1 1 ? 60.594 38.665 1.724 1.00 54.30 2 PRO D C 1
ATOM 2947 O O . PRO D 1 1 ? 59.618 39.134 2.313 1.00 54.26 2 PRO D O 1
ATOM 2951 N N . LYS D 1 2 ? 61.803 38.601 2.269 1.00 52.43 3 LYS D N 1
ATOM 2952 C CA . LYS D 1 2 ? 62.055 39.102 3.610 1.00 51.46 3 LYS D CA 1
ATOM 2953 C C . LYS D 1 2 ? 62.146 40.627 3.587 1.00 51.23 3 LYS D C 1
ATOM 2954 O O . LYS D 1 2 ? 62.913 41.199 2.810 1.00 51.01 3 LYS D O 1
ATOM 2960 N N . THR D 1 3 ? 61.359 41.282 4.439 1.00 49.77 4 THR D N 1
ATOM 2961 C CA . THR D 1 3 ? 61.352 42.739 4.508 1.00 49.09 4 THR D CA 1
ATOM 2962 C C . THR D 1 3 ? 62.681 43.269 5.028 1.00 48.95 4 THR D C 1
ATOM 2963 O O . THR D 1 3 ? 63.514 42.507 5.522 1.00 48.41 4 THR D O 1
ATOM 2967 N N . GLN D 1 4 ? 62.874 44.581 4.911 1.00 50.15 5 GLN D N 1
ATOM 2968 C CA . GLN D 1 4 ? 64.102 45.221 5.374 1.00 50.62 5 GLN D CA 1
ATOM 2969 C C . GLN D 1 4 ? 64.219 45.086 6.888 1.00 50.09 5 GLN D C 1
ATOM 2970 O O . GLN D 1 4 ? 65.272 45.347 7.468 1.00 50.32 5 GLN D O 1
ATOM 2976 N N . ARG D 1 5 ? 63.125 44.682 7.525 1.00 49.99 6 ARG D N 1
ATOM 2977 C CA . ARG D 1 5 ? 63.102 44.490 8.972 1.00 49.40 6 ARG D CA 1
ATOM 2978 C C . ARG D 1 5 ? 63.509 43.057 9.329 1.00 47.17 6 ARG D C 1
ATOM 2979 O O . ARG D 1 5 ? 63.745 42.742 10.497 1.00 46.62 6 ARG D O 1
ATOM 2987 N N . GLY D 1 6 ? 63.589 42.198 8.314 1.00 44.07 7 GLY D N 1
ATOM 2988 C CA . GLY D 1 6 ? 63.972 40.810 8.528 1.00 41.62 7 GLY D CA 1
ATOM 2989 C C . GLY D 1 6 ? 62.785 39.926 8.851 1.00 38.81 7 GLY D C 1
ATOM 2990 O O . GLY D 1 6 ? 62.924 38.888 9.498 1.00 38.84 7 GLY D O 1
ATOM 2991 N N . ILE D 1 7 ? 61.620 40.338 8.369 1.00 37.10 8 ILE D N 1
ATOM 2992 C CA . ILE D 1 7 ? 60.376 39.635 8.618 1.00 35.05 8 ILE D CA 1
ATOM 2993 C C . ILE D 1 7 ? 59.793 38.964 7.382 1.00 36.33 8 ILE D C 1
ATOM 2994 O O . ILE D 1 7 ? 59.831 39.526 6.282 1.00 36.32 8 ILE D O 1
ATOM 2999 N N . TYR D 1 8 ? 59.255 37.762 7.573 1.00 35.42 9 TYR D N 1
ATOM 3000 C CA . TYR D 1 8 ? 58.602 37.009 6.507 1.00 34.36 9 TYR D CA 1
ATOM 3001 C C . TYR D 1 8 ? 57.110 37.021 6.826 1.00 35.30 9 TYR D C 1
ATOM 3002 O O . TYR D 1 8 ? 56.658 36.355 7.760 1.00 35.94 9 TYR D O 1
ATOM 3011 N N . HIS D 1 9 ? 56.341 37.790 6.066 1.00 36.54 10 HIS D N 1
ATOM 3012 C CA . HIS D 1 9 ? 54.905 37.867 6.299 1.00 37.65 10 HIS D CA 1
ATOM 3013 C C . HIS D 1 9 ? 54.201 36.650 5.709 1.00 38.12 10 HIS D C 1
ATOM 3014 O O . HIS D 1 9 ? 53.028 36.393 5.980 1.00 38.14 10 HIS D O 1
ATOM 3021 N N . ASN D 1 10 ? 54.937 35.909 4.892 1.00 39.42 11 ASN D N 1
ATOM 3022 C CA . ASN D 1 10 ? 54.436 34.686 4.288 1.00 40.21 11 ASN D CA 1
ATOM 3023 C C . ASN D 1 10 ? 55.385 33.626 4.832 1.00 39.19 11 ASN D C 1
ATOM 3024 O O . ASN D 1 10 ? 56.486 33.425 4.305 1.00 37.87 11 ASN D O 1
ATOM 3029 N N . LEU D 1 11 ? 54.952 32.974 5.909 1.00 37.63 12 LEU D N 1
ATOM 3030 C CA . LEU D 1 11 ? 55.751 31.965 6.594 1.00 35.57 12 LEU D CA 1
ATOM 3031 C C . LEU D 1 11 ? 56.338 30.844 5.744 1.00 35.27 12 LEU D C 1
ATOM 3032 O O . LEU D 1 11 ? 57.425 30.356 6.039 1.00 34.07 12 LEU D O 1
ATOM 3037 N N . LYS D 1 12 ? 55.629 30.434 4.698 1.00 36.05 13 LYS D N 1
ATOM 3038 C CA . LYS D 1 12 ? 56.118 29.355 3.846 1.00 37.74 13 LYS D CA 1
ATOM 3039 C C . LYS D 1 12 ? 57.434 29.718 3.172 1.00 37.92 13 LYS D C 1
ATOM 3040 O O . LYS D 1 12 ? 58.180 28.841 2.744 1.00 38.63 13 LYS D O 1
ATOM 3046 N N . GLU D 1 13 ? 57.731 31.010 3.097 1.00 39.25 14 GLU D N 1
ATOM 3047 C CA . GLU D 1 13 ? 58.958 31.473 2.458 1.00 40.05 14 GLU D CA 1
ATOM 3048 C C . GLU D 1 13 ? 60.072 31.697 3.468 1.00 38.16 14 GLU D C 1
ATOM 3049 O O . GLU D 1 13 ? 61.194 32.023 3.095 1.00 36.33 14 GLU D O 1
ATOM 3055 N N . SER D 1 14 ? 59.768 31.515 4.747 1.00 36.41 15 SER D N 1
ATOM 3056 C CA . SER D 1 14 ? 60.756 31.759 5.786 1.00 33.63 15 SER D CA 1
ATOM 3057 C C . SER D 1 14 ? 62.010 30.889 5.814 1.00 35.07 15 SER D C 1
ATOM 3058 O O . SER D 1 14 ? 61.988 29.705 5.477 1.00 33.42 15 SER D O 1
ATOM 3061 N N . GLU D 1 15 ? 63.110 31.496 6.241 1.00 35.60 16 GLU D N 1
ATOM 3062 C CA . GLU D 1 15 ? 64.373 30.786 6.368 1.00 37.00 16 GLU D CA 1
ATOM 3063 C C . GLU D 1 15 ? 64.588 30.468 7.846 1.00 35.09 16 GLU D C 1
ATOM 3064 O O . GLU D 1 15 ? 65.595 29.875 8.215 1.00 35.19 16 GLU D O 1
ATOM 3070 N N . TYR D 1 16 ? 63.634 30.878 8.684 1.00 33.32 17 TYR D N 1
ATOM 3071 C CA . TYR D 1 16 ? 63.710 30.647 10.129 1.00 31.54 17 TYR D CA 1
ATOM 3072 C C . TYR D 1 16 ? 62.774 29.488 10.448 1.00 30.96 17 TYR D C 1
ATOM 3073 O O . TYR D 1 16 ? 61.554 29.647 10.517 1.00 30.57 17 TYR D O 1
ATOM 3082 N N . VAL D 1 17 ? 63.363 28.318 10.639 1.00 28.48 18 VAL D N 1
ATOM 3083 C CA . VAL D 1 17 ? 62.590 27.115 10.873 1.00 29.74 18 VAL D CA 1
ATOM 3084 C C . VAL D 1 17 ? 63.218 26.228 11.945 1.00 27.64 18 VAL D C 1
ATOM 3085 O O . VAL D 1 17 ? 64.422 26.265 12.160 1.00 28.42 18 VAL D O 1
ATOM 3089 N N . ALA D 1 18 ? 62.384 25.444 12.623 1.00 28.14 19 ALA D N 1
ATOM 3090 C CA . ALA D 1 18 ? 62.845 24.523 13.654 1.00 27.42 19 ALA D CA 1
ATOM 3091 C C . ALA D 1 18 ? 62.126 23.204 13.423 1.00 25.82 19 ALA D C 1
ATOM 3092 O O . ALA D 1 18 ? 60.976 23.187 12.987 1.00 27.49 19 ALA D O 1
ATOM 3094 N N . SER D 1 19 ? 62.800 22.101 13.714 1.00 25.39 20 SER D N 1
ATOM 3095 C CA . SER D 1 19 ? 62.199 20.790 13.502 1.00 26.43 20 SER D CA 1
ATOM 3096 C C . SER D 1 19 ? 62.549 19.843 14.635 1.00 24.01 20 SER D C 1
ATOM 3097 O O . SER D 1 19 ? 63.609 19.964 15.239 1.00 21.28 20 SER D O 1
ATOM 3100 N N . ASN D 1 20 ? 61.644 18.914 14.936 1.00 24.42 21 ASN D N 1
ATOM 3101 C CA . ASN D 1 20 ? 61.921 17.921 15.966 1.00 26.08 21 ASN D CA 1
ATOM 3102 C C . ASN D 1 20 ? 62.081 16.572 15.264 1.00 27.26 21 ASN D C 1
ATOM 3103 O O . ASN D 1 20 ? 62.039 15.526 15.907 1.00 26.50 21 ASN D O 1
ATOM 3108 N N . THR D 1 21 ? 62.249 16.619 13.940 1.00 28.39 22 THR D N 1
ATOM 3109 C CA . THR D 1 21 ? 62.417 15.423 13.113 1.00 31.33 22 THR D CA 1
ATOM 3110 C C . THR D 1 21 ? 61.080 14.853 12.597 1.00 31.29 22 THR D C 1
ATOM 3111 O O . THR D 1 21 ? 61.051 14.094 11.626 1.00 30.86 22 THR D O 1
ATOM 3115 N N . ASP D 1 22 ? 59.980 15.220 13.250 1.00 29.80 23 ASP D N 1
ATOM 3116 C CA . ASP D 1 22 ? 58.638 14.789 12.843 1.00 31.28 23 ASP D CA 1
ATOM 3117 C C . ASP D 1 22 ? 57.875 16.016 12.340 1.00 30.88 23 ASP D C 1
ATOM 3118 O O . ASP D 1 22 ? 57.166 15.971 11.331 1.00 30.62 23 ASP D O 1
ATOM 3123 N N . VAL D 1 23 ? 58.019 17.108 13.081 1.00 28.43 24 VAL D N 1
ATOM 3124 C CA . VAL D 1 23 ? 57.337 18.359 12.779 1.00 27.37 24 VAL D CA 1
ATOM 3125 C C . VAL D 1 23 ? 58.308 19.498 12.527 1.00 24.56 24 VAL D C 1
ATOM 3126 O O . VAL D 1 23 ? 59.382 19.560 13.117 1.00 24.46 24 VAL D O 1
ATOM 3130 N N . THR D 1 24 ? 57.910 20.394 11.638 1.00 24.99 25 THR D N 1
ATOM 3131 C CA . THR D 1 24 ? 58.704 21.568 11.323 1.00 24.80 25 THR D CA 1
ATOM 3132 C C . THR D 1 24 ? 57.815 22.796 11.515 1.00 24.03 25 THR D C 1
ATOM 3133 O O . THR D 1 24 ? 56.723 22.872 10.948 1.00 23.18 25 THR D O 1
ATOM 3137 N N . PHE D 1 25 ? 58.273 23.727 12.351 1.00 24.27 26 PHE D N 1
ATOM 3138 C CA . PHE D 1 25 ? 57.543 24.969 12.637 1.00 24.40 26 PHE D CA 1
ATOM 3139 C C . PHE D 1 25 ? 58.244 26.123 11.924 1.00 23.85 26 PHE D C 1
ATOM 3140 O O . PHE D 1 25 ? 59.463 26.239 11.990 1.00 23.40 26 PHE D O 1
ATOM 3148 N N . PHE D 1 26 ? 57.468 26.970 11.254 1.00 25.14 27 PHE D N 1
ATOM 3149 C CA . PHE D 1 26 ? 58.001 28.123 10.532 1.00 26.26 27 PHE D CA 1
ATOM 3150 C C . PHE D 1 26 ? 57.768 29.415 11.323 1.00 26.78 27 PHE D C 1
ATOM 3151 O O . PHE D 1 26 ? 56.666 29.644 11.832 1.00 26.07 27 PHE D O 1
ATOM 3159 N N . PHE D 1 27 ? 58.803 30.247 11.420 1.00 25.70 28 PHE D N 1
ATOM 3160 C CA . PHE D 1 27 ? 58.725 31.510 12.149 1.00 27.19 28 PHE D CA 1
ATOM 3161 C C . PHE D 1 27 ? 58.855 32.729 11.239 1.00 27.96 28 PHE D C 1
ATOM 3162 O O . PHE D 1 27 ? 59.573 32.695 10.240 1.00 27.08 28 PHE D O 1
ATOM 3170 N N . SER D 1 28 ? 58.165 33.806 11.601 1.00 27.63 29 SER D N 1
ATOM 3171 C CA . SER D 1 28 ? 58.188 35.038 10.816 1.00 27.37 29 SER D CA 1
ATOM 3172 C C . SER D 1 28 ? 59.470 35.838 10.995 1.00 28.07 29 SER D C 1
ATOM 3173 O O . SER D 1 28 ? 59.743 36.758 10.227 1.00 29.00 29 SER D O 1
ATOM 3176 N N . SER D 1 29 ? 60.269 35.483 11.993 1.00 26.51 30 SER D N 1
ATOM 3177 C CA . SER D 1 29 ? 61.494 36.220 12.255 1.00 28.43 30 SER D CA 1
ATOM 3178 C C . SER D 1 29 ? 62.480 35.372 13.020 1.00 29.61 30 SER D C 1
ATOM 3179 O O . SER D 1 29 ? 62.100 34.371 13.619 1.00 27.68 30 SER D O 1
ATOM 3182 N N . GLU D 1 30 ? 63.742 35.791 13.017 1.00 28.31 31 GLU D N 1
ATOM 3183 C CA . GLU D 1 30 ? 64.788 35.068 13.725 1.00 30.14 31 GLU D CA 1
ATOM 3184 C C . GLU D 1 30 ? 64.640 35.240 15.231 1.00 30.12 31 GLU D C 1
ATOM 3185 O O . GLU D 1 30 ? 65.071 34.388 16.017 1.00 28.81 31 GLU D O 1
ATOM 3191 N N . LEU D 1 31 ? 64.049 36.361 15.630 1.00 27.94 32 LEU D N 1
ATOM 3192 C CA . LEU D 1 31 ? 63.830 36.629 17.040 1.00 26.01 32 LEU D CA 1
ATOM 3193 C C . LEU D 1 31 ? 62.841 35.602 17.617 1.00 23.88 32 LEU D C 1
ATOM 3194 O O . LEU D 1 31 ? 63.051 35.079 18.702 1.00 23.43 32 LEU D O 1
ATOM 3199 N N . TYR D 1 32 ? 61.758 35.328 16.896 1.00 24.34 33 TYR D N 1
ATOM 3200 C CA . TYR D 1 32 ? 60.765 34.366 17.374 1.00 25.13 33 TYR D CA 1
ATOM 3201 C C . TYR D 1 32 ? 61.338 32.952 17.345 1.00 25.24 33 TYR D C 1
ATOM 3202 O O . TYR D 1 32 ? 61.108 32.163 18.264 1.00 24.44 33 TYR D O 1
ATOM 3211 N N . LEU D 1 33 ? 62.086 32.633 16.294 1.00 24.01 34 LEU D N 1
ATOM 3212 C CA . LEU D 1 33 ? 62.695 31.318 16.195 1.00 23.75 34 LEU D CA 1
ATOM 3213 C C . LEU D 1 33 ? 63.581 31.071 17.414 1.00 23.63 34 LEU D C 1
ATOM 3214 O O . LEU D 1 33 ? 63.524 30.008 18.014 1.00 22.41 34 LEU D O 1
ATOM 3219 N N . ASN D 1 34 ? 64.392 32.053 17.793 1.00 23.33 35 ASN D N 1
ATOM 3220 C CA . ASN D 1 34 ? 65.255 31.872 18.948 1.00 24.38 35 ASN D CA 1
ATOM 3221 C C . ASN D 1 34 ? 64.502 31.843 20.281 1.00 23.38 35 ASN D C 1
ATOM 3222 O O . ASN D 1 34 ? 64.928 31.166 21.214 1.00 24.66 35 ASN D O 1
ATOM 3227 N N . LYS D 1 35 ? 63.400 32.573 20.393 1.00 24.31 36 LYS D N 1
ATOM 3228 C CA . LYS D 1 35 ? 62.641 32.521 21.641 1.00 24.82 36 LYS D CA 1
ATOM 3229 C C . LYS D 1 35 ? 62.154 31.088 21.820 1.00 23.65 36 LYS D C 1
ATOM 3230 O O . LYS D 1 35 ? 62.233 30.524 22.910 1.00 22.52 36 LYS D O 1
ATOM 3236 N N . PHE D 1 36 ? 61.654 30.501 20.738 1.00 23.02 37 PHE D N 1
ATOM 3237 C CA . PHE D 1 36 ? 61.151 29.138 20.800 1.00 23.45 37 PHE D CA 1
ATOM 3238 C C . PHE D 1 36 ? 62.238 28.143 21.188 1.00 21.59 37 PHE D C 1
ATOM 3239 O O . PHE D 1 36 ? 62.067 27.358 22.117 1.00 21.51 37 PHE D O 1
ATOM 3247 N N . LEU D 1 37 ? 63.360 28.184 20.484 1.00 22.61 38 LEU D N 1
ATOM 3248 C CA . LEU D 1 37 ? 64.458 27.265 20.751 1.00 24.27 38 LEU D CA 1
ATOM 3249 C C . LEU D 1 37 ? 65.053 27.440 22.142 1.00 23.81 38 LEU D C 1
ATOM 3250 O O . LEU D 1 37 ? 65.396 26.462 22.802 1.00 23.82 38 LEU D O 1
ATOM 3255 N N . ASP D 1 38 ? 65.162 28.687 22.587 1.00 24.94 39 ASP D N 1
ATOM 3256 C CA . ASP D 1 38 ? 65.737 28.990 23.896 1.00 26.99 39 ASP D CA 1
ATOM 3257 C C . ASP D 1 38 ? 64.782 28.722 25.049 1.00 26.30 39 ASP D C 1
ATOM 3258 O O . ASP D 1 38 ? 65.216 28.570 26.189 1.00 25.60 39 ASP D O 1
ATOM 3263 N N . GLY D 1 39 ? 63.486 28.654 24.774 1.00 24.94 40 GLY D N 1
ATOM 3264 C CA . GLY D 1 39 ? 62.580 28.450 25.888 1.00 24.37 40 GLY D CA 1
ATOM 3265 C C . GLY D 1 39 ? 61.673 27.238 25.945 1.00 23.88 40 GLY D C 1
ATOM 3266 O O . GLY D 1 39 ? 61.018 27.041 26.965 1.00 21.83 40 GLY D O 1
ATOM 3267 N N . TYR D 1 40 ? 61.642 26.417 24.897 1.00 24.05 41 TYR D N 1
ATOM 3268 C CA . TYR D 1 40 ? 60.734 25.270 24.883 1.00 24.89 41 TYR D CA 1
ATOM 3269 C C . TYR D 1 40 ? 61.003 24.219 25.955 1.00 25.31 41 TYR D C 1
ATOM 3270 O O . TYR D 1 40 ? 60.066 23.598 26.457 1.00 23.67 41 TYR D O 1
ATOM 3279 N N . GLN D 1 41 ? 62.264 24.017 26.321 1.00 26.82 42 GLN D N 1
ATOM 3280 C CA . GLN D 1 41 ? 62.571 23.025 27.348 1.00 28.11 42 GLN D CA 1
ATOM 3281 C C . GLN D 1 41 ? 61.982 23.425 28.694 1.00 27.55 42 GLN D C 1
ATOM 3282 O O . GLN D 1 41 ? 61.367 22.605 29.373 1.00 27.67 42 GLN D O 1
ATOM 3288 N N . GLU D 1 42 ? 62.154 24.679 29.087 1.00 28.50 43 GLU D N 1
ATOM 3289 C CA . GLU D 1 42 ? 61.593 25.121 30.360 1.00 28.64 43 GLU D CA 1
ATOM 3290 C C . GLU D 1 42 ? 60.081 25.234 30.283 1.00 25.51 43 GLU D C 1
ATOM 3291 O O . GLU D 1 42 ? 59.387 25.034 31.269 1.00 23.98 43 GLU D O 1
ATOM 3297 N N . TYR D 1 43 ? 59.562 25.549 29.109 1.00 23.93 44 TYR D N 1
ATOM 3298 C CA . TYR D 1 43 ? 58.124 25.644 28.979 1.00 25.67 44 TYR D CA 1
ATOM 3299 C C . TYR D 1 43 ? 57.479 24.273 29.243 1.00 25.61 44 TYR D C 1
ATOM 3300 O O . TYR D 1 43 ? 56.437 24.199 29.886 1.00 24.79 44 TYR D O 1
ATOM 3309 N N . ARG D 1 44 ? 58.097 23.198 28.749 1.00 23.42 45 ARG D N 1
ATOM 3310 C CA . ARG D 1 44 ? 57.573 21.844 28.974 1.00 23.44 45 ARG D CA 1
ATOM 3311 C C . ARG D 1 44 ? 57.385 21.550 30.465 1.00 24.22 45 ARG D C 1
ATOM 3312 O O . ARG D 1 44 ? 56.390 20.937 30.872 1.00 22.67 45 ARG D O 1
ATOM 3320 N N . LYS D 1 45 ? 58.352 21.972 31.276 1.00 25.25 46 LYS D N 1
ATOM 3321 C CA . LYS D 1 45 ? 58.281 21.746 32.718 1.00 27.36 46 LYS D CA 1
ATOM 3322 C C . LYS D 1 45 ? 57.132 22.518 33.346 1.00 27.31 46 LYS D C 1
ATOM 3323 O O . LYS D 1 45 ? 56.391 21.978 34.168 1.00 27.51 46 LYS D O 1
ATOM 3329 N N . LYS D 1 46 ? 56.994 23.787 32.974 1.00 25.98 47 LYS D N 1
ATOM 3330 C CA . LYS D 1 46 ? 55.917 24.615 33.497 1.00 27.23 47 LYS D CA 1
ATOM 3331 C C . LYS D 1 46 ? 54.563 24.056 33.050 1.00 25.58 47 LYS D C 1
ATOM 3332 O O . LYS D 1 46 ? 53.623 23.971 33.835 1.00 23.98 47 LYS D O 1
ATOM 3338 N N . PHE D 1 47 ? 54.478 23.679 31.778 1.00 23.27 48 PHE D N 1
ATOM 3339 C CA . PHE D 1 47 ? 53.250 23.136 31.207 1.00 23.14 48 PHE D CA 1
ATOM 3340 C C . PHE D 1 47 ? 52.787 21.906 31.985 1.00 25.36 48 PHE D C 1
ATOM 3341 O O . PHE D 1 47 ? 51.637 21.829 32.410 1.00 25.64 48 PHE D O 1
ATOM 3349 N N . ASN D 1 48 ? 53.691 20.948 32.164 1.00 27.33 49 ASN D N 1
ATOM 3350 C CA . ASN D 1 48 ? 53.377 19.721 32.882 1.00 29.51 49 ASN D CA 1
ATOM 3351 C C . ASN D 1 48 ? 52.819 20.003 34.279 1.00 29.78 49 ASN D C 1
ATOM 3352 O O . ASN D 1 48 ? 51.843 19.374 34.695 1.00 27.68 49 ASN D O 1
ATOM 3357 N N . LYS D 1 49 ? 53.438 20.939 34.996 1.00 30.16 50 LYS D N 1
ATOM 3358 C CA . LYS D 1 49 ? 52.987 21.305 36.339 1.00 33.09 50 LYS D CA 1
ATOM 3359 C C . LYS D 1 49 ? 51.582 21.897 36.308 1.00 32.51 50 LYS D C 1
ATOM 3360 O O . LYS D 1 49 ? 50.786 21.674 37.221 1.00 33.14 50 LYS D O 1
ATOM 3366 N N . LYS D 1 50 ? 51.277 22.666 35.268 1.00 30.99 51 LYS D N 1
ATOM 3367 C CA . LYS D 1 50 ? 49.947 23.265 35.157 1.00 32.14 51 LYS D CA 1
ATOM 3368 C C . LYS D 1 50 ? 48.894 22.205 34.847 1.00 30.35 51 LYS D C 1
ATOM 3369 O O . LYS D 1 50 ? 47.808 22.219 35.422 1.00 30.83 51 LYS D O 1
ATOM 3375 N N . ILE D 1 51 ? 49.215 21.285 33.945 1.00 30.28 52 ILE D N 1
ATOM 3376 C CA . ILE D 1 51 ? 48.275 20.231 33.580 1.00 32.11 52 ILE D CA 1
ATOM 3377 C C . ILE D 1 51 ? 47.976 19.332 34.779 1.00 33.69 52 ILE D C 1
ATOM 3378 O O . ILE D 1 51 ? 46.822 19.000 35.042 1.00 32.49 52 ILE D O 1
ATOM 3383 N N . GLU D 1 52 ? 49.021 18.952 35.507 1.00 34.94 53 GLU D N 1
ATOM 3384 C CA . GLU D 1 52 ? 48.877 18.092 36.674 1.00 37.48 53 GLU D CA 1
ATOM 3385 C C . GLU D 1 52 ? 47.964 18.655 37.753 1.00 36.75 53 GLU D C 1
ATOM 3386 O O . GLU D 1 52 ? 47.361 17.898 38.507 1.00 34.72 53 GLU D O 1
ATOM 3392 N N . ARG D 1 53 ? 47.867 19.977 37.833 1.00 36.05 54 ARG D N 1
ATOM 3393 C CA . ARG D 1 53 ? 46.986 20.596 38.817 1.00 36.00 54 ARG D CA 1
ATOM 3394 C C . ARG D 1 53 ? 45.547 20.327 38.385 1.00 34.95 54 ARG D C 1
ATOM 3395 O O . ARG D 1 53 ? 44.612 20.446 39.175 1.00 35.50 54 ARG D O 1
ATOM 3403 N N . VAL D 1 54 ? 45.376 19.955 37.123 1.00 30.56 55 VAL D N 1
ATOM 3404 C CA . VAL D 1 54 ? 44.058 19.691 36.591 1.00 30.45 55 VAL D CA 1
ATOM 3405 C C . VAL D 1 54 ? 43.739 18.198 36.553 1.00 30.78 55 VAL D C 1
ATOM 3406 O O . VAL D 1 54 ? 42.675 17.773 37.012 1.00 27.62 55 VAL D O 1
ATOM 3410 N N . ALA D 1 55 ? 44.664 17.404 36.022 1.00 28.49 56 ALA D N 1
ATOM 3411 C CA . ALA D 1 55 ? 44.459 15.966 35.936 1.00 30.39 56 ALA D CA 1
ATOM 3412 C C . ALA D 1 55 ? 45.773 15.207 35.942 1.00 31.51 56 ALA D C 1
ATOM 3413 O O . ALA D 1 55 ? 46.715 15.559 35.221 1.00 31.03 56 ALA D O 1
ATOM 3415 N N . VAL D 1 56 ? 45.829 14.163 36.760 1.00 31.68 57 VAL D N 1
ATOM 3416 C CA . VAL D 1 56 ? 47.009 13.316 36.839 1.00 33.09 57 VAL D CA 1
ATOM 3417 C C . VAL D 1 56 ? 46.776 12.205 35.828 1.00 33.04 57 VAL D C 1
ATOM 3418 O O . VAL D 1 56 ? 45.788 11.473 35.919 1.00 35.07 57 VAL D O 1
ATOM 3422 N N . THR D 1 57 ? 47.658 12.107 34.839 1.00 29.04 58 THR D N 1
ATOM 3423 C CA . THR D 1 57 ? 47.539 11.088 33.803 1.00 27.65 58 THR D CA 1
ATOM 3424 C C . THR D 1 57 ? 48.908 10.466 33.588 1.00 26.98 58 THR D C 1
ATOM 3425 O O . THR D 1 57 ? 49.914 10.982 34.055 1.00 25.13 58 THR D O 1
ATOM 3429 N N . PRO D 1 58 ? 48.960 9.337 32.882 1.00 27.13 59 PRO D N 1
ATOM 3430 C CA . PRO D 1 58 ? 50.267 8.718 32.663 1.00 27.03 59 PRO D CA 1
ATOM 3431 C C . PRO D 1 58 ? 50.954 9.221 31.388 1.00 27.76 59 PRO D C 1
ATOM 3432 O O . PRO D 1 58 ? 52.032 8.749 31.028 1.00 28.86 59 PRO D O 1
ATOM 3436 N N . TRP D 1 59 ? 50.349 10.212 30.740 1.00 27.10 60 TRP D N 1
ATOM 3437 C CA . TRP D 1 59 ? 50.853 10.725 29.467 1.00 27.61 60 TRP D CA 1
ATOM 3438 C C . TRP D 1 59 ? 51.937 11.795 29.450 1.00 27.33 60 TRP D C 1
ATOM 3439 O O . TRP D 1 59 ? 52.079 12.578 30.378 1.00 26.49 60 TRP D O 1
ATOM 3450 N N . ASN D 1 60 ? 52.703 11.791 28.360 1.00 27.43 61 ASN D N 1
ATOM 3451 C CA . ASN D 1 60 ? 53.796 12.735 28.121 1.00 26.03 61 ASN D CA 1
ATOM 3452 C C . ASN D 1 60 ? 53.219 13.913 27.312 1.00 23.79 61 ASN D C 1
ATOM 3453 O O . ASN D 1 60 ? 53.018 13.812 26.109 1.00 25.49 61 ASN D O 1
ATOM 3458 N N . MET D 1 61 ? 52.966 15.020 27.997 1.00 23.73 62 MET D N 1
ATOM 3459 C CA . MET D 1 61 ? 52.383 16.221 27.399 1.00 24.56 62 MET D CA 1
ATOM 3460 C C . MET D 1 61 ? 53.377 17.125 26.664 1.00 23.23 62 MET D C 1
ATOM 3461 O O . MET D 1 61 ? 52.995 18.201 26.209 1.00 20.93 62 MET D O 1
ATOM 3466 N N . ASP D 1 62 ? 54.629 16.701 26.536 1.00 21.28 63 ASP D N 1
ATOM 3467 C CA . ASP D 1 62 ? 55.633 17.546 25.894 1.00 22.81 63 ASP D CA 1
ATOM 3468 C C . ASP D 1 62 ? 55.350 18.111 24.504 1.00 21.07 63 ASP D C 1
ATOM 3469 O O . ASP D 1 62 ? 55.540 19.301 24.284 1.00 22.05 63 ASP D O 1
ATOM 3474 N N . MET D 1 63 ? 54.907 17.290 23.558 1.00 22.36 64 MET D N 1
ATOM 3475 C CA . MET D 1 63 ? 54.651 17.826 22.225 1.00 22.10 64 MET D CA 1
ATOM 3476 C C . MET D 1 63 ? 53.490 18.817 22.264 1.00 22.19 64 MET D C 1
ATOM 3477 O O . MET D 1 63 ? 53.474 19.802 21.519 1.00 21.73 64 MET D O 1
ATOM 3482 N N . LEU D 1 64 ? 52.516 18.567 23.132 1.00 20.39 65 LEU D N 1
ATOM 3483 C CA . LEU D 1 64 ? 51.402 19.492 23.259 1.00 20.56 65 LEU D CA 1
ATOM 3484 C C . LEU D 1 64 ? 51.948 20.814 23.822 1.00 19.24 65 LEU D C 1
ATOM 3485 O O . LEU D 1 64 ? 51.539 21.879 23.391 1.00 21.10 65 LEU D O 1
ATOM 3490 N N . ALA D 1 65 ? 52.865 20.735 24.786 1.00 17.22 66 ALA D N 1
ATOM 3491 C CA . ALA D 1 65 ? 53.461 21.934 25.365 1.00 17.05 66 ALA D CA 1
ATOM 3492 C C . ALA D 1 65 ? 54.178 22.697 24.254 1.00 18.33 66 ALA D C 1
ATOM 3493 O O . ALA D 1 65 ? 54.082 23.924 24.171 1.00 15.61 66 ALA D O 1
ATOM 3495 N N . ASP D 1 66 ? 54.883 21.953 23.400 1.00 18.43 67 ASP D N 1
ATOM 3496 C CA . ASP D 1 66 ? 55.624 22.528 22.278 1.00 18.11 67 ASP D CA 1
ATOM 3497 C C . ASP D 1 66 ? 54.761 23.304 21.285 1.00 18.90 67 ASP D C 1
ATOM 3498 O O . ASP D 1 66 ? 55.127 24.408 20.876 1.00 18.24 67 ASP D O 1
ATOM 3503 N N . ILE D 1 67 ? 53.647 22.727 20.847 1.00 17.33 68 ILE D N 1
ATOM 3504 C CA . ILE D 1 67 ? 52.821 23.446 19.896 1.00 20.98 68 ILE D CA 1
ATOM 3505 C C . ILE D 1 67 ? 52.205 24.648 20.595 1.00 20.00 68 ILE D C 1
ATOM 3506 O O . ILE D 1 67 ? 52.012 25.700 19.988 1.00 19.67 68 ILE D O 1
ATOM 3511 N N . THR D 1 68 ? 51.905 24.491 21.880 1.00 20.67 69 THR D N 1
ATOM 3512 C CA . THR D 1 68 ? 51.342 25.583 22.660 1.00 20.32 69 THR D CA 1
ATOM 3513 C C . THR D 1 68 ? 52.392 26.705 22.785 1.00 21.43 69 THR D C 1
ATOM 3514 O O . THR D 1 68 ? 52.056 27.888 22.740 1.00 20.11 69 THR D O 1
ATOM 3518 N N . PHE D 1 69 ? 53.661 26.334 22.926 1.00 21.03 70 PHE D N 1
ATOM 3519 C CA . PHE D 1 69 ? 54.713 27.337 23.043 1.00 22.11 70 PHE D CA 1
ATOM 3520 C C . PHE D 1 69 ? 54.927 28.046 21.704 1.00 21.81 70 PHE D C 1
ATOM 3521 O O . PHE D 1 69 ? 55.117 29.266 21.668 1.00 22.91 70 PHE D O 1
ATOM 3529 N N . TYR D 1 70 ? 54.873 27.293 20.607 1.00 20.73 71 TYR D N 1
ATOM 3530 C CA . TYR D 1 70 ? 55.011 27.877 19.272 1.00 20.94 71 TYR D CA 1
ATOM 3531 C C . TYR D 1 70 ? 53.885 28.903 19.080 1.00 21.84 71 TYR D C 1
ATOM 3532 O O . TYR D 1 70 ? 54.092 29.973 18.508 1.00 20.80 71 TYR D O 1
ATOM 3541 N N . SER D 1 71 ? 52.695 28.570 19.564 1.00 21.23 72 SER D N 1
ATOM 3542 C CA . SER D 1 71 ? 51.558 29.472 19.445 1.00 24.05 72 SER D CA 1
ATOM 3543 C C . SER D 1 71 ? 51.770 30.733 20.277 1.00 23.40 72 SER D C 1
ATOM 3544 O O . SER D 1 71 ? 51.295 31.798 19.911 1.00 22.85 72 SER D O 1
ATOM 3547 N N . GLU D 1 72 ? 52.475 30.619 21.395 1.00 23.63 73 GLU D N 1
ATOM 3548 C CA . GLU D 1 72 ? 52.726 31.793 22.225 1.00 26.46 73 GLU D CA 1
ATOM 3549 C C . GLU D 1 72 ? 53.809 32.686 21.627 1.00 26.03 73 GLU D C 1
ATOM 3550 O O . GLU D 1 72 ? 53.722 33.915 21.680 1.00 26.78 73 GLU D O 1
ATOM 3556 N N . VAL D 1 73 ? 54.826 32.048 21.059 1.00 23.40 74 VAL D N 1
ATOM 3557 C CA . VAL D 1 73 ? 55.967 32.739 20.483 1.00 24.74 74 VAL D CA 1
ATOM 3558 C C . VAL D 1 73 ? 55.754 33.419 19.129 1.00 26.12 74 VAL D C 1
ATOM 3559 O O . VAL D 1 73 ? 56.068 34.598 18.968 1.00 27.12 74 VAL D O 1
ATOM 3563 N N . GLU D 1 74 ? 55.231 32.682 18.156 1.00 26.31 75 GLU D N 1
ATOM 3564 C CA . GLU D 1 74 ? 55.020 33.237 16.820 1.00 27.35 75 GLU D CA 1
ATOM 3565 C C . GLU D 1 74 ? 53.777 34.124 16.792 1.00 27.04 75 GLU D C 1
ATOM 3566 O O . GLU D 1 74 ? 52.665 33.638 16.968 1.00 29.07 75 GLU D O 1
ATOM 3572 N N . LYS D 1 75 ? 53.966 35.420 16.553 1.00 26.29 76 LYS D N 1
ATOM 3573 C CA . LYS D 1 75 ? 52.848 36.366 16.534 1.00 26.55 76 LYS D CA 1
ATOM 3574 C C . LYS D 1 75 ? 52.217 36.652 15.172 1.00 27.59 76 LYS D C 1
ATOM 3575 O O . LYS D 1 75 ? 51.084 37.143 15.095 1.00 25.58 76 LYS D O 1
ATOM 3581 N N . ARG D 1 76 ? 52.929 36.354 14.092 1.00 27.91 77 ARG D N 1
ATOM 3582 C CA . ARG D 1 76 ? 52.393 36.682 12.780 1.00 30.85 77 ARG D CA 1
ATOM 3583 C C . ARG D 1 76 ? 51.664 35.587 12.019 1.00 32.47 77 ARG D C 1
ATOM 3584 O O . ARG D 1 76 ? 51.205 35.811 10.905 1.00 37.10 77 ARG D O 1
ATOM 3592 N N . GLY D 1 77 ? 51.536 34.409 12.609 1.00 32.98 78 GLY D N 1
ATOM 3593 C CA . GLY D 1 77 ? 50.824 33.352 11.914 1.00 34.05 78 GLY D CA 1
ATOM 3594 C C . GLY D 1 77 ? 51.122 31.966 12.431 1.00 32.55 78 GLY D C 1
ATOM 3595 O O . GLY D 1 77 ? 51.719 31.803 13.491 1.00 32.08 78 GLY D O 1
ATOM 3596 N N . PHE D 1 78 ? 50.693 30.964 11.671 1.00 32.05 79 PHE D N 1
ATOM 3597 C CA . PHE D 1 78 ? 50.916 29.568 12.025 1.00 29.87 79 PHE D CA 1
ATOM 3598 C C . PHE D 1 78 ? 51.208 28.806 10.737 1.00 30.42 79 PHE D C 1
ATOM 3599 O O . PHE D 1 78 ? 50.431 28.861 9.785 1.00 29.77 79 PHE D O 1
ATOM 3607 N N . HIS D 1 79 ? 52.335 28.112 10.697 1.00 29.53 80 HIS D N 1
ATOM 3608 C CA . HIS D 1 79 ? 52.687 27.335 9.518 1.00 30.57 80 HIS D CA 1
ATOM 3609 C C . HIS D 1 79 ? 53.530 26.158 9.970 1.00 28.88 80 HIS D C 1
ATOM 3610 O O . HIS D 1 79 ? 54.602 26.339 10.530 1.00 26.11 80 HIS D O 1
ATOM 3617 N N . ALA D 1 80 ? 53.030 24.951 9.734 1.00 29.13 81 ALA D N 1
ATOM 3618 C CA . ALA D 1 80 ? 53.749 23.753 10.140 1.00 29.28 81 ALA D CA 1
ATOM 3619 C C . ALA D 1 80 ? 53.746 22.662 9.076 1.00 30.12 81 ALA D C 1
ATOM 3620 O O . ALA D 1 80 ? 52.904 22.649 8.171 1.00 27.83 81 ALA D O 1
ATOM 3622 N N . TRP D 1 81 ? 54.714 21.761 9.200 1.00 31.10 82 TRP D N 1
ATOM 3623 C CA . TRP D 1 81 ? 54.830 20.597 8.329 1.00 32.08 82 TRP D CA 1
ATOM 3624 C C . TRP D 1 81 ? 54.805 19.409 9.276 1.00 31.87 82 TRP D C 1
ATOM 3625 O O . TRP D 1 81 ? 55.347 19.481 10.382 1.00 29.32 82 TRP D O 1
ATOM 3636 N N . LEU D 1 82 ? 54.169 18.332 8.836 1.00 31.30 83 LEU D N 1
ATOM 3637 C CA . LEU D 1 82 ? 54.108 17.094 9.594 1.00 34.31 83 LEU D CA 1
ATOM 3638 C C . LEU D 1 82 ? 54.635 16.044 8.608 1.00 36.18 83 LEU D C 1
ATOM 3639 O O . LEU D 1 82 ? 54.008 15.774 7.584 1.00 35.95 83 LEU D O 1
ATOM 3644 N N . LYS D 1 83 ? 55.798 15.477 8.907 1.00 37.24 84 LYS D N 1
ATOM 3645 C CA . LYS D 1 83 ? 56.410 14.485 8.028 1.00 39.63 84 LYS D CA 1
ATOM 3646 C C . LYS D 1 83 ? 56.583 15.042 6.614 1.00 40.34 84 LYS D C 1
ATOM 3647 O O . LYS D 1 83 ? 56.198 14.413 5.627 1.00 40.67 84 LYS D O 1
ATOM 3653 N N . GLY D 1 84 ? 57.152 16.236 6.526 1.00 40.08 85 GLY D N 1
ATOM 3654 C CA . GLY D 1 84 ? 57.390 16.849 5.233 1.00 41.33 85 GLY D CA 1
ATOM 3655 C C . GLY D 1 84 ? 56.202 17.467 4.517 1.00 41.17 85 GLY D C 1
ATOM 3656 O O . GLY D 1 84 ? 56.388 18.098 3.480 1.00 42.88 85 GLY D O 1
ATOM 3657 N N . ASP D 1 85 ? 54.991 17.299 5.037 1.00 41.28 86 ASP D N 1
ATOM 3658 C CA . ASP D 1 85 ? 53.825 17.884 4.376 1.00 42.26 86 ASP D CA 1
ATOM 3659 C C . ASP D 1 85 ? 53.150 18.990 5.183 1.00 42.50 86 ASP D C 1
ATOM 3660 O O . ASP D 1 85 ? 53.137 18.957 6.410 1.00 41.49 86 ASP D O 1
ATOM 3665 N N . ASN D 1 86 ? 52.576 19.963 4.482 1.00 41.89 87 ASN D N 1
ATOM 3666 C CA . ASN D 1 86 ? 51.893 21.061 5.147 1.00 41.03 87 ASN D CA 1
ATOM 3667 C C . ASN D 1 86 ? 50.810 20.491 6.053 1.00 39.32 87 ASN D C 1
ATOM 3668 O O . ASN D 1 86 ? 50.019 19.656 5.629 1.00 38.13 87 ASN D O 1
ATOM 3673 N N . ALA D 1 87 ? 50.779 20.939 7.303 1.00 37.32 88 ALA D N 1
ATOM 3674 C CA . ALA D 1 87 ? 49.795 20.437 8.252 1.00 35.33 88 ALA D CA 1
ATOM 3675 C C . ALA D 1 87 ? 49.020 21.562 8.911 1.00 35.30 88 ALA D C 1
ATOM 3676 O O . ALA D 1 87 ? 49.580 22.620 9.222 1.00 35.60 88 ALA D O 1
ATOM 3678 N N . THR D 1 88 ? 47.732 21.329 9.131 1.00 32.09 89 THR D N 1
ATOM 3679 C CA . THR D 1 88 ? 46.900 22.329 9.776 1.00 32.15 89 THR D CA 1
ATOM 3680 C C . THR D 1 88 ? 47.144 22.291 11.275 1.00 31.23 89 THR D C 1
ATOM 3681 O O . THR D 1 88 ? 47.858 21.420 11.782 1.00 29.32 89 THR D O 1
ATOM 3685 N N . TRP D 1 89 ? 46.548 23.247 11.975 1.00 29.65 90 TRP D N 1
ATOM 3686 C CA . TRP D 1 89 ? 46.681 23.329 13.417 1.00 29.15 90 TRP D CA 1
ATOM 3687 C C . TRP D 1 89 ? 46.114 22.033 13.999 1.00 29.06 90 TRP D C 1
ATOM 3688 O O . TRP D 1 89 ? 46.738 21.414 14.858 1.00 27.44 90 TRP D O 1
ATOM 3699 N N . ARG D 1 90 ? 44.940 21.617 13.522 1.00 27.31 91 ARG D N 1
ATOM 3700 C CA . ARG D 1 90 ? 44.322 20.388 14.021 1.00 28.01 91 ARG D CA 1
ATOM 3701 C C . ARG D 1 90 ? 45.174 19.135 13.766 1.00 27.05 91 ARG D C 1
ATOM 3702 O O . ARG D 1 90 ? 45.259 18.254 14.618 1.00 27.49 91 ARG D O 1
ATOM 3710 N N . GLU D 1 91 ? 45.794 19.054 12.595 1.00 27.70 92 GLU D N 1
ATOM 3711 C CA . GLU D 1 91 ? 46.614 17.899 12.253 1.00 27.19 92 GLU D CA 1
ATOM 3712 C C . GLU D 1 91 ? 47.835 17.784 13.153 1.00 26.02 92 GLU D C 1
ATOM 3713 O O . GLU D 1 91 ? 48.198 16.674 13.547 1.00 25.22 92 GLU D O 1
ATOM 3719 N N . VAL D 1 92 ? 48.469 18.916 13.478 1.00 21.89 93 VAL D N 1
ATOM 3720 C CA . VAL D 1 92 ? 49.623 18.900 14.373 1.00 22.19 93 VAL D CA 1
ATOM 3721 C C . VAL D 1 92 ? 49.124 18.470 15.759 1.00 22.84 93 VAL D C 1
ATOM 3722 O O . VAL D 1 92 ? 49.805 17.742 16.484 1.00 22.20 93 VAL D O 1
ATOM 3726 N N . HIS D 1 93 ? 47.924 18.907 16.128 1.00 21.97 94 HIS D N 1
ATOM 3727 C CA . HIS D 1 93 ? 47.387 18.508 17.421 1.00 25.13 94 HIS D CA 1
ATOM 3728 C C . HIS D 1 93 ? 47.067 17.007 17.478 1.00 26.40 94 HIS D C 1
ATOM 3729 O O . HIS D 1 93 ? 47.175 16.392 18.538 1.00 26.80 94 HIS D O 1
ATOM 3736 N N . VAL D 1 94 ? 46.665 16.416 16.354 1.00 26.35 95 VAL D N 1
ATOM 3737 C CA . VAL D 1 94 ? 46.388 14.977 16.335 1.00 26.48 95 VAL D CA 1
ATOM 3738 C C . VAL D 1 94 ? 47.713 14.258 16.588 1.00 25.67 95 VAL D C 1
ATOM 3739 O O . VAL D 1 94 ? 47.791 13.334 17.391 1.00 24.82 95 VAL D O 1
ATOM 3743 N N . TYR D 1 95 ? 48.760 14.698 15.904 1.00 24.09 96 TYR D N 1
ATOM 3744 C CA . TYR D 1 95 ? 50.083 14.125 16.094 1.00 25.08 96 TYR D CA 1
ATOM 3745 C C . TYR D 1 95 ? 50.506 14.258 17.566 1.00 25.68 96 TYR D C 1
ATOM 3746 O O . TYR D 1 95 ? 51.043 13.318 18.148 1.00 25.78 96 TYR D O 1
ATOM 3755 N N . ALA D 1 96 ? 50.270 15.429 18.162 1.00 25.17 97 ALA D N 1
ATOM 3756 C CA . ALA D 1 96 ? 50.641 15.663 19.557 1.00 28.44 97 ALA D CA 1
ATOM 3757 C C . ALA D 1 96 ? 49.894 14.702 20.480 1.00 29.98 97 ALA D C 1
ATOM 3758 O O . ALA D 1 96 ? 50.446 14.204 21.468 1.00 29.18 97 ALA D O 1
ATOM 3760 N N . LEU D 1 97 ? 48.639 14.440 20.143 1.00 30.46 98 LEU D N 1
ATOM 3761 C CA . LEU D 1 97 ? 47.793 13.544 20.925 1.00 32.37 98 LEU D CA 1
ATOM 3762 C C . LEU D 1 97 ? 48.253 12.085 20.865 1.00 32.71 98 LEU D C 1
ATOM 3763 O O . LEU D 1 97 ? 48.334 11.413 21.890 1.00 32.73 98 LEU D O 1
ATOM 3768 N N . ARG D 1 98 ? 48.543 11.585 19.669 1.00 33.57 99 ARG D N 1
ATOM 3769 C CA . ARG D 1 98 ? 48.970 10.196 19.540 1.00 35.52 99 ARG D CA 1
ATOM 3770 C C . ARG D 1 98 ? 50.362 9.984 20.130 1.00 34.60 99 ARG D C 1
ATOM 3771 O O . ARG D 1 98 ? 50.688 8.905 20.612 1.00 36.66 99 ARG D O 1
ATOM 3779 N N . ILE D 1 99 ? 51.175 11.030 20.090 1.00 32.74 100 ILE D N 1
ATOM 3780 C CA . ILE D 1 99 ? 52.545 11.004 20.588 1.00 31.63 100 ILE D CA 1
ATOM 3781 C C . ILE D 1 99 ? 52.649 10.993 22.123 1.00 30.11 100 ILE D C 1
ATOM 3782 O O . ILE D 1 99 ? 53.715 10.724 22.673 1.00 27.93 100 ILE D O 1
ATOM 3787 N N . MET D 1 100 ? 51.539 11.265 22.807 1.00 29.37 101 MET D N 1
ATOM 3788 C CA . MET D 1 100 ? 51.508 11.290 24.273 1.00 30.13 101 MET D CA 1
ATOM 3789 C C . MET D 1 100 ? 51.823 9.955 24.936 1.00 29.03 101 MET D C 1
ATOM 3790 O O . MET D 1 100 ? 52.203 9.916 26.102 1.00 28.01 101 MET D O 1
ATOM 3795 N N . THR D 1 101 ? 51.642 8.867 24.199 1.00 29.94 102 THR D N 1
ATOM 3796 C CA . THR D 1 101 ? 51.896 7.539 24.733 1.00 32.55 102 THR D CA 1
ATOM 3797 C C . THR D 1 101 ? 53.366 7.151 24.677 1.00 32.77 102 THR D C 1
ATOM 3798 O O . THR D 1 101 ? 53.738 6.065 25.116 1.00 34.44 102 THR D O 1
ATOM 3802 N N . LYS D 1 102 ? 54.202 8.025 24.128 1.00 32.10 103 LYS D N 1
ATOM 3803 C CA . LYS D 1 102 ? 55.634 7.744 24.080 1.00 31.91 103 LYS D CA 1
ATOM 3804 C C . LYS D 1 102 ? 56.263 8.581 25.187 1.00 31.00 103 LYS D C 1
ATOM 3805 O O . LYS D 1 102 ? 56.225 9.809 25.151 1.00 31.29 103 LYS D O 1
ATOM 3811 N N . PRO D 1 103 ? 56.839 7.916 26.200 1.00 29.57 104 PRO D N 1
ATOM 3812 C CA . PRO D 1 103 ? 57.481 8.556 27.349 1.00 27.48 104 PRO D CA 1
ATOM 3813 C C . PRO D 1 103 ? 58.707 9.416 27.054 1.00 26.58 104 PRO D C 1
ATOM 3814 O O . PRO D 1 103 ? 59.098 10.229 27.879 1.00 25.86 104 PRO D O 1
ATOM 3818 N N . ASN D 1 104 ? 59.329 9.233 25.898 1.00 25.99 105 ASN D N 1
ATOM 3819 C CA . ASN D 1 104 ? 60.490 10.046 25.558 1.00 27.71 105 ASN D CA 1
ATOM 3820 C C . ASN D 1 104 ? 60.057 11.096 24.554 1.00 29.27 105 ASN D C 1
ATOM 3821 O O . ASN D 1 104 ? 59.182 10.842 23.722 1.00 30.33 105 ASN D O 1
ATOM 3826 N N . THR D 1 105 ? 60.660 12.277 24.628 1.00 26.62 106 THR D N 1
ATOM 3827 C CA . THR D 1 105 ? 60.269 13.358 23.737 1.00 27.73 106 THR D CA 1
ATOM 3828 C C . THR D 1 105 ? 61.346 13.771 22.741 1.00 25.54 106 THR D C 1
ATOM 3829 O O . THR D 1 105 ? 62.524 13.805 23.066 1.00 24.27 106 THR D O 1
ATOM 3833 N N . LEU D 1 106 ? 60.925 14.072 21.521 1.00 24.24 107 LEU D N 1
ATOM 3834 C CA . LEU D 1 106 ? 61.854 14.528 20.497 1.00 25.89 107 LEU D CA 1
ATOM 3835 C C . LEU D 1 106 ? 62.196 15.990 20.773 1.00 26.38 107 LEU D C 1
ATOM 3836 O O . LEU D 1 106 ? 61.310 16.789 21.088 1.00 24.15 107 LEU D O 1
ATOM 3841 N N . ASP D 1 107 ? 63.477 16.340 20.689 1.00 26.78 108 ASP D N 1
ATOM 3842 C CA . ASP D 1 107 ? 63.873 17.722 20.915 1.00 27.74 108 ASP D CA 1
ATOM 3843 C C . ASP D 1 107 ? 63.857 18.509 19.608 1.00 27.19 108 ASP D C 1
ATOM 3844 O O . ASP D 1 107 ? 63.688 17.929 18.531 1.00 25.12 108 ASP D O 1
ATOM 3849 N N . TRP D 1 108 ? 64.016 19.830 19.712 1.00 25.45 109 TRP D N 1
ATOM 3850 C CA . TRP D 1 108 ? 63.986 20.703 18.542 1.00 25.31 109 TRP D CA 1
ATOM 3851 C C . TRP D 1 108 ? 65.332 21.326 18.230 1.00 26.50 109 TRP D C 1
ATOM 3852 O O . TRP D 1 108 ? 66.146 21.552 19.125 1.00 28.22 109 TRP D O 1
ATOM 3863 N N . SER D 1 109 ? 65.559 21.608 16.952 1.00 28.45 110 SER D N 1
ATOM 3864 C CA . SER D 1 109 ? 66.799 22.251 16.537 1.00 30.43 110 SER D CA 1
ATOM 3865 C C . SER D 1 109 ? 66.511 23.076 15.296 1.00 30.06 110 SER D C 1
ATOM 3866 O O . SER D 1 109 ? 65.569 22.791 14.542 1.00 25.51 110 SER D O 1
ATOM 3869 N N . ARG D 1 110 ? 67.299 24.120 15.086 1.00 30.59 111 ARG D N 1
ATOM 3870 C CA . ARG D 1 110 ? 67.066 24.931 13.912 1.00 33.86 111 ARG D CA 1
ATOM 3871 C C . ARG D 1 110 ? 67.583 24.211 12.678 1.00 33.98 111 ARG D C 1
ATOM 3872 O O . ARG D 1 110 ? 68.589 23.501 12.734 1.00 32.24 111 ARG D O 1
ATOM 3880 N N . ILE D 1 111 ? 66.878 24.386 11.572 1.00 33.97 112 ILE D N 1
ATOM 3881 C CA . ILE D 1 111 ? 67.301 23.808 10.313 1.00 37.56 112 ILE D CA 1
ATOM 3882 C C . ILE D 1 111 ? 67.989 24.967 9.590 1.00 41.86 112 ILE D C 1
ATOM 3883 O O . ILE D 1 111 ? 67.311 25.881 9.104 1.00 40.45 112 ILE D O 1
ATOM 3888 N N . GLN D 1 112 ? 69.320 24.945 9.548 1.00 44.88 113 GLN D N 1
ATOM 3889 C CA . GLN D 1 112 ? 70.084 25.997 8.878 1.00 49.63 113 GLN D CA 1
ATOM 3890 C C . GLN D 1 112 ? 69.795 26.029 7.377 1.00 51.61 113 GLN D C 1
ATOM 3891 O O . GLN D 1 112 ? 69.719 24.985 6.724 1.00 51.33 113 GLN D O 1
ATOM 3897 N N . LYS D 1 113 ? 69.642 27.239 6.841 1.00 54.11 114 LYS D N 1
ATOM 3898 C CA . LYS D 1 113 ? 69.354 27.439 5.421 1.00 56.35 114 LYS D CA 1
ATOM 3899 C C . LYS D 1 113 ? 68.395 26.366 4.892 1.00 56.74 114 LYS D C 1
ATOM 3900 O O . LYS D 1 113 ? 68.747 25.590 4.000 1.00 56.20 114 LYS D O 1
ATOM 3906 N N . PRO D 1 114 ? 67.165 26.313 5.439 1.00 56.42 115 PRO D N 1
ATOM 3907 C CA . PRO D 1 114 ? 66.169 25.327 5.012 1.00 55.71 115 PRO D CA 1
ATOM 3908 C C . PRO D 1 114 ? 65.513 25.681 3.678 1.00 55.68 115 PRO D C 1
ATOM 3909 O O . PRO D 1 114 ? 65.559 26.870 3.282 1.00 56.08 115 PRO D O 1
ATOM 3913 N N . PRO E 1 1 ? 35.792 -7.522 -49.306 1.00 42.15 2 PRO E N 1
ATOM 3914 C CA . PRO E 1 1 ? 37.045 -6.881 -48.838 1.00 40.59 2 PRO E CA 1
ATOM 3915 C C . PRO E 1 1 ? 37.389 -5.580 -49.559 1.00 39.36 2 PRO E C 1
ATOM 3916 O O . PRO E 1 1 ? 36.702 -5.163 -50.490 1.00 38.77 2 PRO E O 1
ATOM 3920 N N . LYS E 1 2 ? 38.460 -4.945 -49.098 1.00 37.85 3 LYS E N 1
ATOM 3921 C CA . LYS E 1 2 ? 38.953 -3.691 -49.650 1.00 38.17 3 LYS E CA 1
ATOM 3922 C C . LYS E 1 2 ? 39.086 -3.740 -51.170 1.00 36.76 3 LYS E C 1
ATOM 3923 O O . LYS E 1 2 ? 39.507 -4.755 -51.724 1.00 35.38 3 LYS E O 1
ATOM 3929 N N . THR E 1 3 ? 38.727 -2.648 -51.845 1.00 34.69 4 THR E N 1
ATOM 3930 C CA . THR E 1 3 ? 38.854 -2.596 -53.301 1.00 35.47 4 THR E CA 1
ATOM 3931 C C . THR E 1 3 ? 40.295 -2.244 -53.622 1.00 37.22 4 THR E C 1
ATOM 3932 O O . THR E 1 3 ? 41.088 -1.920 -52.734 1.00 35.64 4 THR E O 1
ATOM 3936 N N . GLN E 1 4 ? 40.617 -2.287 -54.906 1.00 39.92 5 GLN E N 1
ATOM 3937 C CA . GLN E 1 4 ? 41.948 -1.948 -55.380 1.00 43.68 5 GLN E CA 1
ATOM 3938 C C . GLN E 1 4 ? 42.317 -0.542 -54.891 1.00 43.55 5 GLN E C 1
ATOM 3939 O O . GLN E 1 4 ? 43.460 -0.291 -54.509 1.00 44.45 5 GLN E O 1
ATOM 3945 N N . ARG E 1 5 ? 41.339 0.363 -54.891 1.00 42.93 6 ARG E N 1
ATOM 3946 C CA . ARG E 1 5 ? 41.555 1.746 -54.459 1.00 41.49 6 ARG E CA 1
ATOM 3947 C C . ARG E 1 5 ? 41.547 1.956 -52.936 1.00 40.51 6 ARG E C 1
ATOM 3948 O O . ARG E 1 5 ? 41.614 3.093 -52.459 1.00 41.54 6 ARG E O 1
ATOM 3956 N N . GLY E 1 6 ? 41.456 0.868 -52.178 1.00 37.68 7 GLY E N 1
ATOM 3957 C CA . GLY E 1 6 ? 41.463 0.971 -50.728 1.00 34.21 7 GLY E CA 1
ATOM 3958 C C . GLY E 1 6 ? 40.140 1.379 -50.107 1.00 32.56 7 GLY E C 1
ATOM 3959 O O . GLY E 1 6 ? 40.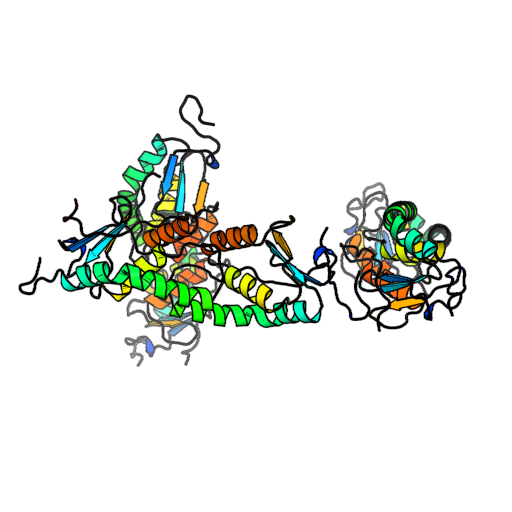120 2.036 -49.073 1.00 32.36 7 GLY E O 1
ATOM 3960 N N . ILE E 1 7 ? 39.035 0.979 -50.727 1.00 30.34 8 ILE E N 1
ATOM 3961 C CA . ILE E 1 7 ? 37.707 1.323 -50.231 1.00 27.39 8 ILE E CA 1
ATOM 3962 C C . ILE E 1 7 ? 36.965 0.099 -49.705 1.00 26.56 8 ILE E C 1
ATOM 3963 O O . ILE E 1 7 ? 37.064 -0.985 -50.276 1.00 24.59 8 ILE E O 1
ATOM 3968 N N . TYR E 1 8 ? 36.233 0.284 -48.608 1.00 25.68 9 TYR E N 1
ATOM 3969 C CA . TYR E 1 8 ? 35.420 -0.776 -48.030 1.00 26.53 9 TYR E CA 1
ATOM 3970 C C . TYR E 1 8 ? 33.954 -0.402 -48.204 1.00 29.25 9 TYR E C 1
ATOM 3971 O O . TYR E 1 8 ? 33.469 0.524 -47.550 1.00 28.14 9 TYR E O 1
ATOM 3980 N N . HIS E 1 9 ? 33.249 -1.109 -49.082 1.00 27.80 10 HIS E N 1
ATOM 3981 C CA . HIS E 1 9 ? 31.836 -0.819 -49.297 1.00 30.08 10 HIS E CA 1
ATOM 3982 C C . HIS E 1 9 ? 30.984 -1.475 -48.214 1.00 30.72 10 HIS E C 1
ATOM 3983 O O . HIS E 1 9 ? 29.796 -1.193 -48.085 1.00 33.44 10 HIS E O 1
ATOM 3990 N N . ASN E 1 10 ? 31.607 -2.355 -47.440 1.00 29.91 11 ASN E N 1
ATOM 3991 C CA . ASN E 1 10 ? 30.950 -3.014 -46.320 1.00 30.43 11 ASN E CA 1
ATOM 3992 C C . ASN E 1 10 ? 31.793 -2.595 -45.103 1.00 30.37 11 ASN E C 1
ATOM 3993 O O . ASN E 1 10 ? 32.829 -3.198 -44.817 1.00 27.15 11 ASN E O 1
ATOM 3998 N N . LEU E 1 11 ? 31.341 -1.556 -44.405 1.00 29.69 12 LEU E N 1
ATOM 3999 C CA . LEU E 1 11 ? 32.053 -1.009 -43.251 1.00 30.66 12 LEU E CA 1
ATOM 4000 C C . LEU E 1 11 ? 32.480 -1.979 -42.162 1.00 31.49 12 LEU E C 1
ATOM 4001 O O . LEU E 1 11 ? 33.517 -1.773 -41.536 1.00 31.67 12 LEU E O 1
ATOM 4006 N N . LYS E 1 12 ? 31.699 -3.028 -41.922 1.00 32.73 13 LYS E N 1
ATOM 4007 C CA . LYS E 1 12 ? 32.054 -3.988 -40.878 1.00 34.53 13 LYS E CA 1
ATOM 4008 C C . LYS E 1 12 ? 33.394 -4.682 -41.137 1.00 34.04 13 LYS E C 1
ATOM 4009 O O . LYS E 1 12 ? 34.090 -5.053 -40.193 1.00 35.52 13 LYS E O 1
ATOM 4015 N N . GLU E 1 13 ? 33.754 -4.853 -42.407 1.00 32.21 14 GLU E N 1
ATOM 4016 C CA . GLU E 1 13 ? 35.016 -5.510 -42.765 1.00 32.83 14 GLU E CA 1
ATOM 4017 C C . GLU E 1 13 ? 36.213 -4.558 -42.716 1.00 30.14 14 GLU E C 1
ATOM 4018 O O . GLU E 1 13 ? 37.358 -4.988 -42.804 1.00 28.14 14 GLU E O 1
ATOM 4024 N N . SER E 1 14 ? 35.936 -3.268 -42.595 1.00 27.73 15 SER E N 1
ATOM 4025 C CA . SER E 1 14 ? 36.966 -2.246 -42.606 1.00 27.46 15 SER E CA 1
ATOM 4026 C C . SER E 1 14 ? 38.104 -2.321 -41.582 1.00 27.46 15 SER E C 1
ATOM 4027 O O . SER E 1 14 ? 37.909 -2.690 -40.420 1.00 24.87 15 SER E O 1
ATOM 4030 N N . GLU E 1 15 ? 39.294 -1.942 -42.032 1.00 26.89 16 GLU E N 1
ATOM 4031 C CA . GLU E 1 15 ? 40.458 -1.893 -41.157 1.00 28.94 16 GLU E CA 1
ATOM 4032 C C . GLU E 1 15 ? 40.836 -0.431 -40.883 1.00 27.27 16 GLU E C 1
ATOM 4033 O O . GLU E 1 15 ? 41.904 -0.139 -40.343 1.00 26.97 16 GLU E O 1
ATOM 4039 N N . TYR E 1 16 ? 39.950 0.485 -41.270 1.00 25.79 17 TYR E N 1
ATOM 4040 C CA . TYR E 1 16 ? 40.130 1.925 -41.051 1.00 24.72 17 TYR E CA 1
ATOM 4041 C C . TYR E 1 16 ? 39.161 2.230 -39.919 1.00 26.28 17 TYR E C 1
ATOM 4042 O O . TYR E 1 16 ? 37.960 2.427 -40.146 1.00 23.82 17 TYR E O 1
ATOM 4051 N N . VAL E 1 17 ? 39.708 2.263 -38.707 1.00 24.56 18 VAL E N 1
ATOM 4052 C CA . VAL E 1 17 ? 38.935 2.405 -37.477 1.00 23.63 18 VAL E CA 1
ATOM 4053 C C . VAL E 1 17 ? 39.459 3.446 -36.489 1.00 24.40 18 VAL E C 1
ATOM 4054 O O . VAL E 1 17 ? 40.671 3.629 -36.345 1.00 21.48 18 VAL E O 1
ATOM 4058 N N . ALA E 1 18 ? 38.539 4.113 -35.798 1.00 21.37 19 ALA E N 1
ATOM 4059 C CA . ALA E 1 18 ? 38.907 5.103 -34.792 1.00 20.65 19 ALA E CA 1
ATOM 4060 C C . ALA E 1 18 ? 38.089 4.765 -33.545 1.00 22.25 19 ALA E C 1
ATOM 4061 O O . ALA E 1 18 ? 36.964 4.269 -33.647 1.00 20.17 19 ALA E O 1
ATOM 4063 N N . SER E 1 19 ? 38.655 5.002 -32.369 1.00 21.03 20 SER E N 1
ATOM 4064 C CA . SER E 1 19 ? 37.949 4.697 -31.136 1.00 22.58 20 SER E CA 1
ATOM 4065 C C . SER E 1 19 ? 38.262 5.740 -30.077 1.00 24.67 20 SER E C 1
ATOM 4066 O O . SER E 1 19 ? 39.314 6.386 -30.127 1.00 21.50 20 SER E O 1
ATOM 4069 N N . ASN E 1 20 ? 37.350 5.919 -29.125 1.00 22.28 21 ASN E N 1
ATOM 4070 C CA . ASN E 1 20 ? 37.602 6.872 -28.053 1.00 23.75 21 ASN E CA 1
ATOM 4071 C C . ASN E 1 20 ? 37.687 6.068 -26.748 1.00 25.00 21 ASN E C 1
ATOM 4072 O O . ASN E 1 20 ? 37.616 6.628 -25.657 1.00 27.52 21 ASN E O 1
ATOM 4077 N N . THR E 1 21 ? 37.865 4.753 -26.914 1.00 24.70 22 THR E N 1
ATOM 4078 C CA . THR E 1 21 ? 37.966 3.719 -25.872 1.00 27.42 22 THR E CA 1
ATOM 4079 C C . THR E 1 21 ? 36.614 3.198 -25.388 1.00 30.10 22 THR E C 1
ATOM 4080 O O . THR E 1 21 ? 36.548 2.155 -24.741 1.00 30.35 22 THR E O 1
ATOM 4084 N N . ASP E 1 22 ? 35.539 3.917 -25.702 1.00 30.76 23 ASP E N 1
ATOM 4085 C CA . ASP E 1 22 ? 34.190 3.487 -25.315 1.00 32.16 23 ASP E CA 1
ATOM 4086 C C . ASP E 1 22 ? 33.410 3.139 -26.582 1.00 30.48 23 ASP E C 1
ATOM 4087 O O . ASP E 1 22 ? 32.638 2.187 -26.616 1.00 34.15 23 ASP E O 1
ATOM 4092 N N . VAL E 1 23 ? 33.622 3.942 -27.617 1.00 27.12 24 VAL E N 1
ATOM 4093 C CA . VAL E 1 23 ? 32.945 3.774 -28.892 1.00 24.21 24 VAL E CA 1
ATOM 4094 C C . VAL E 1 23 ? 33.979 3.621 -29.996 1.00 23.22 24 VAL E C 1
ATOM 4095 O O . VAL E 1 23 ? 35.054 4.206 -29.924 1.00 23.15 24 VAL E O 1
ATOM 4099 N N . THR E 1 24 ? 33.626 2.853 -31.021 1.00 22.38 25 THR E N 1
ATOM 4100 C CA . THR E 1 24 ? 34.486 2.610 -32.167 1.00 21.59 25 THR E CA 1
ATOM 4101 C C . THR E 1 24 ? 33.717 2.879 -33.462 1.00 20.67 25 THR E C 1
ATOM 4102 O O . THR E 1 24 ? 32.629 2.342 -33.651 1.00 22.03 25 THR E O 1
ATOM 4106 N N . PHE E 1 25 ? 34.284 3.713 -34.334 1.00 19.74 26 PHE E N 1
ATOM 4107 C CA . PHE E 1 25 ? 33.676 4.054 -35.624 1.00 19.89 26 PHE E CA 1
ATOM 4108 C C . PHE E 1 25 ? 34.515 3.417 -36.728 1.00 22.08 26 PHE E C 1
ATOM 4109 O O . PHE E 1 25 ? 35.749 3.412 -36.648 1.00 18.36 26 PHE E O 1
ATOM 4117 N N . PHE E 1 26 ? 33.834 2.909 -37.757 1.00 20.39 27 PHE E N 1
AT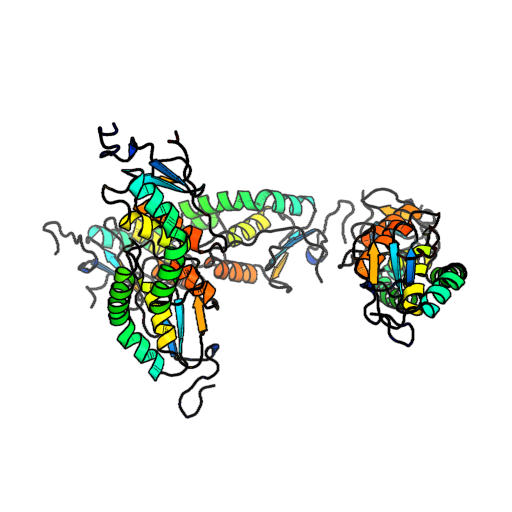OM 4118 C CA . PHE E 1 26 ? 34.478 2.267 -38.897 1.00 21.55 27 PHE E CA 1
ATOM 4119 C C . PHE E 1 26 ? 34.311 3.138 -40.135 1.00 22.19 27 PHE E C 1
ATOM 4120 O O . PHE E 1 26 ? 33.232 3.701 -40.381 1.00 21.78 27 PHE E O 1
ATOM 4128 N N . PHE E 1 27 ? 35.376 3.234 -40.922 1.00 21.01 28 PHE E N 1
ATOM 4129 C CA . PHE E 1 27 ? 35.388 4.070 -42.115 1.00 20.68 28 PHE E CA 1
ATOM 4130 C C . PHE E 1 27 ? 35.610 3.285 -43.388 1.00 20.47 28 PHE E C 1
ATOM 4131 O O . PHE E 1 27 ? 36.249 2.244 -43.372 1.00 20.76 28 PHE E O 1
ATOM 4139 N N . SER E 1 28 ? 35.089 3.799 -44.497 1.00 19.49 29 SER E N 1
ATOM 4140 C CA . SER E 1 28 ? 35.218 3.121 -45.780 1.00 21.52 29 SER E CA 1
ATOM 4141 C C . SER E 1 28 ? 36.542 3.393 -46.491 1.00 22.73 29 SER E C 1
ATOM 4142 O O . SER E 1 28 ? 36.871 2.714 -47.463 1.00 25.35 29 SER E O 1
ATOM 4145 N N . SER E 1 29 ? 37.305 4.375 -46.007 1.00 24.18 30 SER E N 1
ATOM 4146 C CA . SER E 1 29 ? 38.595 4.714 -46.613 1.00 24.01 30 SER E CA 1
ATOM 4147 C C . SER E 1 29 ? 39.533 5.351 -45.595 1.00 26.01 30 SER E C 1
ATOM 4148 O O . SER E 1 29 ? 39.088 5.882 -44.584 1.00 22.10 30 SER E O 1
ATOM 4151 N N . GLU E 1 30 ? 40.834 5.310 -45.872 1.00 27.45 31 GLU E N 1
ATOM 4152 C CA . GLU E 1 30 ? 41.800 5.913 -44.964 1.00 28.71 31 GLU E CA 1
ATOM 4153 C C . GLU E 1 30 ? 41.612 7.431 -45.037 1.00 27.66 31 GLU E C 1
ATOM 4154 O O . GLU E 1 30 ? 41.890 8.143 -44.082 1.00 27.10 31 GLU E O 1
ATOM 4160 N N . LEU E 1 31 ? 41.119 7.908 -46.177 1.00 27.64 32 LEU E N 1
ATOM 4161 C CA . LEU E 1 31 ? 40.871 9.333 -46.378 1.00 27.30 32 LEU E CA 1
ATOM 4162 C C . LEU E 1 31 ? 39.809 9.859 -45.399 1.00 26.80 32 LEU E C 1
ATOM 4163 O O . LEU E 1 31 ? 39.963 10.932 -44.815 1.00 25.77 32 LEU E O 1
ATOM 4168 N N . TYR E 1 32 ? 38.730 9.104 -45.222 1.00 25.79 33 TYR E N 1
ATOM 4169 C CA . TYR E 1 32 ? 37.662 9.526 -44.314 1.00 24.44 33 TYR E CA 1
ATOM 4170 C C . TYR E 1 32 ? 38.086 9.377 -42.859 1.00 23.38 33 TYR E C 1
ATOM 4171 O O . TYR E 1 32 ? 37.771 10.222 -42.028 1.00 23.07 33 TYR E O 1
ATOM 4180 N N . LEU E 1 33 ? 38.801 8.298 -42.554 1.00 20.26 34 LEU E N 1
ATOM 4181 C CA . LEU E 1 33 ? 39.274 8.076 -41.203 1.00 22.34 34 LEU E CA 1
ATOM 4182 C C . LEU E 1 33 ? 40.125 9.278 -40.758 1.00 23.21 34 LEU E C 1
ATOM 4183 O O . LEU E 1 33 ? 39.955 9.793 -39.645 1.00 22.40 34 LEU E O 1
ATOM 4188 N N . ASN E 1 34 ? 41.032 9.726 -41.626 1.00 22.85 35 ASN E N 1
ATOM 4189 C CA . ASN E 1 34 ? 41.906 10.853 -41.278 1.00 25.19 35 ASN E CA 1
ATOM 4190 C C . ASN E 1 34 ? 41.208 12.206 -41.246 1.00 23.46 35 ASN E C 1
ATOM 4191 O O . ASN E 1 34 ? 41.575 13.064 -40.455 1.00 23.73 35 ASN E O 1
ATOM 4196 N N . LYS E 1 35 ? 40.218 12.397 -42.110 1.00 23.74 36 LYS E N 1
ATOM 4197 C CA . LYS E 1 35 ? 39.454 13.639 -42.128 1.00 24.92 36 LYS E CA 1
ATOM 4198 C C . LYS E 1 35 ? 38.804 13.769 -40.754 1.00 25.29 36 LYS E C 1
ATOM 4199 O O . LYS E 1 35 ? 38.844 14.837 -40.137 1.00 26.63 36 LYS E O 1
ATOM 4205 N N . PHE E 1 36 ? 38.229 12.668 -40.270 1.00 23.30 37 PHE E N 1
ATOM 4206 C CA . PHE E 1 36 ? 37.576 12.644 -38.965 1.00 23.08 37 PHE E CA 1
ATOM 4207 C C . PHE E 1 36 ? 38.584 12.901 -37.847 1.00 24.56 37 PHE E C 1
ATOM 4208 O O . PHE E 1 36 ? 38.374 13.763 -37.001 1.00 22.40 37 PHE E O 1
ATOM 4216 N N . LEU E 1 37 ? 39.672 12.143 -37.848 1.00 23.54 38 LEU E N 1
ATOM 4217 C CA . LEU E 1 37 ? 40.691 12.295 -36.818 1.00 25.73 38 LEU E CA 1
ATOM 4218 C C . LEU E 1 37 ? 41.286 13.696 -36.821 1.00 25.20 38 LEU E C 1
ATOM 4219 O O . LEU E 1 37 ? 41.508 14.273 -35.764 1.00 27.59 38 LEU E O 1
ATOM 4224 N N . ASP E 1 38 ? 41.518 14.256 -38.001 1.00 25.85 39 ASP E N 1
ATOM 4225 C CA . ASP E 1 38 ? 42.093 15.590 -38.083 1.00 29.68 39 ASP E CA 1
ATOM 4226 C C . ASP E 1 38 ? 41.126 16.747 -37.813 1.00 30.64 39 ASP E C 1
ATOM 4227 O O . ASP E 1 38 ? 41.569 17.866 -37.579 1.00 31.41 39 ASP E O 1
ATOM 4232 N N . GLY E 1 39 ? 39.820 16.493 -37.823 1.00 28.52 40 GLY E N 1
ATOM 4233 C CA . GLY E 1 39 ? 38.897 17.598 -37.623 1.00 29.49 40 GLY E CA 1
ATOM 4234 C C . GLY E 1 39 ? 37.873 17.543 -36.508 1.00 28.72 40 GLY E C 1
ATOM 4235 O O . GLY E 1 39 ? 37.198 18.542 -36.254 1.00 29.24 40 GLY E O 1
ATOM 4236 N N . TYR E 1 40 ? 37.759 16.412 -35.827 1.00 26.50 41 TYR E N 1
ATOM 4237 C CA . TYR E 1 40 ? 36.764 16.276 -34.772 1.00 28.71 41 TYR E CA 1
ATOM 4238 C C . TYR E 1 40 ? 36.897 17.253 -33.605 1.00 29.72 41 TYR E C 1
ATOM 4239 O O . TYR E 1 40 ? 35.896 17.651 -33.020 1.00 28.20 41 TYR E O 1
AT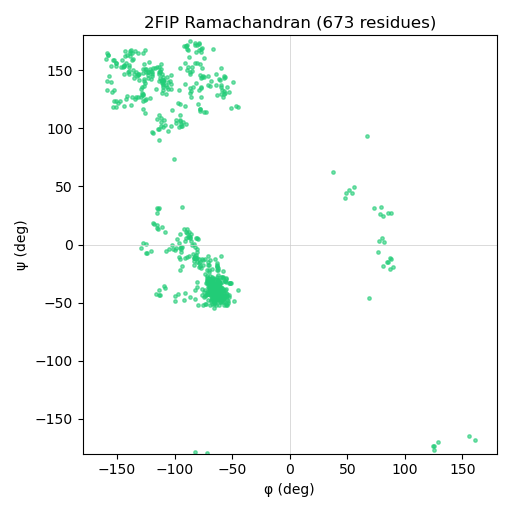OM 4248 N N . GLN E 1 41 ? 38.124 17.628 -33.254 1.00 30.57 42 GLN E N 1
ATOM 4249 C CA . GLN E 1 41 ? 38.336 18.552 -32.143 1.00 32.30 42 GLN E CA 1
ATOM 4250 C C . GLN E 1 41 ? 37.828 19.954 -32.479 1.00 33.67 42 GLN E C 1
ATOM 4251 O O . GLN E 1 41 ? 37.157 20.592 -31.667 1.00 31.89 42 GLN E O 1
ATOM 4257 N N . GLU E 1 42 ? 38.131 20.419 -33.685 1.00 33.89 43 GLU E N 1
ATOM 4258 C CA . GLU E 1 42 ? 37.692 21.732 -34.125 1.00 37.09 43 GLU E CA 1
ATOM 4259 C C . GLU E 1 42 ? 36.179 21.727 -34.335 1.00 36.26 43 GLU E C 1
ATOM 4260 O O . GLU E 1 42 ? 35.505 22.732 -34.114 1.00 36.39 43 GLU E O 1
ATOM 4266 N N . TYR E 1 43 ? 35.647 20.585 -34.757 1.00 35.16 44 TYR E N 1
ATOM 4267 C CA . TYR E 1 43 ? 34.217 20.464 -35.000 1.00 31.78 44 TYR E CA 1
ATOM 4268 C C . TYR E 1 43 ? 33.442 20.527 -33.687 1.00 30.99 44 TYR E C 1
ATOM 4269 O O . TYR E 1 43 ? 32.322 21.032 -33.654 1.00 29.57 44 TYR E O 1
ATOM 4278 N N . ARG E 1 44 ? 34.032 20.009 -32.611 1.00 29.53 45 ARG E N 1
ATOM 4279 C CA . ARG E 1 44 ? 33.382 20.036 -31.302 1.00 31.26 45 ARG E CA 1
ATOM 4280 C C . ARG E 1 44 ? 33.109 21.477 -30.846 1.00 32.83 45 ARG E C 1
ATOM 4281 O O . ARG E 1 44 ? 32.100 21.756 -30.202 1.00 30.41 45 ARG E O 1
ATOM 4289 N N . LYS E 1 45 ? 34.022 22.386 -31.167 1.00 32.97 46 LYS E N 1
ATOM 4290 C CA . LYS E 1 45 ? 33.857 23.773 -30.766 1.00 35.77 46 LYS E CA 1
ATOM 4291 C C . LYS E 1 45 ? 32.805 24.473 -31.616 1.00 34.25 46 LYS E C 1
ATOM 4292 O O . LYS E 1 45 ? 31.999 25.241 -31.101 1.00 34.36 46 LYS E O 1
ATOM 4298 N N . LYS E 1 46 ? 32.806 24.195 -32.913 1.00 33.15 47 LYS E N 1
ATOM 4299 C CA . LYS E 1 46 ? 31.823 24.780 -33.811 1.00 33.15 47 LYS E CA 1
ATOM 4300 C C . LYS E 1 46 ? 30.434 24.245 -33.448 1.00 32.48 47 LYS E C 1
ATOM 4301 O O . LYS E 1 46 ? 29.448 24.983 -33.466 1.00 31.23 47 LYS E O 1
ATOM 4307 N N . PHE E 1 47 ? 30.372 22.962 -33.098 1.00 30.30 48 PHE E N 1
ATOM 4308 C CA . PHE E 1 47 ? 29.112 22.313 -32.749 1.00 30.04 48 PHE E CA 1
ATOM 4309 C C . PHE E 1 47 ? 28.532 22.846 -31.437 1.00 31.27 48 PHE E C 1
ATOM 4310 O O . PHE E 1 47 ? 27.345 23.161 -31.358 1.00 27.38 48 PHE E O 1
ATOM 4318 N N . ASN E 1 48 ? 29.368 22.938 -30.407 1.00 31.97 49 ASN E N 1
ATOM 4319 C CA . ASN E 1 48 ? 28.906 23.428 -29.118 1.00 36.32 49 ASN E CA 1
ATOM 4320 C C . ASN E 1 48 ? 28.369 24.850 -29.267 1.00 34.96 49 ASN E C 1
ATOM 4321 O O . ASN E 1 48 ? 27.362 25.208 -28.669 1.00 34.82 49 ASN E O 1
ATOM 4326 N N . LYS E 1 49 ? 29.056 25.647 -30.073 1.00 33.97 50 LYS E N 1
ATOM 4327 C CA . LYS E 1 49 ? 28.654 27.021 -30.334 1.00 35.49 50 LYS E CA 1
ATOM 4328 C C . LYS E 1 49 ? 27.254 27.038 -30.963 1.00 35.79 50 LYS E C 1
ATOM 4329 O O . LYS E 1 49 ? 26.368 27.765 -30.503 1.00 34.01 50 LYS E O 1
ATOM 4335 N N . LYS E 1 50 ? 27.054 26.230 -32.004 1.00 34.16 51 LYS E N 1
ATOM 4336 C CA . LYS E 1 50 ? 25.761 26.152 -32.684 1.00 34.51 51 LYS E CA 1
ATOM 4337 C C . LYS E 1 50 ? 24.623 25.734 -31.754 1.00 33.83 51 LYS E C 1
ATOM 4338 O O . LYS E 1 50 ? 23.533 26.306 -31.802 1.00 32.88 51 LYS E O 1
ATOM 4344 N N . ILE E 1 51 ? 24.866 24.728 -30.921 1.00 32.12 52 ILE E N 1
ATOM 4345 C CA . ILE E 1 51 ? 23.845 24.264 -29.993 1.00 33.79 52 ILE E CA 1
ATOM 4346 C C . ILE E 1 51 ? 23.571 25.311 -28.913 1.00 33.82 52 ILE E C 1
ATOM 4347 O O . ILE E 1 51 ? 22.433 25.457 -28.460 1.00 33.62 52 ILE E O 1
ATOM 4352 N N . GLU E 1 52 ? 24.614 26.028 -28.498 1.00 34.29 53 GLU E N 1
ATOM 4353 C CA . GLU E 1 52 ? 24.464 27.059 -27.476 1.00 35.39 53 GLU E CA 1
ATOM 4354 C C . GLU E 1 52 ? 23.478 28.127 -27.929 1.00 33.52 53 GLU E C 1
ATOM 4355 O O . GLU E 1 52 ? 22.715 28.653 -27.121 1.00 31.92 53 GLU E O 1
ATOM 4361 N N . ARG E 1 53 ? 23.494 28.442 -29.219 1.00 32.72 54 ARG E N 1
ATOM 4362 C CA . ARG E 1 53 ? 22.588 29.450 -29.760 1.00 35.37 54 ARG E CA 1
ATOM 4363 C C . ARG E 1 53 ? 21.131 29.001 -29.691 1.00 34.53 54 ARG E C 1
ATOM 4364 O O . ARG E 1 53 ? 20.225 29.834 -29.597 1.00 34.05 54 ARG E O 1
ATOM 4372 N N . VAL E 1 54 ? 20.900 27.689 -29.740 1.00 32.02 55 VAL E N 1
ATOM 4373 C CA . VAL E 1 54 ? 19.538 27.174 -29.676 1.00 29.47 55 VAL E CA 1
ATOM 4374 C C . VAL E 1 54 ? 19.095 26.997 -28.228 1.00 29.43 55 VAL E C 1
ATOM 4375 O O . VAL E 1 54 ? 17.980 27.363 -27.854 1.00 29.02 55 VAL E O 1
ATOM 4379 N N . ALA E 1 55 ? 19.965 26.418 -27.409 1.00 28.50 56 ALA E N 1
ATOM 4380 C CA . ALA E 1 55 ? 19.631 26.215 -26.017 1.00 28.78 56 ALA E CA 1
ATOM 4381 C C . ALA E 1 55 ? 20.867 26.139 -25.142 1.00 29.00 56 ALA E C 1
ATOM 4382 O O . ALA E 1 55 ? 21.826 25.431 -25.454 1.00 28.98 56 ALA E O 1
ATOM 4384 N N . VAL E 1 56 ? 20.840 26.894 -24.052 1.00 27.93 57 VAL E N 1
ATOM 4385 C CA . VAL E 1 56 ? 21.930 26.881 -23.093 1.00 27.29 57 VAL E CA 1
ATOM 4386 C C . VAL E 1 56 ? 21.583 25.732 -22.166 1.00 28.29 57 VAL E C 1
ATOM 4387 O O . VAL E 1 56 ? 20.444 25.622 -21.704 1.00 28.26 57 VAL E O 1
ATOM 4391 N N . THR E 1 57 ? 22.548 24.848 -21.931 1.00 27.55 58 THR E N 1
ATOM 4392 C CA . THR E 1 57 ? 22.334 23.712 -21.047 1.00 27.48 58 THR E CA 1
ATOM 4393 C C . THR E 1 57 ? 23.646 23.527 -20.315 1.00 27.24 58 THR E C 1
ATOM 4394 O O . THR E 1 57 ? 24.662 24.094 -20.698 1.00 26.61 58 THR E O 1
ATOM 4398 N N . PRO E 1 58 ? 23.639 22.732 -19.248 1.00 27.65 59 PRO E N 1
ATOM 4399 C CA . PRO E 1 58 ? 24.897 22.520 -18.525 1.00 29.25 59 PRO E CA 1
ATOM 4400 C C . PRO E 1 58 ? 25.686 21.322 -19.079 1.00 30.49 59 PRO E C 1
ATOM 4401 O O . PRO E 1 58 ? 26.651 20.881 -18.469 1.00 31.65 59 PRO E O 1
ATOM 4405 N N . TRP E 1 59 ? 25.299 20.827 -20.251 1.00 30.78 60 TRP E N 1
ATOM 4406 C CA . TRP E 1 59 ? 25.933 19.630 -20.816 1.00 31.83 60 TRP E CA 1
ATOM 4407 C C . TRP E 1 59 ? 27.136 19.726 -21.738 1.00 32.60 60 TRP E C 1
ATOM 4408 O O . TRP E 1 59 ? 27.376 20.736 -22.392 1.00 32.25 60 TRP E O 1
ATOM 4419 N N . ASN E 1 60 ? 27.882 18.623 -21.770 1.00 34.92 61 ASN E N 1
ATOM 4420 C CA . ASN E 1 60 ? 29.068 18.458 -22.605 1.00 33.76 61 ASN E CA 1
ATOM 4421 C C . ASN E 1 60 ? 28.552 17.746 -23.851 1.00 31.50 61 ASN E C 1
ATOM 4422 O O . ASN E 1 60 ? 28.228 16.567 -23.798 1.00 33.32 61 ASN E O 1
ATOM 4427 N N . MET E 1 61 ? 28.464 18.469 -24.962 1.00 30.02 62 MET E N 1
ATOM 4428 C CA . MET E 1 61 ? 27.938 17.916 -26.207 1.00 30.69 62 MET E CA 1
ATOM 4429 C C . MET E 1 61 ? 28.988 17.245 -27.091 1.00 30.49 62 MET E C 1
ATOM 4430 O O . MET E 1 61 ? 28.678 16.856 -28.212 1.00 30.42 62 MET E O 1
ATOM 4435 N N . ASP E 1 62 ? 30.214 17.110 -26.600 1.00 28.19 63 ASP E N 1
ATOM 4436 C CA . ASP E 1 62 ? 31.291 16.518 -27.399 1.00 28.74 63 ASP E CA 1
ATOM 4437 C C . ASP E 1 62 ? 30.996 15.195 -28.114 1.00 25.54 63 ASP E C 1
ATOM 4438 O O . ASP E 1 62 ? 31.287 15.061 -29.299 1.00 24.22 63 ASP E O 1
ATOM 4443 N N . MET E 1 63 ? 30.431 14.223 -27.411 1.00 23.63 64 MET E N 1
ATOM 4444 C CA . MET E 1 63 ? 30.137 12.942 -28.046 1.00 25.47 64 MET E CA 1
ATOM 4445 C C . MET E 1 63 ? 29.099 13.120 -29.160 1.00 27.36 64 MET E C 1
ATOM 4446 O O . MET E 1 63 ? 29.225 12.529 -30.233 1.00 27.36 64 MET E O 1
ATOM 4451 N N . LEU E 1 64 ? 28.079 13.941 -28.914 1.00 26.50 65 LEU E N 1
ATOM 4452 C CA . LEU E 1 64 ? 27.059 14.175 -29.931 1.00 26.25 65 LEU E CA 1
ATOM 4453 C C . LEU E 1 64 ? 27.717 14.847 -31.135 1.00 25.56 65 LEU E C 1
ATOM 4454 O O . LEU E 1 64 ? 27.384 14.557 -32.289 1.00 24.23 65 LEU E O 1
ATOM 4459 N N . ALA E 1 65 ? 28.652 15.752 -30.869 1.00 23.34 66 ALA E N 1
ATOM 4460 C CA . ALA E 1 65 ? 29.354 16.429 -31.953 1.00 24.06 66 ALA E CA 1
ATOM 4461 C C . ALA E 1 65 ? 30.154 15.391 -32.750 1.00 23.19 66 ALA E C 1
ATOM 4462 O O . ALA E 1 65 ? 30.184 15.430 -33.981 1.00 22.87 66 ALA E O 1
ATOM 4464 N N . ASP E 1 66 ? 30.803 14.475 -32.033 1.00 23.67 67 ASP E N 1
ATOM 4465 C CA . ASP E 1 66 ? 31.604 13.411 -32.649 1.00 23.85 67 ASP E CA 1
ATOM 4466 C C . ASP E 1 66 ? 30.731 12.511 -33.540 1.00 23.96 67 ASP E C 1
ATOM 4467 O O . ASP E 1 66 ? 31.120 12.140 -34.647 1.00 21.85 67 ASP E O 1
ATOM 4472 N N . ILE E 1 67 ? 29.557 12.144 -33.041 1.00 24.33 68 ILE E N 1
ATOM 4473 C CA . ILE E 1 67 ? 28.632 11.328 -33.822 1.00 25.93 68 ILE E CA 1
ATOM 4474 C C . ILE E 1 67 ? 28.242 12.092 -35.082 1.00 25.96 68 ILE E C 1
ATOM 4475 O O . ILE E 1 67 ? 28.208 11.536 -36.182 1.00 27.00 68 ILE E O 1
ATOM 4480 N N . THR E 1 68 ? 27.943 13.377 -34.915 1.00 25.09 69 THR E N 1
ATOM 4481 C CA . THR E 1 68 ? 27.526 14.203 -36.040 1.00 24.97 69 THR E CA 1
ATOM 4482 C C . THR E 1 68 ? 28.624 14.393 -37.090 1.00 24.96 69 THR E C 1
ATOM 4483 O O . THR E 1 68 ? 28.352 14.371 -38.287 1.00 22.34 69 THR E O 1
ATOM 4487 N N . PHE E 1 69 ? 29.862 14.561 -36.646 1.00 22.72 70 PHE E N 1
ATOM 4488 C CA . PHE E 1 69 ? 30.975 14.745 -37.570 1.00 24.98 70 PHE E CA 1
ATOM 4489 C C . PHE E 1 69 ? 31.266 13.454 -38.340 1.00 23.89 70 PHE E C 1
ATOM 4490 O O . PHE E 1 69 ? 31.592 13.489 -39.520 1.00 24.51 70 PHE E O 1
ATOM 4498 N N . TYR E 1 70 ? 31.158 12.321 -37.657 1.00 25.08 71 TYR E N 1
ATOM 4499 C CA . TYR E 1 70 ? 31.365 11.008 -38.271 1.00 25.09 71 TYR E CA 1
ATOM 4500 C C . TYR E 1 70 ? 30.344 10.818 -39.400 1.00 26.67 71 TYR E C 1
ATOM 4501 O O . TYR E 1 70 ? 30.676 10.342 -40.485 1.00 25.26 71 TYR E O 1
ATOM 4510 N N . SER E 1 71 ? 29.093 11.184 -39.127 1.00 27.47 72 SER E N 1
ATOM 4511 C CA . SER E 1 71 ? 28.031 11.071 -40.116 1.00 28.51 72 SER E CA 1
ATOM 4512 C C . SER E 1 71 ? 28.288 11.978 -41.316 1.00 27.26 72 SER E C 1
ATOM 4513 O O . SER E 1 71 ? 27.950 11.632 -42.434 1.00 30.00 72 SER E O 1
ATOM 4516 N N . GLU E 1 72 ? 28.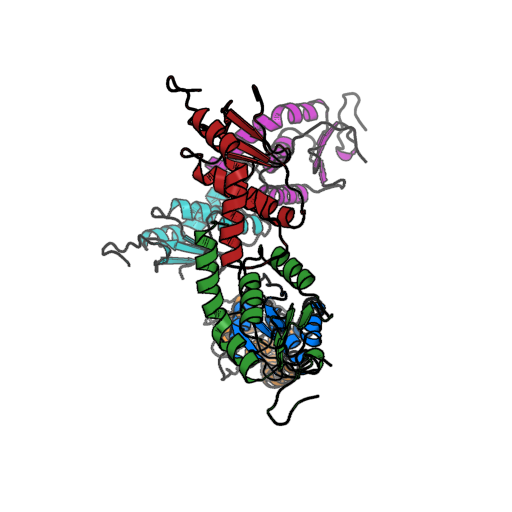891 13.137 -41.093 1.00 28.84 73 GLU E N 1
ATOM 4517 C CA . GLU E 1 72 ? 29.185 14.043 -42.200 1.00 31.30 73 GLU E CA 1
ATOM 4518 C C . GLU E 1 72 ? 30.371 13.528 -43.023 1.00 29.92 73 GLU E C 1
ATOM 4519 O O . GLU E 1 72 ? 30.329 13.528 -44.254 1.00 29.09 73 GLU E O 1
ATOM 4525 N N . VAL E 1 73 ? 31.423 13.098 -42.332 1.00 26.43 74 VAL E N 1
ATOM 4526 C CA . VAL E 1 73 ? 32.639 12.604 -42.983 1.00 27.65 74 VAL E CA 1
ATOM 4527 C C . VAL E 1 73 ? 32.489 11.276 -43.720 1.00 26.70 74 VAL E C 1
ATOM 4528 O O . VAL E 1 73 ? 32.872 11.161 -44.882 1.00 28.49 74 VAL E O 1
ATOM 4532 N N . GLU E 1 74 ? 31.962 10.264 -43.040 1.00 26.97 75 GLU E N 1
ATOM 4533 C CA . GLU E 1 74 ? 31.788 8.958 -43.671 1.00 28.09 75 GLU E CA 1
ATOM 4534 C C . GLU E 1 74 ? 30.608 9.000 -44.636 1.00 29.16 75 GLU E C 1
ATOM 4535 O O . GLU E 1 74 ? 29.464 9.148 -44.215 1.00 28.62 75 GLU E O 1
ATOM 4541 N N . LYS E 1 75 ? 30.898 8.855 -45.927 1.00 30.31 76 LYS E N 1
ATOM 4542 C CA . LYS E 1 75 ? 29.873 8.891 -46.968 1.00 31.24 76 LYS E CA 1
ATOM 4543 C C . LYS E 1 75 ? 29.332 7.529 -47.377 1.00 29.61 76 LYS E C 1
ATOM 4544 O O . LYS E 1 75 ? 28.421 7.450 -48.205 1.00 29.23 76 LYS E O 1
ATOM 4550 N N . ARG E 1 76 ? 29.875 6.456 -46.824 1.00 26.43 77 ARG E N 1
ATOM 4551 C CA . ARG E 1 76 ? 29.405 5.137 -47.232 1.00 26.01 77 ARG E CA 1
ATOM 4552 C C . ARG E 1 76 ? 28.724 4.307 -46.163 1.00 26.57 77 ARG E C 1
ATOM 4553 O O . ARG E 1 76 ? 28.799 3.079 -46.182 1.00 27.26 77 ARG E O 1
ATOM 4561 N N . GLY E 1 77 ? 28.044 4.971 -45.234 1.00 26.87 78 GLY E N 1
ATOM 4562 C CA . GLY E 1 77 ? 27.339 4.232 -44.209 1.00 26.12 78 GLY E CA 1
ATOM 4563 C C . GLY E 1 77 ? 27.704 4.626 -42.798 1.00 26.07 78 GLY E C 1
ATOM 4564 O O . GLY E 1 77 ? 28.485 5.550 -42.570 1.00 25.01 78 GLY E O 1
ATOM 4565 N N . PHE E 1 78 ? 27.113 3.917 -41.852 1.00 26.88 79 PHE E N 1
ATOM 4566 C CA . PHE E 1 78 ? 27.338 4.158 -40.435 1.00 27.11 79 PHE E CA 1
ATOM 4567 C C . PHE E 1 78 ? 27.550 2.800 -39.796 1.00 26.83 79 PHE E C 1
ATOM 4568 O O . PHE E 1 78 ? 26.725 1.896 -39.957 1.00 25.76 79 PHE E O 1
ATOM 4576 N N . HIS E 1 79 ? 28.666 2.630 -39.097 1.00 22.66 80 HIS E N 1
ATOM 4577 C CA . HIS E 1 79 ? 28.917 1.355 -38.445 1.00 22.53 80 HIS E CA 1
ATOM 4578 C C . HIS E 1 79 ? 29.736 1.578 -37.188 1.00 22.09 80 HIS E C 1
ATOM 4579 O O . HIS E 1 79 ? 30.839 2.105 -37.250 1.00 19.27 80 HIS E O 1
ATOM 4586 N N . ALA E 1 80 ? 29.203 1.161 -36.051 1.00 22.32 81 ALA E N 1
ATOM 4587 C CA . ALA E 1 80 ? 29.907 1.381 -34.803 1.00 23.03 81 ALA E CA 1
ATOM 4588 C C . ALA E 1 80 ? 29.811 0.249 -33.811 1.00 24.16 81 ALA E C 1
ATOM 4589 O O . ALA E 1 80 ? 28.960 -0.632 -33.928 1.00 25.52 81 ALA E O 1
ATOM 4591 N N . TRP E 1 81 ? 30.717 0.283 -32.837 1.00 22.84 82 TRP E N 1
ATOM 4592 C CA . TRP E 1 81 ? 30.725 -0.662 -31.739 1.00 24.18 82 TRP E CA 1
ATOM 4593 C C . TRP E 1 81 ? 30.616 0.196 -30.483 1.00 24.57 82 TRP E C 1
ATOM 4594 O O . TRP E 1 81 ? 30.960 1.387 -30.482 1.00 23.22 82 TRP E O 1
ATOM 4605 N N . LEU E 1 82 ? 30.135 -0.418 -29.418 1.00 25.34 83 LEU E N 1
ATOM 4606 C CA . LEU E 1 82 ? 29.991 0.255 -28.145 1.00 28.67 83 LEU E CA 1
ATOM 4607 C C . LEU E 1 82 ? 30.477 -0.780 -27.148 1.00 28.69 83 LEU E C 1
ATOM 4608 O O . LEU E 1 82 ? 29.944 -1.886 -27.085 1.00 28.61 83 LEU E O 1
ATOM 4613 N N . LYS E 1 83 ? 31.515 -0.437 -26.395 1.00 29.93 84 LYS E N 1
ATOM 4614 C CA . LYS E 1 83 ? 32.060 -1.367 -25.415 1.00 33.33 84 LYS E CA 1
ATOM 4615 C C . LYS E 1 83 ? 32.356 -2.747 -26.008 1.00 32.52 84 LYS E C 1
ATOM 4616 O O . LYS E 1 83 ? 31.995 -3.770 -25.423 1.00 32.50 84 LYS E O 1
ATOM 4622 N N . GLY E 1 84 ? 33.006 -2.769 -27.169 1.00 32.45 85 GLY E N 1
ATOM 4623 C CA . GLY E 1 84 ? 33.363 -4.031 -27.795 1.00 33.33 85 GLY E CA 1
ATOM 4624 C C . GLY E 1 84 ? 32.287 -4.812 -28.530 1.00 34.97 85 GLY E C 1
ATOM 4625 O O . GLY E 1 84 ? 32.559 -5.911 -29.016 1.00 34.37 85 GLY E O 1
ATOM 4626 N N . ASP E 1 85 ? 31.073 -4.274 -28.622 1.00 34.51 86 ASP E N 1
ATOM 4627 C CA . ASP E 1 85 ? 30.005 -4.981 -29.324 1.00 36.04 86 ASP E CA 1
ATOM 4628 C C . ASP E 1 85 ? 29.331 -4.123 -30.391 1.00 33.66 86 ASP E C 1
ATOM 4629 O O . ASP E 1 85 ? 29.283 -2.897 -30.277 1.00 29.14 86 ASP E O 1
ATOM 4634 N N . ASN E 1 86 ? 28.819 -4.767 -31.436 1.00 33.16 87 ASN E N 1
ATOM 4635 C CA . ASN E 1 86 ? 28.137 -4.030 -32.493 1.00 33.08 87 ASN E CA 1
ATOM 4636 C C . ASN E 1 86 ? 27.045 -3.184 -31.856 1.00 30.30 87 ASN E C 1
ATOM 4637 O O . ASN E 1 86 ? 26.321 -3.655 -30.991 1.00 31.09 87 ASN E O 1
ATOM 4642 N N . ALA E 1 87 ? 26.935 -1.934 -32.280 1.00 27.99 88 ALA E N 1
ATOM 4643 C CA . ALA E 1 87 ? 25.928 -1.038 -31.729 1.00 28.10 88 ALA E CA 1
ATOM 4644 C C . ALA E 1 87 ? 25.160 -0.344 -32.838 1.00 26.50 88 ALA E C 1
ATOM 4645 O O . ALA E 1 87 ? 25.731 0.032 -33.859 1.00 27.50 88 ALA E O 1
ATOM 4647 N N . THR E 1 88 ? 23.865 -0.164 -32.643 1.00 24.47 89 THR E N 1
ATOM 4648 C CA . THR E 1 88 ? 23.067 0.509 -33.660 1.00 23.81 89 THR E CA 1
ATOM 4649 C C . THR E 1 88 ? 23.230 2.018 -33.530 1.00 23.41 89 THR E C 1
ATOM 4650 O O . THR E 1 88 ? 23.732 2.521 -32.518 1.00 20.88 89 THR E O 1
ATOM 4654 N N . TRP E 1 89 ? 22.792 2.721 -34.568 1.00 22.34 90 TRP E N 1
ATOM 4655 C CA . TRP E 1 89 ? 22.814 4.175 -34.620 1.00 23.94 90 TRP E CA 1
ATOM 4656 C C . TRP E 1 89 ? 22.124 4.724 -33.368 1.00 24.98 90 TRP E C 1
ATOM 4657 O O . TRP E 1 89 ? 22.616 5.657 -32.729 1.00 24.72 90 TRP E O 1
ATOM 4668 N N . ARG E 1 90 ? 20.995 4.122 -33.004 1.00 23.33 91 ARG E N 1
ATOM 4669 C CA . ARG E 1 90 ? 20.256 4.568 -31.829 1.00 23.83 91 ARG E CA 1
ATOM 4670 C C . ARG E 1 90 ? 21.002 4.300 -30.525 1.00 24.32 91 ARG E C 1
ATOM 4671 O O . ARG E 1 90 ? 21.013 5.145 -29.632 1.00 23.82 91 ARG E O 1
ATOM 4679 N N . GLU E 1 91 ? 21.600 3.120 -30.398 1.00 23.20 92 GLU E N 1
ATOM 4680 C CA . GLU E 1 91 ? 22.335 2.807 -29.178 1.00 24.98 92 GLU E CA 1
ATOM 4681 C C . GLU E 1 91 ? 23.512 3.746 -28.983 1.00 23.07 92 GLU E C 1
ATOM 4682 O O . GLU E 1 91 ? 23.866 4.061 -27.848 1.00 23.75 92 GLU E O 1
ATOM 4688 N N . VAL E 1 92 ? 24.115 4.204 -30.073 1.00 21.77 93 VAL E N 1
ATOM 4689 C CA . VAL E 1 92 ? 25.236 5.125 -29.946 1.00 23.33 93 VAL E CA 1
ATOM 4690 C C . VAL E 1 92 ? 24.724 6.498 -29.488 1.00 23.85 93 VAL E C 1
ATOM 4691 O O . VAL E 1 92 ? 25.413 7.207 -28.749 1.00 24.25 93 VAL E O 1
ATOM 4695 N N . HIS E 1 93 ? 23.519 6.877 -29.915 1.00 22.90 94 HIS E N 1
ATOM 4696 C CA . HIS E 1 93 ? 22.955 8.150 -29.469 1.00 22.63 94 HIS E CA 1
ATOM 4697 C C . HIS E 1 93 ? 22.566 8.062 -27.998 1.00 23.52 94 HIS E C 1
ATOM 4698 O O . HIS E 1 93 ? 22.681 9.045 -27.268 1.00 24.86 94 HIS E O 1
ATOM 4705 N N . VAL E 1 94 ? 22.122 6.885 -27.559 1.00 22.37 95 VAL E N 1
ATOM 4706 C CA . VAL E 1 94 ? 21.759 6.691 -26.160 1.00 24.41 95 VAL E CA 1
ATOM 4707 C C . VAL E 1 94 ? 23.021 6.823 -25.289 1.00 24.29 95 VAL E C 1
ATOM 4708 O O . VAL E 1 94 ? 22.968 7.330 -24.167 1.00 22.33 95 VAL E O 1
ATOM 4712 N N . TYR E 1 95 ? 24.153 6.367 -25.812 1.00 21.98 96 TYR E N 1
ATOM 4713 C CA . TYR E 1 95 ? 25.408 6.459 -25.080 1.00 23.24 96 TYR E CA 1
ATOM 4714 C C . TYR E 1 95 ? 25.811 7.933 -24.981 1.00 22.66 96 TYR E C 1
ATOM 4715 O O . TYR E 1 95 ? 26.293 8.388 -23.944 1.00 25.10 96 TYR E O 1
ATOM 4724 N N . ALA E 1 96 ? 25.614 8.680 -26.059 1.00 20.98 97 ALA E N 1
ATOM 4725 C CA . ALA E 1 96 ? 25.952 10.100 -26.050 1.00 23.06 97 ALA E CA 1
ATOM 4726 C C . ALA E 1 96 ? 25.098 10.865 -25.021 1.00 27.40 97 ALA E C 1
ATOM 4727 O O . ALA E 1 96 ? 25.602 11.756 -24.336 1.00 27.69 97 ALA E O 1
ATOM 4729 N N . LEU E 1 97 ? 23.820 10.503 -24.901 1.00 29.07 98 LEU E N 1
ATOM 4730 C CA . LEU E 1 97 ? 22.913 11.143 -23.945 1.00 31.79 98 LEU E CA 1
ATOM 4731 C C . LEU E 1 97 ? 23.361 10.908 -22.510 1.00 33.94 98 LEU E C 1
ATOM 4732 O O . LEU E 1 97 ? 23.305 11.809 -21.670 1.00 35.21 98 LEU E O 1
ATOM 4737 N N . ARG E 1 98 ? 23.774 9.679 -22.231 1.00 34.69 99 ARG E N 1
ATOM 4738 C CA . ARG E 1 98 ? 24.229 9.283 -20.906 1.00 37.66 99 ARG E CA 1
ATOM 4739 C C . ARG E 1 98 ? 25.541 9.960 -20.537 1.00 36.69 99 ARG E C 1
ATOM 4740 O O . ARG E 1 98 ? 25.679 10.516 -19.454 1.00 38.42 99 ARG E O 1
ATOM 4748 N N . ILE E 1 99 ? 26.499 9.913 -21.452 1.00 35.37 100 ILE E N 1
ATOM 4749 C CA . ILE E 1 99 ? 27.821 10.478 -21.222 1.00 35.83 100 ILE E CA 1
ATOM 4750 C C . ILE E 1 99 ? 27.845 12.009 -21.196 1.00 36.46 100 ILE E C 1
ATOM 4751 O O . ILE E 1 99 ? 28.842 12.624 -20.818 1.00 34.69 100 ILE E O 1
ATOM 4756 N N . MET E 1 100 ? 26.728 12.611 -21.583 1.00 35.94 101 MET E N 1
ATOM 4757 C CA . MET E 1 100 ? 26.579 14.059 -21.629 1.00 36.72 101 MET E CA 1
ATOM 4758 C C . MET E 1 100 ? 26.687 14.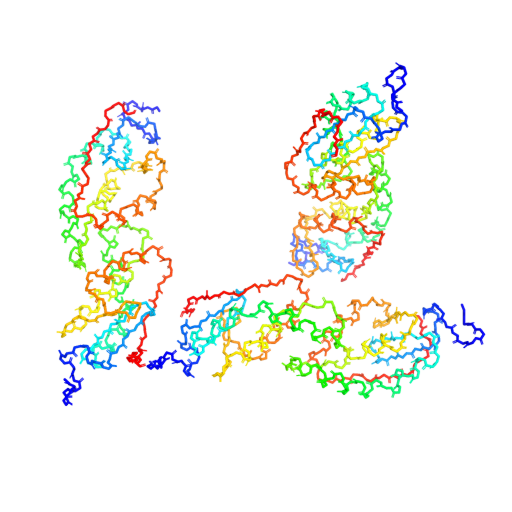737 -20.258 1.00 37.10 101 MET E C 1
ATOM 4759 O O . MET E 1 100 ? 27.102 15.889 -20.153 1.00 36.35 101 MET E O 1
ATOM 4764 N N . THR E 1 101 ? 26.303 14.023 -19.209 1.00 38.19 102 THR E N 1
ATOM 4765 C CA . THR E 1 101 ? 26.349 14.577 -17.863 1.00 40.63 102 THR E CA 1
ATOM 4766 C C . THR E 1 101 ? 27.741 14.540 -17.237 1.00 43.08 102 THR E C 1
ATOM 4767 O O . THR E 1 101 ? 27.934 15.034 -16.125 1.00 42.57 102 THR E O 1
ATOM 4771 N N . LYS E 1 102 ? 28.706 13.957 -17.945 1.00 45.71 103 LYS E N 1
ATOM 4772 C CA . LYS E 1 102 ? 30.079 13.870 -17.446 1.00 48.45 103 LYS E CA 1
ATOM 4773 C C . LYS E 1 102 ? 30.923 15.006 -17.999 1.00 49.15 103 LYS E C 1
ATOM 4774 O O . LYS E 1 102 ? 30.909 15.275 -19.197 1.00 49.71 103 LYS E O 1
ATOM 4780 N N . PRO E 1 103 ? 31.685 15.683 -17.125 1.00 50.33 104 PRO E N 1
ATOM 4781 C CA . PRO E 1 103 ? 32.547 16.806 -17.508 1.00 50.18 104 PRO E CA 1
ATOM 4782 C C . PRO E 1 103 ? 33.709 16.436 -18.431 1.00 49.61 104 PRO E C 1
ATOM 4783 O O . PRO E 1 103 ? 34.089 17.213 -19.309 1.00 49.93 104 PRO E O 1
ATOM 4787 N N . ASN E 1 104 ? 34.269 15.250 -18.237 1.00 48.68 105 ASN E N 1
ATOM 4788 C CA . ASN E 1 104 ? 35.393 14.814 -19.057 1.00 48.71 105 ASN E CA 1
ATOM 4789 C C . ASN E 1 104 ? 34.945 14.371 -20.448 1.00 46.90 105 ASN E C 1
ATOM 4790 O O . ASN E 1 104 ? 33.811 13.931 -20.633 1.00 46.29 105 ASN E O 1
ATOM 4795 N N . THR E 1 105 ? 35.838 14.507 -21.424 1.00 44.31 106 THR E N 1
ATOM 4796 C CA . THR E 1 105 ? 35.558 14.090 -22.797 1.00 41.78 106 THR E CA 1
ATOM 4797 C C . THR E 1 105 ? 36.687 13.179 -23.269 1.00 39.77 106 THR E C 1
ATOM 4798 O O . THR E 1 105 ? 37.867 13.517 -23.130 1.00 39.05 106 THR E O 1
ATOM 4802 N N . LEU E 1 106 ? 36.323 12.023 -23.817 1.00 36.02 107 LEU E N 1
ATOM 4803 C CA . LEU E 1 106 ? 37.302 11.071 -24.328 1.00 33.14 107 LEU E CA 1
ATOM 4804 C C . LEU E 1 106 ? 37.736 11.489 -25.727 1.00 31.69 107 LEU E C 1
ATOM 4805 O O . LEU E 1 106 ? 36.909 11.913 -26.540 1.00 32.56 107 LEU E O 1
ATOM 4810 N N . ASP E 1 107 ? 39.026 11.384 -26.016 1.00 28.12 108 ASP E N 1
ATOM 4811 C CA . ASP E 1 107 ? 39.507 11.742 -27.347 1.00 28.31 108 ASP E CA 1
ATOM 4812 C C . ASP E 1 107 ? 39.537 10.525 -28.275 1.00 25.93 108 ASP E C 1
ATOM 4813 O O . ASP E 1 107 ? 39.351 9.388 -27.835 1.00 22.39 108 ASP E O 1
ATOM 4818 N N . TRP E 1 108 ? 39.786 10.770 -29.558 1.00 24.01 109 TRP E N 1
ATOM 4819 C CA . TRP E 1 108 ? 39.799 9.706 -30.554 1.00 24.35 109 TRP E CA 1
ATOM 4820 C C . TRP E 1 108 ? 41.172 9.379 -31.107 1.00 23.88 109 TRP E C 1
ATOM 4821 O O . TRP E 1 108 ? 41.974 10.270 -31.358 1.00 22.62 109 TRP E O 1
ATOM 4832 N N . SER E 1 109 ? 41.414 8.088 -31.315 1.00 22.07 110 SER E N 1
ATOM 4833 C CA . SER E 1 109 ? 42.666 7.621 -31.886 1.00 23.42 110 SER E CA 1
ATOM 4834 C C . SER E 1 109 ? 42.414 6.498 -32.869 1.00 22.50 110 SER E C 1
ATOM 4835 O O . SER E 1 109 ? 41.466 5.724 -32.726 1.00 20.04 110 SER E O 1
ATOM 4838 N N . ARG E 1 110 ? 43.268 6.408 -33.876 1.00 21.45 111 ARG E N 1
ATOM 4839 C CA . ARG E 1 110 ? 43.141 5.323 -34.830 1.00 23.10 111 ARG E CA 1
ATOM 4840 C C . ARG E 1 110 ? 43.561 4.045 -34.097 1.00 21.94 111 ARG E C 1
ATOM 4841 O O . ARG E 1 110 ? 44.429 4.087 -33.222 1.00 21.49 111 ARG E O 1
ATOM 4849 N N . ILE E 1 111 ? 42.911 2.926 -34.410 1.00 21.62 112 ILE E N 1
ATOM 4850 C CA . ILE E 1 111 ? 43.278 1.629 -33.829 1.00 19.90 112 ILE E CA 1
ATOM 4851 C C . ILE E 1 111 ? 43.244 0.635 -34.991 1.00 22.91 112 ILE E C 1
ATOM 4852 O O . ILE E 1 111 ? 42.617 0.916 -36.025 1.00 22.37 112 ILE E O 1
ATOM 4857 N N . GLN E 1 112 ? 43.923 -0.500 -34.850 1.00 19.53 113 GLN E N 1
ATOM 4858 C CA . GLN E 1 112 ? 43.894 -1.505 -35.911 1.00 24.33 113 GLN E CA 1
ATOM 4859 C C . GLN E 1 112 ? 42.566 -2.247 -35.798 1.00 23.88 113 GLN E C 1
ATOM 4860 O O . GLN E 1 112 ? 41.965 -2.296 -34.718 1.00 22.03 113 GLN E O 1
ATOM 4866 N N . LYS E 1 113 ? 42.106 -2.828 -36.902 1.00 24.79 114 LYS E N 1
ATOM 4867 C CA . LYS E 1 113 ? 40.836 -3.555 -36.889 1.00 26.57 114 LYS E CA 1
ATOM 4868 C C . LYS E 1 113 ? 40.747 -4.458 -35.656 1.00 27.23 114 LYS E C 1
ATOM 4869 O O . LYS E 1 113 ? 41.546 -5.380 -35.480 1.00 25.98 114 LYS E O 1
ATOM 4875 N N . PRO E 1 114 ? 39.760 -4.202 -34.785 1.00 28.27 115 PRO E N 1
ATOM 4876 C CA . PRO E 1 114 ? 39.540 -4.962 -33.554 1.00 31.49 115 PRO E CA 1
ATOM 4877 C C . PRO E 1 114 ? 38.768 -6.256 -33.746 1.00 36.24 115 PRO E C 1
ATOM 4878 O O . PRO E 1 114 ? 38.391 -6.618 -34.859 1.00 36.95 115 PRO E O 1
ATOM 4882 N N . ARG E 1 115 ? 38.534 -6.947 -32.639 1.00 39.39 116 ARG E N 1
ATOM 4883 C CA . ARG E 1 115 ? 37.789 -8.198 -32.666 1.00 43.86 116 ARG E CA 1
ATOM 4884 C C . ARG E 1 115 ? 36.712 -8.116 -31.586 1.00 44.27 116 ARG E C 1
ATOM 4885 O O . ARG E 1 115 ? 36.951 -7.382 -30.601 1.00 44.44 116 ARG E O 1
ATOM 4894 N N . PRO F 1 1 ? 5.029 39.530 -0.793 1.00 57.35 2 PRO F N 1
ATOM 4895 C CA . PRO F 1 1 ? 3.718 39.348 -1.457 1.00 56.30 2 PRO F CA 1
ATOM 4896 C C . PRO F 1 1 ? 3.599 40.161 -2.744 1.00 55.44 2 PRO F C 1
ATOM 4897 O O . PRO F 1 1 ? 4.481 40.949 -3.079 1.00 56.01 2 PRO F O 1
ATOM 4901 N N . LYS F 1 2 ? 2.492 39.963 -3.450 1.00 53.92 3 LYS F N 1
ATOM 4902 C CA . LYS F 1 2 ? 2.229 40.645 -4.709 1.00 53.06 3 LYS F CA 1
ATOM 4903 C C . LYS F 1 2 ? 2.200 42.172 -4.578 1.00 52.78 3 LYS F C 1
ATOM 4904 O O . LYS F 1 2 ? 1.506 42.717 -3.719 1.00 53.21 3 LYS F O 1
ATOM 4910 N N . THR F 1 3 ? 2.949 42.857 -5.438 1.00 50.41 4 THR F N 1
ATOM 4911 C CA . THR F 1 3 ? 2.988 44.316 -5.424 1.00 47.87 4 THR F CA 1
ATOM 4912 C C . THR F 1 3 ? 1.703 44.816 -6.065 1.00 47.66 4 THR F C 1
ATOM 4913 O O . THR F 1 3 ? 0.963 44.038 -6.659 1.00 47.27 4 THR F O 1
ATOM 4917 N N . GLN F 1 4 ? 1.439 46.112 -5.958 1.00 47.41 5 GLN F N 1
ATOM 4918 C CA . GLN F 1 4 ? 0.227 46.671 -6.546 1.00 47.80 5 GLN F CA 1
ATOM 4919 C C . GLN F 1 4 ? 0.182 46.408 -8.048 1.00 48.22 5 GLN F C 1
ATOM 4920 O O . GLN F 1 4 ? -0.897 46.300 -8.638 1.00 46.95 5 GLN F O 1
ATOM 4926 N N . ARG F 1 5 ? 1.361 46.306 -8.661 1.00 49.76 6 ARG F N 1
ATOM 4927 C CA . ARG F 1 5 ? 1.463 46.060 -10.096 1.00 49.58 6 ARG F CA 1
ATOM 4928 C C . ARG F 1 5 ? 1.252 44.587 -10.417 1.00 49.34 6 ARG F C 1
ATOM 4929 O O . ARG F 1 5 ? 1.398 44.166 -11.563 1.00 49.73 6 ARG F O 1
ATOM 4937 N N . GLY F 1 6 ? 0.913 43.810 -9.392 1.00 48.69 7 GLY F N 1
ATOM 4938 C CA . GLY F 1 6 ? 0.668 42.392 -9.575 1.00 46.96 7 GLY F CA 1
ATOM 4939 C C . GLY F 1 6 ? 1.914 41.560 -9.804 1.00 44.97 7 GLY F C 1
ATOM 4940 O O . GLY F 1 6 ? 1.858 40.536 -10.483 1.00 45.46 7 GLY F O 1
ATOM 4941 N N . ILE F 1 7 ? 3.029 41.977 -9.214 1.00 42.27 8 ILE F N 1
ATOM 4942 C CA . ILE F 1 7 ? 4.290 41.272 -9.386 1.00 40.94 8 ILE F CA 1
ATOM 4943 C C . ILE F 1 7 ? 4.808 40.591 -8.122 1.00 41.77 8 ILE F C 1
ATOM 4944 O O . ILE F 1 7 ? 4.659 41.111 -7.010 1.00 40.48 8 ILE F O 1
ATOM 4949 N N . TYR F 1 8 ? 5.408 39.415 -8.308 1.00 40.81 9 TYR F N 1
ATOM 4950 C CA . TYR F 1 8 ? 6.026 38.672 -7.214 1.00 40.46 9 TYR F CA 1
ATOM 4951 C C . TYR F 1 8 ? 7.513 38.680 -7.535 1.00 41.73 9 TYR F C 1
ATOM 4952 O O . TYR F 1 8 ? 7.942 38.049 -8.507 1.00 39.48 9 TYR F O 1
ATOM 4961 N N . HIS F 1 9 ? 8.296 39.400 -6.734 1.00 42.37 10 HIS F N 1
ATOM 4962 C CA . HIS F 1 9 ? 9.739 39.480 -6.950 1.00 43.42 10 HIS F CA 1
ATOM 4963 C C . HIS F 1 9 ? 10.431 38.277 -6.329 1.00 44.24 10 HIS F C 1
ATOM 4964 O O . HIS F 1 9 ? 11.604 38.010 -6.587 1.00 44.71 10 HIS F O 1
ATOM 4971 N N . ASN F 1 10 ? 9.689 37.566 -5.488 1.00 45.82 11 ASN F N 1
ATOM 4972 C CA . ASN F 1 10 ? 10.176 36.347 -4.859 1.00 48.68 11 ASN F CA 1
ATOM 4973 C C . ASN F 1 10 ? 9.294 35.260 -5.468 1.00 48.05 11 ASN F C 1
ATOM 4974 O O . ASN F 1 10 ? 8.221 34.957 -4.951 1.00 47.91 11 ASN F O 1
ATOM 4979 N N . LEU F 1 11 ? 9.748 34.697 -6.585 1.00 46.97 12 LEU F N 1
ATOM 4980 C CA . LEU F 1 11 ? 9.002 33.669 -7.302 1.00 45.85 12 LEU F CA 1
ATOM 4981 C C . LEU F 1 11 ? 8.383 32.560 -6.459 1.00 45.18 12 LEU F C 1
ATOM 4982 O O . LEU F 1 11 ? 7.260 32.134 -6.727 1.00 44.70 12 LEU F O 1
ATOM 4987 N N . LYS F 1 12 ? 9.100 32.102 -5.439 1.00 46.52 13 LYS F N 1
ATOM 4988 C CA . LYS F 1 12 ? 8.603 31.018 -4.602 1.00 48.59 13 LYS F CA 1
ATOM 4989 C C . LYS F 1 12 ? 7.280 31.298 -3.885 1.00 49.59 13 LYS F C 1
ATOM 4990 O O . LYS F 1 12 ? 6.687 30.383 -3.309 1.00 50.28 13 LYS F O 1
ATOM 4996 N N . GLU F 1 13 ? 6.814 32.546 -3.931 1.00 47.82 14 GLU F N 1
ATOM 4997 C CA . GLU F 1 13 ? 5.563 32.929 -3.275 1.00 47.51 14 GLU F CA 1
ATOM 4998 C C . GLU F 1 13 ? 4.464 33.179 -4.304 1.00 45.81 14 GLU F C 1
ATOM 4999 O O . GLU F 1 13 ? 3.310 33.414 -3.949 1.00 45.54 14 GLU F O 1
ATOM 5005 N N . SER F 1 14 ? 4.822 33.133 -5.580 1.00 42.51 15 SER F N 1
ATOM 5006 C CA . SER F 1 14 ? 3.856 33.395 -6.638 1.00 39.34 15 SER F CA 1
ATOM 5007 C C . SER F 1 14 ? 2.655 32.459 -6.687 1.00 39.53 15 SER F C 1
ATOM 5008 O O . SER F 1 14 ? 2.732 31.302 -6.292 1.00 39.54 15 SER F O 1
ATOM 5011 N N . GLU F 1 15 ? 1.549 32.986 -7.198 1.00 40.45 16 GLU F N 1
ATOM 5012 C CA . GLU F 1 15 ? 0.305 32.246 -7.351 1.00 41.80 16 GLU F CA 1
ATOM 5013 C C . GLU F 1 15 ? 0.169 31.922 -8.834 1.00 40.74 16 GLU F C 1
ATOM 5014 O O . GLU F 1 15 ? -0.780 31.258 -9.254 1.00 40.81 16 GLU F O 1
ATOM 5020 N N . TYR F 1 16 ? 1.116 32.422 -9.623 1.00 38.94 17 TYR F N 1
ATOM 5021 C CA . TYR F 1 16 ? 1.124 32.207 -11.063 1.00 37.83 17 TYR F CA 1
ATOM 5022 C C . TYR F 1 16 ? 2.041 31.026 -11.344 1.00 37.68 17 TYR F C 1
ATOM 5023 O O . TYR F 1 16 ? 3.269 31.154 -11.352 1.00 35.81 17 TYR F O 1
ATOM 5032 N N . VAL F 1 17 ? 1.427 29.871 -11.573 1.00 36.24 18 VAL F N 1
ATOM 5033 C CA . VAL F 1 17 ? 2.178 28.649 -11.790 1.00 36.68 18 VAL F CA 1
ATOM 5034 C C . VAL F 1 17 ? 1.640 27.811 -12.941 1.00 35.60 18 VAL F C 1
ATOM 5035 O O . VAL F 1 17 ? 0.452 27.838 -13.244 1.00 34.19 18 VAL F O 1
ATOM 5039 N N . ALA F 1 18 ? 2.536 27.078 -13.589 1.00 35.70 19 ALA F N 1
ATOM 5040 C CA . ALA F 1 18 ? 2.155 26.211 -14.691 1.00 34.41 19 ALA F CA 1
ATOM 5041 C C . ALA F 1 18 ? 2.800 24.865 -14.430 1.00 33.57 19 ALA F C 1
ATOM 5042 O O . ALA F 1 18 ? 3.894 24.788 -13.863 1.00 32.54 19 ALA F O 1
ATOM 5044 N N . SER F 1 19 ? 2.120 23.798 -14.827 1.00 33.01 20 SER F N 1
ATOM 5045 C CA . SER F 1 19 ? 2.664 22.465 -14.601 1.00 32.19 20 SER F CA 1
ATOM 5046 C C . SER F 1 19 ? 2.336 21.516 -15.739 1.00 29.58 20 SER F C 1
ATOM 5047 O O . SER F 1 19 ? 1.349 21.707 -16.449 1.00 30.74 20 SER F O 1
ATOM 5050 N N . ASN F 1 20 ? 3.186 20.510 -15.913 1.00 31.77 21 ASN F N 1
ATOM 5051 C CA . ASN F 1 20 ? 2.982 19.486 -16.937 1.00 33.62 21 ASN F CA 1
ATOM 5052 C C . ASN F 1 20 ? 2.855 18.150 -16.194 1.00 35.60 21 ASN F C 1
ATOM 5053 O O . ASN F 1 20 ? 3.012 17.078 -16.775 1.00 35.78 21 ASN F O 1
ATOM 5058 N N . THR F 1 21 ? 2.559 18.267 -14.898 1.00 38.37 22 THR F N 1
ATOM 5059 C CA . THR F 1 21 ? 2.384 17.178 -13.925 1.00 40.49 22 THR F CA 1
ATOM 5060 C C . THR F 1 21 ? 3.691 16.611 -13.368 1.00 41.59 22 THR F C 1
ATOM 5061 O O . THR F 1 21 ? 3.687 15.956 -12.327 1.00 41.40 22 THR F O 1
ATOM 5065 N N . ASP F 1 22 ? 4.808 16.852 -14.052 1.00 42.54 23 ASP F N 1
ATOM 5066 C CA . ASP F 1 22 ? 6.111 16.390 -13.558 1.00 42.51 23 ASP F CA 1
ATOM 5067 C C . ASP F 1 22 ? 6.945 17.583 -13.099 1.00 41.21 23 ASP F C 1
ATOM 5068 O O . ASP F 1 22 ? 7.707 17.493 -12.141 1.00 42.11 23 ASP F O 1
ATOM 5073 N N . VAL F 1 23 ? 6.814 18.697 -13.806 1.00 38.47 24 VAL F N 1
ATOM 5074 C CA . VAL F 1 23 ? 7.572 19.892 -13.466 1.00 37.62 24 VAL F CA 1
ATOM 5075 C C . VAL F 1 23 ? 6.625 21.052 -13.270 1.00 35.55 24 VAL F C 1
ATOM 5076 O O . VAL F 1 23 ? 5.568 21.127 -13.902 1.00 37.03 24 VAL F O 1
ATOM 5080 N N . THR F 1 24 ? 7.011 21.955 -12.384 1.00 34.91 25 THR F N 1
ATOM 5081 C CA . THR F 1 24 ? 6.214 23.134 -12.097 1.00 34.17 25 THR F CA 1
ATOM 5082 C C . THR F 1 24 ? 7.073 24.394 -12.236 1.00 31.38 25 THR F C 1
ATOM 5083 O O . THR F 1 24 ? 8.163 24.474 -11.684 1.00 29.28 25 THR F O 1
ATOM 5087 N N . PHE F 1 25 ? 6.583 25.355 -13.012 1.00 31.02 26 PHE F N 1
ATOM 5088 C CA . PHE F 1 25 ? 7.299 26.613 -13.235 1.00 31.93 26 PHE F CA 1
ATOM 5089 C C . PHE F 1 25 ? 6.550 27.745 -12.546 1.00 31.30 26 PHE F C 1
ATOM 5090 O O . PHE F 1 25 ? 5.326 27.796 -12.601 1.00 31.45 26 PHE F O 1
ATOM 5098 N N . PHE F 1 26 ? 7.295 28.648 -11.912 1.00 32.77 27 PHE F N 1
ATOM 5099 C CA . PHE F 1 26 ? 6.708 29.794 -11.220 1.00 32.77 27 PHE F CA 1
ATOM 5100 C C . PHE F 1 26 ? 7.004 31.103 -11.951 1.00 32.34 27 PHE F C 1
ATOM 5101 O O . PHE F 1 26 ? 8.149 31.361 -12.341 1.00 31.59 27 PHE F O 1
ATOM 5109 N N . PHE F 1 27 ? 5.964 31.917 -12.129 1.00 29.85 28 PHE F N 1
ATOM 5110 C CA . PHE F 1 27 ? 6.072 33.192 -12.823 1.00 29.39 28 PHE F CA 1
ATOM 5111 C C . PHE F 1 27 ? 5.853 34.397 -11.907 1.00 32.10 28 PHE F C 1
ATOM 5112 O O . PHE F 1 27 ? 5.096 34.328 -10.935 1.00 32.02 28 PHE F O 1
ATOM 5120 N N . SER F 1 28 ? 6.505 35.511 -12.234 1.00 32.25 29 SER F N 1
ATOM 5121 C CA . SER F 1 28 ? 6.402 36.720 -11.424 1.00 32.88 29 SER F CA 1
ATOM 5122 C C . SER F 1 28 ? 5.154 37.534 -11.743 1.00 34.74 29 SER F C 1
ATOM 5123 O O . SER F 1 28 ? 4.800 38.452 -11.010 1.00 35.83 29 SER F O 1
ATOM 5126 N N . SER F 1 29 ? 4.480 37.192 -12.833 1.00 34.57 30 SER F N 1
ATOM 5127 C CA . SER F 1 29 ? 3.281 37.913 -13.220 1.00 35.59 30 SER F CA 1
ATOM 5128 C C . SER F 1 29 ? 2.342 37.022 -14.020 1.00 36.17 30 SER F C 1
ATOM 5129 O O . SER F 1 29 ? 2.754 36.015 -14.588 1.00 34.38 30 SER F O 1
ATOM 5132 N N . GLU F 1 30 ? 1.073 37.399 -14.061 1.00 36.35 31 GLU F N 1
ATOM 5133 C CA . GLU F 1 30 ? 0.092 36.640 -14.810 1.00 38.62 31 GLU F CA 1
ATOM 5134 C C . GLU F 1 30 ? 0.409 36.801 -16.290 1.00 36.96 31 GLU F C 1
ATOM 5135 O O . GLU F 1 30 ? 0.145 35.910 -17.100 1.00 35.77 31 GLU F O 1
ATOM 5141 N N . LEU F 1 31 ? 0.978 37.953 -16.635 1.00 35.44 32 LEU F N 1
ATOM 5142 C CA . LEU F 1 31 ? 1.349 38.247 -18.015 1.00 34.09 32 LEU F CA 1
ATOM 5143 C C . LEU F 1 31 ? 2.323 37.187 -18.552 1.00 32.08 32 LEU F C 1
ATOM 5144 O O . LEU F 1 31 ? 2.126 36.647 -19.643 1.00 32.35 32 LEU F O 1
ATOM 5149 N N . TYR F 1 32 ? 3.371 36.908 -17.783 1.00 29.81 33 TYR F N 1
ATOM 5150 C CA . TYR F 1 32 ? 4.385 35.930 -18.175 1.00 31.03 33 TYR F CA 1
ATOM 5151 C C . TYR F 1 32 ? 3.845 34.493 -18.206 1.00 30.99 33 TYR F C 1
ATOM 5152 O O . TYR F 1 32 ? 4.184 33.720 -19.103 1.00 30.14 33 TYR F O 1
ATOM 5161 N N . LEU F 1 33 ? 3.021 34.137 -17.220 1.00 30.84 34 LEU F N 1
ATOM 5162 C CA . LEU F 1 33 ? 2.422 32.806 -17.163 1.00 30.28 34 LEU F CA 1
ATOM 5163 C C . LEU F 1 33 ? 1.630 32.543 -18.439 1.00 30.63 34 LEU F C 1
ATOM 5164 O O . LEU F 1 33 ? 1.753 31.485 -19.055 1.00 30.97 34 LEU F O 1
ATOM 5169 N N . ASN F 1 34 ? 0.818 33.509 -18.847 1.00 30.42 35 ASN F N 1
ATOM 5170 C CA . ASN F 1 34 ? 0.011 33.334 -20.042 1.00 33.36 35 ASN F CA 1
ATOM 5171 C C . ASN F 1 34 ? 0.821 33.357 -21.330 1.00 32.79 35 ASN F C 1
ATOM 5172 O O . ASN F 1 34 ? 0.440 32.737 -22.322 1.00 33.90 35 ASN F O 1
ATOM 5177 N N . LYS F 1 35 ? 1.936 34.072 -21.320 1.00 32.23 36 LYS F N 1
ATOM 5178 C CA . LYS F 1 35 ? 2.783 34.128 -22.505 1.00 31.97 36 LYS F CA 1
ATOM 5179 C C . LYS F 1 35 ? 3.331 32.702 -22.703 1.00 29.72 36 LYS F C 1
ATOM 5180 O O . LYS F 1 35 ? 3.369 32.180 -23.815 1.00 30.13 36 LYS F O 1
ATOM 5186 N N . PHE F 1 36 ? 3.716 32.076 -21.598 1.00 26.86 37 PHE F N 1
ATOM 5187 C CA . PHE F 1 36 ? 4.244 30.726 -21.617 1.00 29.36 37 PHE F CA 1
ATOM 5188 C C . PHE F 1 36 ? 3.213 29.682 -22.047 1.00 29.81 37 PHE F C 1
ATOM 5189 O O . PHE F 1 36 ? 3.495 28.853 -22.913 1.00 28.22 37 PHE F O 1
ATOM 5197 N N . LEU F 1 37 ? 2.028 29.719 -21.441 1.00 29.69 38 LEU F N 1
ATOM 5198 C CA . LEU F 1 37 ? 0.976 28.766 -21.776 1.00 30.05 38 LEU F CA 1
ATOM 5199 C C . LEU F 1 37 ? 0.482 28.941 -23.207 1.00 31.35 38 LEU F C 1
ATOM 5200 O O . LEU F 1 37 ? 0.161 27.969 -23.894 1.00 31.74 38 LEU F O 1
ATOM 5205 N N . ASP F 1 38 ? 0.439 30.184 -23.669 1.00 31.77 39 ASP F N 1
ATOM 5206 C CA . ASP F 1 38 ? -0.042 30.463 -25.012 1.00 32.25 39 ASP F CA 1
ATOM 5207 C C . ASP F 1 38 ? 0.962 30.188 -26.130 1.00 31.70 39 ASP F C 1
ATOM 5208 O O . ASP F 1 38 ? 0.569 30.048 -27.285 1.00 30.87 39 ASP F O 1
ATOM 5213 N N . GLY F 1 39 ? 2.248 30.104 -25.808 1.00 31.26 40 GLY F N 1
ATOM 5214 C CA . GLY F 1 39 ? 3.209 29.891 -26.876 1.00 30.27 40 GLY F CA 1
ATOM 5215 C C . GLY F 1 39 ? 4.178 28.730 -26.819 1.00 30.15 40 GLY F C 1
ATOM 5216 O O . GLY F 1 39 ? 4.980 28.572 -27.743 1.00 28.77 40 GLY F O 1
ATOM 5217 N N . TYR F 1 40 ? 4.118 27.912 -25.774 1.00 28.93 41 TYR F N 1
ATOM 5218 C CA . TYR F 1 40 ? 5.057 26.799 -25.657 1.00 30.43 41 TYR F CA 1
ATOM 5219 C C . TYR F 1 40 ? 4.898 25.710 -26.725 1.00 31.78 41 TYR F C 1
ATOM 5220 O O . TYR F 1 40 ? 5.879 25.085 -27.121 1.00 30.52 41 TYR F O 1
ATOM 5229 N N . GLN F 1 41 ? 3.676 25.486 -27.199 1.00 32.38 42 GLN F N 1
ATOM 5230 C CA . GLN F 1 41 ? 3.446 24.459 -28.208 1.00 32.97 42 GLN F CA 1
ATOM 5231 C C . GLN F 1 41 ? 4.045 24.872 -29.545 1.00 33.46 42 GLN F C 1
ATOM 5232 O O . GLN F 1 41 ? 4.681 24.073 -30.234 1.00 32.69 42 GLN F O 1
ATOM 5238 N N . GLU F 1 42 ? 3.857 26.129 -29.910 1.00 33.49 43 GLU F N 1
ATOM 5239 C CA . GLU F 1 42 ? 4.422 26.607 -31.153 1.00 34.25 43 GLU F CA 1
ATOM 5240 C C . GLU F 1 42 ? 5.939 26.685 -30.985 1.00 30.33 43 GLU F C 1
ATOM 5241 O O . GLU F 1 42 ? 6.685 26.456 -31.931 1.00 28.38 43 GLU F O 1
ATOM 5247 N N . TYR F 1 43 ? 6.394 26.984 -29.775 1.00 26.67 44 TYR F N 1
ATOM 5248 C CA . TYR F 1 43 ? 7.828 27.091 -29.541 1.00 28.25 44 TYR F CA 1
ATOM 5249 C C . TYR F 1 43 ? 8.519 25.742 -29.714 1.00 26.86 44 TYR F C 1
ATOM 5250 O O . TYR F 1 43 ? 9.638 25.679 -30.203 1.00 27.05 44 TYR F O 1
ATOM 5259 N N . ARG F 1 44 ? 7.851 24.667 -29.316 1.00 27.46 45 ARG F N 1
ATOM 5260 C CA . ARG F 1 44 ? 8.428 23.339 -29.463 1.00 28.76 45 ARG F CA 1
ATOM 5261 C C . ARG F 1 44 ? 8.739 23.060 -30.926 1.00 30.41 45 ARG F C 1
ATOM 5262 O O . ARG F 1 44 ? 9.773 22.476 -31.245 1.00 30.15 45 ARG F O 1
ATOM 5270 N N . LYS F 1 45 ? 7.840 23.485 -31.807 1.00 30.84 46 LYS F N 1
ATOM 5271 C CA . LYS F 1 45 ? 8.005 23.277 -33.241 1.00 33.26 46 LYS F CA 1
ATOM 5272 C C . LYS F 1 45 ? 9.192 24.067 -33.759 1.00 31.85 46 LYS F C 1
ATOM 5273 O O . LYS F 1 45 ? 10.049 23.530 -34.459 1.00 31.18 46 LYS F O 1
ATOM 5279 N N . LYS F 1 46 ? 9.244 25.346 -33.410 1.00 31.49 47 LYS F N 1
ATOM 5280 C CA . LYS F 1 46 ? 10.346 26.190 -33.840 1.00 32.32 47 LYS F CA 1
ATOM 5281 C C . LYS F 1 46 ? 11.676 25.634 -33.310 1.00 30.17 47 LYS F C 1
ATOM 5282 O O . LYS F 1 46 ? 12.677 25.579 -34.028 1.00 25.71 47 LYS F O 1
ATOM 5288 N N . PHE F 1 47 ? 11.664 25.209 -32.053 1.00 26.93 48 PHE F N 1
ATOM 5289 C CA . PHE F 1 47 ? 12.851 24.675 -31.399 1.00 26.53 48 PHE F CA 1
ATOM 5290 C C . PHE F 1 47 ? 13.381 23.412 -32.079 1.00 28.40 48 PHE F C 1
ATOM 5291 O O . PHE F 1 47 ? 14.581 23.290 -32.317 1.00 28.07 48 PHE F O 1
ATOM 5299 N N . ASN F 1 48 ? 12.488 22.475 -32.383 1.00 29.76 49 ASN F N 1
ATOM 5300 C CA . ASN F 1 48 ? 12.893 21.229 -33.008 1.00 33.96 49 ASN F CA 1
ATOM 5301 C C . ASN F 1 48 ? 13.545 21.478 -34.365 1.00 34.04 49 ASN F C 1
ATOM 5302 O O . ASN F 1 48 ? 14.529 20.827 -34.720 1.00 34.14 49 ASN F O 1
ATOM 5307 N N . LYS F 1 49 ? 13.001 22.425 -35.121 1.00 33.52 50 LYS F N 1
ATOM 5308 C CA . LYS F 1 49 ? 13.554 22.750 -36.425 1.00 35.80 50 LYS F CA 1
ATOM 5309 C C . LYS F 1 49 ? 14.948 23.345 -36.265 1.00 34.51 50 LYS F C 1
ATOM 5310 O O . LYS F 1 49 ? 15.849 23.032 -37.043 1.00 33.39 50 LYS F O 1
ATOM 5316 N N . LYS F 1 50 ? 15.131 24.195 -35.253 1.00 32.95 51 LYS F N 1
ATOM 5317 C CA . LYS F 1 50 ? 16.442 24.797 -35.014 1.00 33.73 51 LYS F CA 1
ATOM 5318 C C . LYS F 1 50 ? 17.460 23.727 -34.632 1.00 33.10 51 LYS F C 1
ATOM 5319 O O . LYS F 1 50 ? 18.575 23.701 -35.159 1.00 33.02 51 LYS F O 1
ATOM 5325 N N . ILE F 1 51 ? 17.074 22.848 -33.714 1.00 32.01 52 ILE F N 1
ATOM 5326 C CA . ILE F 1 51 ? 17.952 21.776 -33.268 1.00 34.33 52 ILE F CA 1
ATOM 5327 C C . ILE F 1 51 ? 18.312 20.830 -34.414 1.00 35.44 52 ILE F C 1
ATOM 5328 O O . ILE F 1 51 ? 19.478 20.478 -34.581 1.00 32.99 52 ILE F O 1
ATOM 5333 N N . GLU F 1 52 ? 17.312 20.419 -35.193 1.00 35.52 53 GLU F N 1
ATOM 5334 C CA . GLU F 1 52 ? 17.539 19.505 -36.313 1.00 38.88 53 GLU F CA 1
ATOM 5335 C C . GLU F 1 52 ? 18.564 20.041 -37.289 1.00 38.93 53 GLU F C 1
ATOM 5336 O O . GLU F 1 52 ? 19.269 19.268 -37.936 1.00 38.41 53 GLU F O 1
ATOM 5342 N N . ARG F 1 53 ? 18.629 21.361 -37.413 1.00 38.11 54 ARG F N 1
ATOM 5343 C CA . ARG F 1 53 ? 19.583 21.977 -38.316 1.00 39.36 54 ARG F CA 1
ATOM 5344 C C . ARG F 1 53 ? 21.012 21.766 -37.829 1.00 37.99 54 ARG F C 1
ATOM 5345 O O . ARG F 1 53 ? 21.956 21.856 -38.612 1.00 39.49 54 ARG F O 1
ATOM 5353 N N . VAL F 1 54 ? 21.167 21.475 -36.543 1.00 33.67 55 VAL F N 1
ATOM 5354 C CA . VAL F 1 54 ? 22.490 21.256 -35.968 1.00 32.87 55 VAL F CA 1
ATOM 5355 C C . VAL F 1 54 ? 22.813 19.759 -35.893 1.00 31.99 55 VAL F C 1
ATOM 5356 O O . VAL F 1 54 ? 23.926 19.337 -36.199 1.00 31.06 55 VAL F O 1
ATOM 5360 N N . ALA F 1 55 ? 21.838 18.957 -35.483 1.00 30.05 56 ALA F N 1
ATOM 5361 C CA . ALA F 1 55 ? 22.048 17.522 -35.392 1.00 31.47 56 ALA F CA 1
ATOM 5362 C C . ALA F 1 55 ? 20.744 16.755 -35.506 1.00 32.31 56 ALA F C 1
ATOM 5363 O O . ALA F 1 55 ? 19.722 17.152 -34.936 1.00 30.52 56 ALA F O 1
ATOM 5365 N N . VAL F 1 56 ? 20.799 15.641 -36.229 1.00 32.01 57 VAL F N 1
ATOM 5366 C CA . VAL F 1 56 ? 19.639 14.783 -36.398 1.00 32.88 57 VAL F CA 1
ATOM 5367 C C . VAL F 1 56 ? 19.746 13.703 -35.348 1.00 32.71 57 VAL F C 1
ATOM 5368 O O . VAL F 1 56 ? 20.642 12.861 -35.409 1.00 35.63 57 VAL F O 1
ATOM 5372 N N . THR F 1 57 ? 18.851 13.738 -34.364 1.00 28.81 58 THR F N 1
ATOM 5373 C CA . THR F 1 57 ? 18.871 12.753 -33.299 1.00 27.25 58 THR F CA 1
ATOM 5374 C C . THR F 1 57 ? 17.505 12.104 -33.145 1.00 26.51 58 THR F C 1
ATOM 5375 O O . THR F 1 57 ? 16.514 12.596 -33.666 1.00 24.93 58 THR F O 1
ATOM 5379 N N . PRO F 1 58 ? 17.443 10.978 -32.428 1.00 26.41 59 PRO F N 1
ATOM 5380 C CA . PRO F 1 58 ? 16.171 10.279 -32.213 1.00 26.79 59 PRO F CA 1
ATOM 5381 C C . PRO F 1 58 ? 15.446 10.793 -30.957 1.00 28.58 59 PRO F C 1
ATOM 5382 O O . PRO F 1 58 ? 14.442 10.229 -30.530 1.00 30.23 59 PRO F O 1
ATOM 5386 N N . TRP F 1 59 ? 15.940 11.889 -30.395 1.00 29.38 60 TRP F N 1
ATOM 5387 C CA . TRP F 1 59 ? 15.386 12.428 -29.162 1.00 31.22 60 TRP F CA 1
ATOM 5388 C C . TRP F 1 59 ? 14.214 13.388 -29.232 1.00 31.14 60 TRP F C 1
ATOM 5389 O O . TRP F 1 59 ? 14.054 14.140 -30.192 1.00 32.02 60 TRP F O 1
ATOM 5400 N N . ASN F 1 60 ? 13.390 13.323 -28.191 1.00 29.26 61 ASN F N 1
ATOM 5401 C CA . ASN F 1 60 ? 12.225 14.182 -28.023 1.00 29.24 61 ASN F CA 1
ATOM 5402 C C . ASN F 1 60 ? 12.752 15.404 -27.250 1.00 27.46 61 ASN F C 1
ATOM 5403 O O . ASN F 1 60 ? 12.992 15.335 -26.050 1.00 27.48 61 ASN F O 1
ATOM 5408 N N . MET F 1 61 ? 12.941 16.513 -27.951 1.00 27.92 62 MET F N 1
ATOM 5409 C CA . MET F 1 61 ? 13.480 17.734 -27.353 1.00 29.69 62 MET F CA 1
ATOM 5410 C C . MET F 1 61 ? 12.423 18.639 -26.718 1.00 28.12 62 MET F C 1
ATOM 5411 O O . MET F 1 61 ? 12.746 19.745 -26.292 1.00 25.87 62 MET F O 1
ATOM 5416 N N . ASP F 1 62 ? 11.178 18.180 -26.654 1.00 24.73 63 ASP F N 1
ATOM 5417 C CA . ASP F 1 62 ? 10.109 19.011 -26.116 1.00 26.88 63 ASP F CA 1
ATOM 5418 C C . ASP F 1 62 ? 10.326 19.624 -24.735 1.00 25.08 63 ASP F C 1
ATOM 5419 O O . ASP F 1 62 ? 10.060 20.807 -24.548 1.00 24.80 63 ASP F O 1
ATOM 5424 N N . MET F 1 63 ? 10.807 18.849 -23.771 1.00 25.07 64 MET F N 1
ATOM 5425 C CA . MET F 1 63 ? 11.025 19.405 -22.439 1.00 26.16 64 MET F CA 1
ATOM 5426 C C . MET F 1 63 ? 12.176 20.415 -22.414 1.00 26.15 64 MET F C 1
ATOM 5427 O O . MET F 1 63 ? 12.142 21.389 -21.655 1.00 25.35 64 MET F O 1
ATOM 5432 N N . LEU F 1 64 ? 13.205 20.180 -23.223 1.00 23.96 65 LEU F N 1
ATOM 5433 C CA . LEU F 1 64 ? 14.319 21.121 -23.276 1.00 22.53 65 LEU F CA 1
ATOM 5434 C C . LEU F 1 64 ? 13.783 22.421 -23.885 1.00 20.96 65 LEU F C 1
ATOM 5435 O O . LEU F 1 64 ? 14.151 23.517 -23.466 1.00 23.07 65 LEU F O 1
ATOM 5440 N N . ALA F 1 65 ? 12.911 22.292 -24.877 1.00 18.29 66 ALA F N 1
ATOM 5441 C CA . ALA F 1 65 ? 12.303 23.457 -25.509 1.00 17.91 66 ALA F CA 1
ATOM 5442 C C . ALA F 1 65 ? 11.493 24.229 -24.451 1.00 21.02 66 ALA F C 1
ATOM 5443 O O . ALA F 1 65 ? 11.550 25.462 -24.391 1.00 18.85 66 ALA F O 1
ATOM 5445 N N . ASP F 1 66 ? 10.757 23.491 -23.618 1.00 20.03 67 ASP F N 1
ATOM 5446 C CA . ASP F 1 66 ? 9.941 24.092 -22.563 1.00 21.43 67 ASP F CA 1
ATOM 5447 C C . ASP F 1 66 ? 10.787 24.880 -21.563 1.00 22.28 67 ASP F C 1
ATOM 5448 O O . ASP F 1 66 ? 10.427 25.993 -21.196 1.00 24.49 67 ASP F O 1
ATOM 5453 N N . ILE F 1 67 ? 11.901 24.307 -21.119 1.00 22.89 68 ILE F N 1
ATOM 5454 C CA . ILE F 1 67 ? 12.795 24.994 -20.185 1.00 24.66 68 ILE F CA 1
ATOM 5455 C C . ILE F 1 67 ? 13.376 26.248 -20.838 1.00 23.79 68 ILE F C 1
ATOM 5456 O O . ILE F 1 67 ? 13.520 27.288 -20.197 1.00 24.39 68 ILE F O 1
ATOM 5461 N N . THR F 1 68 ? 13.734 26.133 -22.112 1.00 21.89 69 THR F N 1
ATOM 5462 C CA . THR F 1 68 ? 14.294 27.258 -22.843 1.00 21.20 69 THR F CA 1
ATOM 5463 C C . THR F 1 68 ? 13.237 28.358 -23.018 1.00 21.92 69 THR F C 1
ATOM 5464 O O . THR F 1 68 ? 13.555 29.539 -22.908 1.00 20.52 69 THR F O 1
ATOM 5468 N N . PHE F 1 69 ? 11.986 27.972 -23.267 1.00 20.13 70 PHE F N 1
ATOM 5469 C CA . PHE F 1 69 ? 10.919 28.951 -23.453 1.00 22.32 70 PHE F CA 1
ATOM 5470 C C . PHE F 1 69 ? 10.613 29.646 -22.127 1.00 23.28 70 PHE F C 1
ATOM 5471 O O . PHE F 1 69 ? 10.365 30.858 -22.097 1.00 23.03 70 PHE F O 1
ATOM 5479 N N . TYR F 1 70 ? 10.640 28.882 -21.039 1.00 22.93 71 TYR F N 1
ATOM 5480 C CA . TYR F 1 70 ? 10.394 29.442 -19.715 1.00 23.83 71 TYR F CA 1
ATOM 5481 C C . TYR F 1 70 ? 11.457 30.506 -19.434 1.00 23.89 71 TYR F C 1
ATOM 5482 O O . TYR F 1 70 ? 11.157 31.576 -18.916 1.00 23.12 71 TYR F O 1
ATOM 5491 N N . SER F 1 71 ? 12.701 30.198 -19.785 1.00 22.88 72 SER F N 1
ATOM 5492 C CA . SER F 1 71 ? 13.816 31.114 -19.576 1.00 24.34 72 SER F CA 1
ATOM 5493 C C . SER F 1 71 ? 13.664 32.366 -20.411 1.00 24.63 72 SER F C 1
ATOM 5494 O O . SER F 1 71 ? 14.142 33.430 -20.037 1.00 26.27 72 SER F O 1
ATOM 5497 N N . GLU F 1 72 ? 13.010 32.231 -21.556 1.00 25.63 73 GLU F N 1
ATOM 5498 C CA . GLU F 1 72 ? 12.791 33.355 -22.444 1.00 29.17 73 GLU F CA 1
ATOM 5499 C C . GLU F 1 72 ? 11.675 34.258 -21.919 1.00 29.31 73 GLU F C 1
ATOM 5500 O O . GLU F 1 72 ? 11.806 35.484 -21.926 1.00 29.28 73 GLU F O 1
ATOM 5506 N N . VAL F 1 73 ? 10.589 33.641 -21.450 1.00 26.55 74 VAL F N 1
ATOM 5507 C CA . VAL F 1 73 ? 9.425 34.374 -20.961 1.00 27.33 74 VAL F CA 1
ATOM 5508 C C . VAL F 1 73 ? 9.572 35.071 -19.611 1.00 28.07 74 VAL F C 1
ATOM 5509 O O . VAL F 1 73 ? 9.264 36.259 -19.486 1.00 29.50 74 VAL F O 1
ATOM 5513 N N . GLU F 1 74 ? 10.033 34.333 -18.606 1.00 28.29 75 GLU F N 1
ATOM 5514 C CA . GLU F 1 74 ? 10.184 34.874 -17.257 1.00 28.67 75 GLU F CA 1
ATOM 5515 C C . GLU F 1 74 ? 11.425 35.739 -17.136 1.00 29.05 75 GLU F C 1
ATOM 5516 O O . GLU F 1 74 ? 12.544 35.254 -17.264 1.00 31.79 75 GLU F O 1
ATOM 5522 N N . LYS F 1 75 ? 11.222 37.023 -16.864 1.00 28.18 76 LYS F N 1
ATOM 5523 C CA . LYS F 1 75 ? 12.331 37.962 -16.756 1.00 26.86 76 LYS F CA 1
ATOM 5524 C C . LYS F 1 75 ? 12.837 38.195 -15.346 1.00 29.09 76 LYS F C 1
ATOM 5525 O O . LYS F 1 75 ? 13.977 38.607 -15.156 1.00 29.98 76 LYS F O 1
ATOM 5531 N N . ARG F 1 76 ? 12.008 37.922 -14.350 1.00 29.34 77 ARG F N 1
ATOM 5532 C CA . ARG F 1 76 ? 12.414 38.209 -12.990 1.00 32.09 77 ARG F CA 1
ATOM 5533 C C . ARG F 1 76 ? 13.118 37.124 -12.192 1.00 33.55 77 ARG F C 1
ATOM 5534 O O . ARG F 1 76 ? 13.440 37.330 -11.025 1.00 36.02 77 ARG F O 1
ATOM 5542 N N . GLY F 1 77 ? 13.375 35.978 -12.810 1.00 33.29 78 GLY F N 1
ATOM 5543 C CA . GLY F 1 77 ? 14.071 34.931 -12.093 1.00 32.71 78 GLY F CA 1
ATOM 5544 C C . GLY F 1 77 ? 13.809 33.544 -12.633 1.00 32.41 78 GLY F C 1
ATOM 5545 O O . GLY F 1 77 ? 13.298 33.381 -13.735 1.00 30.65 78 GLY F O 1
ATOM 5546 N N . PHE F 1 78 ? 14.166 32.542 -11.839 1.00 31.73 79 PHE F N 1
ATOM 5547 C CA . PHE F 1 78 ? 13.966 31.150 -12.221 1.00 32.58 79 PHE F CA 1
ATOM 5548 C C . PHE F 1 78 ? 13.599 30.356 -10.976 1.00 31.10 79 PHE F C 1
ATOM 5549 O O . PHE F 1 78 ? 14.368 30.302 -10.022 1.00 30.49 79 PHE F O 1
ATOM 5557 N N . HIS F 1 79 ? 12.418 29.753 -10.985 1.00 30.42 80 HIS F N 1
ATOM 5558 C CA . HIS F 1 79 ? 11.979 28.946 -9.852 1.00 32.21 80 HIS F CA 1
ATOM 5559 C C . HIS F 1 79 ? 11.107 27.788 -10.329 1.00 30.52 80 HIS F C 1
ATOM 5560 O O . HIS F 1 79 ? 10.088 27.989 -10.988 1.00 28.94 80 HIS F O 1
ATOM 5567 N N . ALA F 1 80 ? 11.507 26.574 -9.976 1.00 32.37 81 ALA F N 1
ATOM 5568 C CA . ALA F 1 80 ? 10.772 25.395 -10.412 1.00 34.46 81 ALA F CA 1
ATOM 5569 C C . ALA F 1 80 ? 10.708 24.263 -9.397 1.00 36.13 81 ALA F C 1
ATOM 5570 O O . ALA F 1 80 ? 11.582 24.124 -8.537 1.00 36.33 81 ALA F O 1
ATOM 5572 N N . TRP F 1 81 ? 9.649 23.467 -9.514 1.00 37.93 82 TRP F N 1
ATOM 5573 C CA . TRP F 1 81 ? 9.458 22.283 -8.684 1.00 41.64 82 TRP F CA 1
ATOM 5574 C C . TRP F 1 81 ? 9.623 21.099 -9.629 1.00 43.64 82 TRP F C 1
ATOM 5575 O O . TRP F 1 81 ? 9.022 21.075 -10.707 1.00 43.82 82 TRP F O 1
ATOM 5586 N N . LEU F 1 82 ? 10.449 20.137 -9.234 1.00 46.58 83 LEU F N 1
ATOM 5587 C CA . LEU F 1 82 ? 10.661 18.933 -10.026 1.00 49.47 83 LEU F CA 1
ATOM 5588 C C . LEU F 1 82 ? 9.790 17.899 -9.326 1.00 51.82 83 LEU F C 1
ATOM 5589 O O . LEU F 1 82 ? 10.285 17.027 -8.607 1.00 53.27 83 LEU F O 1
ATOM 5594 N N . LYS F 1 83 ? 8.481 18.031 -9.518 1.00 52.50 84 LYS F N 1
ATOM 5595 C CA . LYS F 1 83 ? 7.511 17.141 -8.899 1.00 52.85 84 LYS F CA 1
ATOM 5596 C C . LYS F 1 83 ? 7.549 17.375 -7.387 1.00 53.80 84 LYS F C 1
ATOM 5597 O O . LYS F 1 83 ? 8.371 16.789 -6.676 1.00 52.20 84 LYS F O 1
ATOM 5603 N N . GLY F 1 84 ? 6.673 18.260 -6.914 1.00 52.94 85 GLY F N 1
ATOM 5604 C CA . GLY F 1 84 ? 6.596 18.551 -5.495 1.00 53.32 85 GLY F CA 1
ATOM 5605 C C . GLY F 1 84 ? 7.747 19.296 -4.838 1.00 52.50 85 GLY F C 1
ATOM 5606 O O . GLY F 1 84 ? 7.510 20.237 -4.078 1.00 54.02 85 GLY F O 1
ATOM 5607 N N . ASP F 1 85 ? 8.983 18.893 -5.116 1.00 52.46 86 ASP F N 1
ATOM 5608 C CA . ASP F 1 85 ? 10.148 19.530 -4.503 1.00 52.61 86 ASP F CA 1
ATOM 5609 C C . ASP F 1 85 ? 10.820 20.640 -5.312 1.00 52.59 86 ASP F C 1
ATOM 5610 O O . ASP F 1 85 ? 10.774 20.651 -6.542 1.00 52.81 86 ASP F O 1
ATOM 5615 N N . ASN F 1 86 ? 11.451 21.571 -4.601 1.00 49.99 87 ASN F N 1
ATOM 5616 C CA . ASN F 1 86 ? 12.159 22.673 -5.234 1.00 48.55 87 ASN F CA 1
ATOM 5617 C C . ASN F 1 86 ? 13.309 22.104 -6.053 1.00 46.93 87 ASN F C 1
ATOM 5618 O O . ASN F 1 86 ? 14.105 21.309 -5.555 1.00 47.84 87 ASN F O 1
ATOM 5623 N N . ALA F 1 87 ? 13.391 22.508 -7.316 1.00 44.90 88 ALA F N 1
ATOM 5624 C CA . ALA F 1 87 ? 14.442 22.017 -8.195 1.00 42.73 88 ALA F CA 1
ATOM 5625 C C . ALA F 1 87 ? 15.208 23.155 -8.849 1.00 41.45 88 ALA F C 1
ATOM 5626 O O . ALA F 1 87 ? 14.621 24.157 -9.260 1.00 41.58 88 ALA F O 1
ATOM 5628 N N . THR F 1 88 ? 16.519 22.981 -8.960 1.00 39.80 89 THR F N 1
ATOM 5629 C CA . THR F 1 88 ? 17.369 23.985 -9.576 1.00 38.70 89 THR F CA 1
ATOM 5630 C C . THR F 1 88 ? 17.354 23.876 -11.104 1.00 37.90 89 THR F C 1
ATOM 5631 O O . THR F 1 88 ? 16.808 22.931 -11.673 1.00 35.74 89 THR F O 1
ATOM 5635 N N . TRP F 1 89 ? 17.969 24.858 -11.753 1.00 35.83 90 TRP F N 1
ATOM 5636 C CA . TRP F 1 89 ? 18.065 24.903 -13.204 1.00 34.28 90 TRP F CA 1
ATOM 5637 C C . TRP F 1 89 ? 18.678 23.586 -13.680 1.00 34.50 90 TRP F C 1
ATOM 5638 O O . TRP F 1 89 ? 18.133 22.906 -14.550 1.00 33.27 90 TRP F O 1
ATOM 5649 N N . ARG F 1 90 ? 19.815 23.236 -13.092 1.00 34.20 91 ARG F N 1
ATOM 5650 C CA . ARG F 1 90 ? 20.517 22.013 -13.446 1.00 36.53 91 ARG F CA 1
ATOM 5651 C C . ARG F 1 90 ? 19.665 20.752 -13.260 1.00 36.27 91 ARG F C 1
ATOM 5652 O O . ARG F 1 90 ? 19.675 19.863 -14.108 1.00 34.37 91 ARG F O 1
ATOM 5660 N N . GLU F 1 91 ? 18.927 20.680 -12.157 1.00 36.71 92 GLU F N 1
ATOM 5661 C CA . GLU F 1 91 ? 18.094 19.514 -11.884 1.00 36.66 92 GLU F CA 1
ATOM 5662 C C . GLU F 1 91 ? 16.948 19.394 -12.877 1.00 36.23 92 GLU F C 1
ATOM 5663 O O . GLU F 1 91 ? 16.558 18.286 -13.244 1.00 36.77 92 GLU F O 1
ATOM 5669 N N . VAL F 1 92 ? 16.407 20.527 -13.316 1.00 32.08 93 VAL F N 1
ATOM 5670 C CA . VAL F 1 92 ? 15.328 20.488 -14.285 1.00 30.81 93 VAL F CA 1
ATOM 5671 C C . VAL F 1 92 ? 15.895 20.019 -15.625 1.00 28.79 93 VAL F C 1
ATOM 5672 O O . VAL F 1 92 ? 15.211 19.353 -16.397 1.00 30.53 93 VAL F O 1
ATOM 5676 N N . HIS F 1 93 ? 17.150 20.360 -15.892 1.00 27.32 94 HIS F N 1
ATOM 5677 C CA . HIS F 1 93 ? 17.799 19.945 -17.126 1.00 27.54 94 HIS F CA 1
ATOM 5678 C C . HIS F 1 93 ? 18.115 18.447 -17.115 1.00 29.32 94 HIS F C 1
ATOM 5679 O O . HIS F 1 93 ? 18.101 17.801 -18.162 1.00 26.90 94 HIS F O 1
ATOM 5686 N N . VAL F 1 94 ? 18.394 17.897 -15.934 1.00 30.01 95 VAL F N 1
ATOM 5687 C CA . VAL F 1 94 ? 18.674 16.467 -15.803 1.00 32.72 95 VAL F CA 1
ATOM 5688 C C . VAL F 1 94 ? 17.404 15.696 -16.158 1.00 32.30 95 VAL F C 1
ATOM 5689 O O . VAL F 1 94 ? 17.438 14.743 -16.932 1.00 34.78 95 VAL F O 1
ATOM 5693 N N . TYR F 1 95 ? 16.287 16.126 -15.591 1.00 32.45 96 TYR F N 1
ATOM 5694 C CA . TYR F 1 95 ? 14.998 15.521 -15.872 1.00 34.29 96 TYR F CA 1
ATOM 5695 C C . TYR F 1 95 ? 14.729 15.597 -17.380 1.00 36.29 96 TYR F C 1
ATOM 5696 O O . TYR F 1 95 ? 14.175 14.663 -17.974 1.00 36.63 96 TYR F O 1
ATOM 5705 N N . ALA F 1 96 ? 15.114 16.716 -17.993 1.00 34.83 97 ALA F N 1
ATOM 5706 C CA . ALA F 1 96 ? 14.915 16.907 -19.427 1.00 36.11 97 ALA F CA 1
ATOM 5707 C C . ALA F 1 96 ? 15.688 15.868 -20.242 1.00 36.53 97 ALA F C 1
ATOM 5708 O O . ALA F 1 96 ? 15.144 15.294 -21.186 1.00 36.17 97 ALA F O 1
ATOM 5710 N N . LEU F 1 97 ? 16.951 15.638 -19.885 1.00 37.91 98 LEU F N 1
ATOM 5711 C CA . LEU F 1 97 ? 17.785 14.660 -20.582 1.00 40.04 98 LEU F CA 1
ATOM 5712 C C . LEU F 1 97 ? 17.198 13.266 -20.416 1.00 42.22 98 LEU F C 1
ATOM 5713 O O . LEU F 1 97 ? 17.135 12.479 -21.363 1.00 41.94 98 LEU F O 1
ATOM 5718 N N . ARG F 1 98 ? 16.771 12.981 -19.194 1.00 42.96 99 ARG F N 1
ATOM 5719 C CA . ARG F 1 98 ? 16.191 11.695 -18.837 1.00 44.57 99 ARG F CA 1
ATOM 5720 C C . ARG F 1 98 ? 15.030 11.298 -19.750 1.00 43.64 99 ARG F C 1
ATOM 5721 O O . ARG F 1 98 ? 15.006 10.190 -20.287 1.00 43.05 99 ARG F O 1
ATOM 5729 N N . ILE F 1 99 ? 14.079 12.208 -19.933 1.00 41.72 100 ILE F N 1
ATOM 5730 C CA . ILE F 1 99 ? 12.902 11.925 -20.742 1.00 39.93 100 ILE F CA 1
ATOM 5731 C C . ILE F 1 99 ? 13.017 12.154 -22.242 1.00 40.89 100 ILE F C 1
ATOM 5732 O O . ILE F 1 99 ? 12.014 12.093 -22.955 1.00 41.13 100 ILE F O 1
ATOM 5737 N N . MET F 1 100 ? 14.218 12.417 -22.737 1.00 40.07 101 MET F N 1
ATOM 5738 C CA . MET F 1 100 ? 14.366 12.629 -24.168 1.00 38.97 101 MET F CA 1
ATOM 5739 C C . MET F 1 100 ? 14.191 11.328 -24.928 1.00 37.85 101 MET F C 1
ATOM 5740 O O . MET F 1 100 ? 13.954 11.339 -26.128 1.00 36.63 101 MET F O 1
ATOM 5745 N N . THR F 1 101 ? 14.303 10.210 -24.223 1.00 36.69 102 THR F N 1
ATOM 5746 C CA . THR F 1 101 ? 14.210 8.904 -24.859 1.00 39.02 102 THR F CA 1
ATOM 5747 C C . THR F 1 101 ? 12.793 8.406 -25.147 1.00 38.74 102 THR F C 1
ATOM 5748 O O . THR F 1 101 ? 12.621 7.375 -25.790 1.00 39.65 102 THR F O 1
ATOM 5752 N N . LYS F 1 102 ? 11.790 9.142 -24.679 1.00 38.56 103 LYS F N 1
ATOM 5753 C CA . LYS F 1 102 ? 10.393 8.768 -24.877 1.00 38.44 103 LYS F CA 1
ATOM 5754 C C . LYS F 1 102 ? 9.689 9.707 -25.847 1.00 35.66 103 LYS F C 1
ATOM 5755 O O . LYS F 1 102 ? 9.819 10.922 -25.752 1.00 32.16 103 LYS F O 1
ATOM 5761 N N . PRO F 1 103 ? 8.914 9.149 -26.785 1.00 33.82 104 PRO F N 1
ATOM 5762 C CA . PRO F 1 103 ? 8.185 9.948 -27.772 1.00 32.47 104 PRO F CA 1
ATOM 5763 C C . PRO F 1 103 ? 7.014 10.759 -27.218 1.00 31.08 104 PRO F C 1
ATOM 5764 O O . PRO F 1 103 ? 6.603 11.743 -27.818 1.00 29.74 104 PRO F O 1
ATOM 5768 N N . ASN F 1 104 ? 6.468 10.339 -26.086 1.00 30.35 105 ASN F N 1
ATOM 5769 C CA . ASN F 1 104 ? 5.345 11.058 -25.509 1.00 32.50 105 ASN F CA 1
ATOM 5770 C C . ASN F 1 104 ? 5.814 12.336 -24.822 1.00 33.10 105 ASN F C 1
ATOM 5771 O O . ASN F 1 104 ? 6.891 12.372 -24.233 1.00 33.59 105 ASN F O 1
ATOM 5776 N N . THR F 1 105 ? 5.010 13.386 -24.922 1.00 33.15 106 THR F N 1
ATOM 5777 C CA . THR F 1 105 ? 5.348 14.646 -24.275 1.00 35.16 106 THR F CA 1
ATOM 5778 C C . THR F 1 105 ? 4.173 15.128 -23.428 1.00 35.34 106 THR F C 1
ATOM 5779 O O . THR F 1 105 ? 3.018 15.092 -23.859 1.00 35.48 106 THR F O 1
ATOM 5783 N N . LEU F 1 106 ? 4.477 15.571 -22.216 1.00 34.65 107 LEU F N 1
ATOM 5784 C CA . LEU F 1 106 ? 3.451 16.068 -21.314 1.00 36.64 107 LEU F CA 1
ATOM 5785 C C . LEU F 1 106 ? 3.157 17.532 -21.634 1.00 36.80 107 LEU F C 1
ATOM 5786 O O . LEU F 1 106 ? 4.079 18.320 -21.846 1.00 36.42 107 LEU F O 1
ATOM 5791 N N . ASP F 1 107 ? 1.880 17.896 -21.683 1.00 35.78 108 ASP F N 1
ATOM 5792 C CA . ASP F 1 107 ? 1.533 19.280 -21.950 1.00 36.51 108 ASP F CA 1
ATOM 5793 C C . ASP F 1 107 ? 1.438 20.085 -20.647 1.00 35.68 108 ASP F C 1
ATOM 5794 O O . ASP F 1 107 ? 1.500 19.522 -19.551 1.00 33.00 108 ASP F O 1
ATOM 5799 N N . TRP F 1 108 ? 1.302 21.402 -20.776 1.00 34.43 109 TRP F N 1
ATOM 5800 C CA . TRP F 1 108 ? 1.250 22.286 -19.614 1.00 33.42 109 TRP F CA 1
ATOM 5801 C C . TRP F 1 108 ? -0.101 22.964 -19.435 1.00 33.17 109 TRP F C 1
ATOM 5802 O O . TRP F 1 108 ? -0.830 23.198 -20.400 1.00 34.00 109 TRP F O 1
ATOM 5813 N N . SER F 1 109 ? -0.415 23.299 -18.189 1.00 34.09 110 SER F N 1
ATOM 5814 C CA . SER F 1 109 ? -1.658 23.991 -17.879 1.00 35.64 110 SER F CA 1
ATOM 5815 C C . SER F 1 109 ? -1.486 24.772 -16.575 1.00 36.38 110 SER F C 1
ATOM 5816 O O . SER F 1 109 ? -0.663 24.418 -15.729 1.00 35.17 110 SER F O 1
ATOM 5819 N N . ARG F 1 110 ? -2.258 25.839 -16.413 1.00 38.45 111 ARG F N 1
ATOM 5820 C CA . ARG F 1 110 ? -2.167 26.629 -15.191 1.00 41.11 111 ARG F CA 1
ATOM 5821 C C . ARG F 1 110 ? -2.715 25.834 -14.009 1.00 42.21 111 ARG F C 1
ATOM 5822 O O . ARG F 1 110 ? -3.754 25.183 -14.127 1.00 42.27 111 ARG F O 1
ATOM 5830 N N . ILE F 1 111 ? -2.012 25.874 -12.880 1.00 43.44 112 ILE F N 1
ATOM 5831 C CA . ILE F 1 111 ? -2.463 25.167 -11.686 1.00 46.53 112 ILE F CA 1
ATOM 5832 C C . ILE F 1 111 ? -2.613 26.133 -10.511 1.00 48.77 112 ILE F C 1
ATOM 5833 O O . ILE F 1 111 ? -2.664 27.360 -10.755 1.00 48.35 112 ILE F O 1
#

InterPro domains:
  IPR008771 Phi-29-like late genes activator [PF05464] (1-125)
  IPR038246 Phi-29-like late genes activator superfamily [G3DSA:3.30.70.3560] (2-116)

Secondary structure (DSSP, 8-state):
-B-TTS--SSGGG-S-EEE-SSEEEE-SSHHHHHHHHHHHHHHHHHHHHHHHTT---S---HHHHHHHHHHHH-SS---EEETTEEE-HHHHHHHHHHHTT-S-----EEEPPP-/---TTS--SSGGG-SEEEE-SSEEEEESSHHHHHHHHHHHHHHHHHHHHHHHTT---S---HHHHHHHHHHHH--S---EEETTEEE-HHHHHHHHHHHTT-S-----EEE----/---TTS--SSGGG-SEEEE-SSEEEEESSHHHHHHHHHHHHHHHHHHHHHHHHH---S---HHHHHHHHHHHH--S---EEETTEEE-HHHHHHHHHHHTT-SS----EEEPPP-/---TTS--SSGGG-S-EEE-SSEEEE-SSHHHHHHHHHHHHHHHHHHHHHHHTT---S---HHHHHHHHHHHH--S---EEETTEEE-HHHHHHHHHHGGG-SS----EE-S--/---TTS--SSGGG-SEEEE-SSEEEEESSHHHHHHHHHHHHHHHHHHHHHHHHH---S---HHHHHHHHHHHH--S---EEETTEEE-HHHHHHHHHHHTT-S-----EEE----/---TTS--SSGGG-SEEEE-SS-EEEESSHHHHHHHHHHHHHHHHHHHHHHHTT---S---HHHHHHHHHHHH--S---EEETTEEE-HHHHHHHHHHGGG-S-----EE-

Foldseek 3Di:
DQDPVRFDLPQLPAQWWKDLQFKIWTAGHVVLSVVLQVPLVVQLVVVVVVVVVVPDDPWRCSLVSSLVSSPVRHPNDTWMAGRRHTDDPVRSVVVSVVCRPPPDDGHMDTDGNDD/DQDPVRFDLPQLPAFWWKDLQFKIWTAGHVVLSVVLQVPLVVQLVVVVVVVVVVDDDQWDQSLVSSLVSSPVRHDNDTWMAGRRHTDDNVRSVVVSVVCRVDDDDGHMDIDGDDD/DADPVGFDLPQVVAFWWKDLQFKIWTARHPVLSVVLQVPLVVQQVVVVVVVVVVPNDPWRQSLVSSLVVSVVSHPNDTWMAGNRHTDDNVRSVVVSVVCRPPPDDGHMDIDGPDD/DQDPVAFDLPQVPAQWWKDLPFKIWTAGHVVLSCVLQVPLVVQQVVVVVVVVVPPDDPWRQSLVSSLVSSVVRHDNDTWMAGNNHTDDPVRSVVVSVVCRPPPDDRHMDIDHRD/DADPQRFDLPQLVAFWWKDLQFKIWTAGHVVLSVVLQVPLVVQQVVVVVVVVVVPNDPWRQSLVSSLVSSVVSHPNDTWMAGRPHTDDNVRSVVVSVVCGVPPDDGHMDTDTNDD/DQDPVRFDLPQVVALWWKDLQQKIWTAGHVVLSCVLQVPLVVQLVVVVVVVVVVPDDPWRQSQVSSLVVSVVRHDNDTWMARRPHTDDSVRSVVVSVVRRNDPDDGHMDTD

Organism: Bacillus phage phi29 (NCBI:txid2884424)

CATH classification: 3.30.70.3560